Protein AF-0000000080047166 (afdb_homodimer)

Sequence (576 aa):
MLVLNCSTKLLILEKMLKSCFPESLKVYGAVMNINCGNPFQKEVVLDSWPDFKAVITRRQREAEVDNLDHYTNAYAVFYKDVRAYQQLLEECDVFNWEQVFQIQGMQSELYDVSKAVANSKQLNVKLTSFKAVCFSPVSTLPDASFLKGPSPRLTYLSVADADLLNRTWSRGGNEQCLRYIANLIACFPSVCVRDEKGNPVSWSITDQFATMCHGYTLPEHRRKGYSRLVALTLARKLQSRGFPSQGNVLDDNIASISLLKSLHAEFLPCRFHRLILTPATLSGQPHLMLVLNCSTKLLILEKMLKSCFPESLKVYGAVMNINCGNPFQKEVVLDSWPDFKAVITRRQREAEVDNLDHYTNAYAVFYKDVRAYQQLLEECDVFNWEQVFQIQGMQSELYDVSKAVANSKQLNVKLTSFKAVCFSPVSTLPDASFLKGPSPRLTYLSVADADLLNRTWSRGGNEQCLRYIANLIACFPSVCVRDEKGNPVSWSITDQFATMCHGYTLPEHRRKGYSRLVALTLARKLQSRGFPSQGNVLDDNIASISLLKSLHAEFLPCRFHRLILTPATLSGQPHL

Solvent-accessible surface area (backbone atoms only — not comparable to full-atom values): 30470 Å² total; per-residue (Å²): 114,40,74,58,56,36,48,69,58,50,55,51,47,49,55,56,33,61,74,44,60,74,43,19,46,49,36,38,26,31,50,52,41,44,62,54,18,20,74,76,44,57,43,38,37,25,62,45,80,87,78,48,34,20,42,37,37,33,65,40,84,85,49,86,81,58,56,77,26,36,81,75,39,45,30,25,35,37,63,82,32,69,66,50,40,50,52,48,67,69,37,78,85,68,57,72,76,86,29,29,25,24,42,35,34,28,54,87,62,51,58,63,55,50,47,56,55,33,49,78,68,46,31,49,75,45,79,48,70,25,47,23,36,36,54,62,90,64,84,63,81,71,85,55,64,83,37,70,48,92,47,40,36,51,22,55,62,52,57,87,49,22,62,62,51,21,66,70,38,94,86,37,69,33,69,59,43,32,55,45,46,27,50,30,37,34,57,25,43,45,20,22,34,20,43,82,89,64,46,79,43,25,33,29,36,28,46,85,34,46,30,47,41,78,72,47,56,43,78,96,60,56,94,70,56,52,66,60,52,28,52,54,52,41,36,36,52,34,42,69,43,68,41,65,36,32,35,69,42,54,83,82,41,55,70,60,53,53,51,39,54,75,68,59,39,43,71,48,93,50,45,34,38,40,34,42,36,35,26,58,89,57,64,78,54,77,82,101,114,41,74,60,57,35,49,68,57,50,54,52,46,47,56,56,33,60,74,44,61,73,42,21,47,50,35,38,26,33,50,51,42,46,61,54,18,22,74,75,45,57,42,38,38,25,65,46,81,87,78,49,33,19,42,37,37,33,64,40,85,86,49,88,83,57,55,78,26,36,79,74,39,44,30,27,34,34,62,82,33,70,67,50,40,50,51,47,68,69,37,77,88,68,58,70,75,85,29,28,26,26,44,35,35,29,55,87,62,53,57,64,56,50,46,56,56,32,48,76,69,47,30,47,73,46,79,48,69,24,47,21,34,37,52,62,89,64,85,62,82,70,84,54,65,84,37,69,49,91,47,41,36,51,24,56,62,52,56,86,49,23,62,61,51,21,68,69,36,94,85,35,68,33,69,58,43,32,55,44,47,26,50,29,35,32,57,26,42,44,20,21,34,20,43,82,88,65,46,78,44,25,32,30,37,28,47,83,33,45,29,46,39,79,70,48,57,42,78,94,59,56,95,70,57,52,66,60,52,30,51,53,50,42,34,35,51,34,42,69,44,68,40,65,37,31,36,69,42,53,86,81,39,55,70,60,51,52,51,38,52,75,67,59,39,42,73,48,93,50,43,34,39,39,34,43,35,36,26,58,89,57,64,79,52,78,81,102

Organism: Aotus nancymaae (NCBI:txid37293)

Structure (mmCIF, N/CA/C/O backbone):
data_AF-0000000080047166-model_v1
#
loop_
_entity.id
_entity.type
_entity.pdbx_description
1 polymer 'Glycine N-acyltransferase-like protein'
#
loop_
_atom_site.group_PDB
_atom_site.id
_atom_site.type_symbol
_atom_site.label_atom_id
_atom_site.label_alt_id
_atom_site.label_comp_id
_atom_site.label_asym_id
_atom_site.label_entity_id
_atom_site.label_seq_id
_atom_site.pdbx_PDB_ins_code
_atom_site.Cartn_x
_atom_site.Cartn_y
_atom_site.Cartn_z
_atom_site.occupancy
_atom_site.B_iso_or_equiv
_atom_site.auth_seq_id
_atom_site.auth_comp_id
_atom_site.auth_asym_id
_atom_site.auth_atom_id
_atom_site.pdbx_PDB_model_num
ATOM 1 N N . MET A 1 1 ? -21.234 16.469 11.594 1 84.12 1 MET A N 1
ATOM 2 C CA . MET A 1 1 ? -20.016 15.688 11.328 1 84.12 1 MET A CA 1
ATOM 3 C C . MET A 1 1 ? -20.375 14.336 10.727 1 84.12 1 MET A C 1
ATOM 5 O O . MET A 1 1 ? -21.344 13.695 11.141 1 84.12 1 MET A O 1
ATOM 9 N N . LEU A 1 2 ? -19.75 14.008 9.68 1 91 2 LEU A N 1
ATOM 10 C CA . LEU A 1 2 ? -19.953 12.742 8.984 1 91 2 LEU A CA 1
ATOM 11 C C . LEU A 1 2 ? -18.641 12.008 8.797 1 91 2 LEU A C 1
ATOM 13 O O . LEU A 1 2 ? -17.609 12.633 8.547 1 91 2 LEU A O 1
ATOM 17 N N . VAL A 1 3 ? -18.719 10.75 9.07 1 90.75 3 VAL A N 1
ATOM 18 C CA . VAL A 1 3 ? -17.578 9.891 8.742 1 90.75 3 VAL A CA 1
ATOM 19 C C . VAL A 1 3 ? -17.797 9.25 7.371 1 90.75 3 VAL A C 1
ATOM 21 O O . VAL A 1 3 ? -18.812 8.609 7.133 1 90.75 3 VAL A O 1
ATOM 24 N N . LEU A 1 4 ? -16.891 9.547 6.504 1 88.25 4 LEU A N 1
ATOM 25 C CA . LEU A 1 4 ? -17 9.023 5.145 1 88.25 4 LEU A CA 1
ATOM 26 C C . LEU A 1 4 ? -16.297 7.68 5.023 1 88.25 4 LEU A C 1
ATOM 28 O O . LEU A 1 4 ? -15.07 7.613 5.066 1 88.25 4 LEU A O 1
ATOM 32 N N . ASN A 1 5 ? -17 6.676 4.895 1 83.88 5 ASN A N 1
ATOM 33 C CA . ASN A 1 5 ? -16.406 5.344 4.824 1 83.88 5 ASN A CA 1
ATOM 34 C C . ASN A 1 5 ? -16.844 4.605 3.562 1 83.88 5 ASN A C 1
ATOM 36 O O . ASN A 1 5 ? -16.438 3.461 3.338 1 83.88 5 ASN A O 1
ATOM 40 N N . CYS A 1 6 ? -17.656 5.285 2.762 1 84 6 CYS A N 1
ATOM 41 C CA . CYS A 1 6 ? -18.094 4.688 1.509 1 84 6 CYS A CA 1
ATOM 42 C C . CYS A 1 6 ? -17 4.727 0.458 1 84 6 CYS A C 1
ATOM 44 O O . CYS A 1 6 ? -16.438 5.789 0.177 1 84 6 CYS A O 1
ATOM 46 N N . SER A 1 7 ? -16.797 3.609 -0.143 1 84.81 7 SER A N 1
ATOM 47 C CA . SER A 1 7 ? -15.695 3.479 -1.086 1 84.81 7 SER A CA 1
ATOM 48 C C . SER A 1 7 ? -15.883 4.395 -2.291 1 84.81 7 SER A C 1
ATOM 50 O O . SER A 1 7 ? -14.945 5.062 -2.725 1 84.81 7 SER A O 1
ATOM 52 N N . THR A 1 8 ? -17.031 4.441 -2.811 1 82.81 8 THR A N 1
ATOM 53 C CA . THR A 1 8 ? -17.297 5.273 -3.977 1 82.81 8 THR A CA 1
ATOM 54 C C . THR A 1 8 ? -17.172 6.754 -3.625 1 82.81 8 THR A C 1
ATOM 56 O O . THR A 1 8 ? -16.609 7.531 -4.395 1 82.81 8 THR A O 1
ATOM 59 N N . LYS A 1 9 ? -17.656 7.094 -2.469 1 87.94 9 LYS A N 1
ATOM 60 C CA . LYS A 1 9 ? -17.562 8.484 -2.031 1 87.94 9 LYS A CA 1
ATOM 61 C C . LYS A 1 9 ? -16.109 8.891 -1.797 1 87.94 9 LYS A C 1
ATOM 63 O O . LYS A 1 9 ? -15.719 10.031 -2.068 1 87.94 9 LYS A O 1
ATOM 68 N N . LEU A 1 10 ? -15.367 7.973 -1.306 1 92 10 LEU A N 1
ATOM 69 C CA . LEU A 1 10 ? -13.953 8.25 -1.079 1 92 10 LEU A CA 1
ATOM 70 C C . LEU A 1 10 ? -13.234 8.492 -2.398 1 92 10 LEU A C 1
ATOM 72 O O . LEU A 1 10 ? -12.359 9.367 -2.484 1 92 10 LEU A O 1
ATOM 76 N N . LEU A 1 11 ? -13.586 7.793 -3.396 1 88.31 11 LEU A N 1
ATOM 77 C CA . LEU A 1 11 ? -13 8 -4.719 1 88.31 11 LEU A CA 1
ATOM 78 C C . LEU A 1 11 ? -13.414 9.359 -5.285 1 88.31 11 LEU A C 1
ATOM 80 O O . LEU A 1 11 ? -12.594 10.055 -5.891 1 88.31 11 LEU A O 1
ATOM 84 N N . ILE A 1 12 ? -14.617 9.695 -5.105 1 90.31 12 ILE A N 1
ATOM 85 C CA . ILE A 1 12 ? -15.109 11 -5.543 1 90.31 12 ILE A CA 1
ATOM 86 C C . ILE A 1 12 ? -14.391 12.102 -4.781 1 90.31 12 ILE A C 1
ATOM 88 O O . ILE A 1 12 ? -13.977 13.102 -5.371 1 90.31 12 ILE A O 1
ATOM 92 N N . LEU A 1 13 ? -14.227 11.906 -3.477 1 95.06 13 LEU A N 1
ATOM 93 C CA . LEU A 1 13 ? -13.539 12.883 -2.646 1 95.06 13 LEU A CA 1
ATOM 94 C C . LEU A 1 13 ? -12.117 13.109 -3.145 1 95.06 13 LEU A C 1
ATOM 96 O O . LEU A 1 13 ? -11.641 14.25 -3.178 1 95.06 13 LEU A O 1
ATOM 100 N N . GLU A 1 14 ? -11.438 12.055 -3.461 1 93.81 14 GLU A N 1
ATOM 101 C CA . GLU A 1 14 ? -10.094 12.156 -4.02 1 93.81 14 GLU A CA 1
ATOM 102 C C . GLU A 1 14 ? -10.055 13.141 -5.188 1 93.81 14 GLU A C 1
ATOM 104 O O . GLU A 1 14 ? -9.188 14.016 -5.242 1 93.81 14 GLU A O 1
ATOM 109 N N . LYS A 1 15 ? -10.984 13.031 -6.051 1 91.94 15 LYS A N 1
ATOM 110 C CA . LYS A 1 15 ? -11.055 13.914 -7.219 1 91.94 15 LYS A CA 1
ATOM 111 C C . LYS A 1 15 ? -11.336 15.352 -6.805 1 91.94 15 LYS A C 1
ATOM 113 O O . LYS A 1 15 ? -10.734 16.281 -7.344 1 91.94 15 LYS A O 1
ATOM 118 N N . MET A 1 16 ? -12.227 15.539 -5.926 1 96.19 16 MET A N 1
ATOM 119 C CA . MET A 1 16 ? -12.562 16.875 -5.438 1 96.19 16 MET A CA 1
ATOM 120 C C . MET A 1 16 ? -11.352 17.547 -4.805 1 96.19 16 MET A C 1
ATOM 122 O O . MET A 1 16 ? -11.094 18.719 -5.039 1 96.19 16 MET A O 1
ATOM 126 N N . LEU A 1 17 ? -10.656 16.766 -4.031 1 97.94 17 LEU A N 1
ATOM 127 C CA . LEU A 1 17 ? -9.492 17.328 -3.348 1 97.94 17 LEU A CA 1
ATOM 128 C C . LEU A 1 17 ? -8.398 17.688 -4.344 1 97.94 17 LEU A C 1
ATOM 130 O O . LEU A 1 17 ? -7.668 18.672 -4.137 1 97.94 17 LEU A O 1
ATOM 134 N N . LYS A 1 18 ? -8.281 16.938 -5.371 1 95.88 18 LYS A N 1
ATOM 135 C CA . LYS A 1 18 ? -7.301 17.234 -6.406 1 95.88 18 LYS A CA 1
ATOM 136 C C . LYS A 1 18 ? -7.559 18.594 -7.031 1 95.88 18 LYS A C 1
ATOM 138 O O . LYS A 1 18 ? -6.617 19.328 -7.375 1 95.88 18 LYS A O 1
ATOM 143 N N . SER A 1 19 ? -8.766 18.969 -7.102 1 96.44 19 SER A N 1
ATOM 144 C CA . SER A 1 19 ? -9.148 20.25 -7.691 1 96.44 19 SER A CA 1
ATOM 145 C C . SER A 1 19 ? -8.867 21.406 -6.738 1 96.44 19 SER A C 1
ATOM 147 O O . SER A 1 19 ? -8.984 22.578 -7.117 1 96.44 19 SER A O 1
ATOM 149 N N . CYS A 1 20 ? -8.453 21.172 -5.562 1 97.62 20 CYS A N 1
ATOM 150 C CA . CYS A 1 20 ? -8.211 22.203 -4.559 1 97.62 20 CYS A CA 1
ATOM 151 C C . CYS A 1 20 ? -6.723 22.328 -4.262 1 97.62 20 CYS A C 1
ATOM 153 O O . CYS A 1 20 ? -6.336 22.922 -3.25 1 97.62 20 CYS A O 1
ATOM 155 N N . PHE A 1 21 ? -5.914 21.719 -5.125 1 96.38 21 PHE A N 1
ATOM 156 C CA . PHE A 1 21 ? -4.473 21.875 -4.973 1 96.38 21 PHE A CA 1
ATOM 157 C C . PHE A 1 21 ? -4.074 23.344 -5.043 1 96.38 21 PHE A C 1
ATOM 159 O O . PHE A 1 21 ? -4.684 24.125 -5.781 1 96.38 21 PHE A O 1
ATOM 166 N N . PRO A 1 22 ? -3.107 23.75 -4.238 1 97.31 22 PRO A N 1
ATOM 167 C CA . PRO A 1 22 ? -2.195 22.906 -3.461 1 97.31 22 PRO A CA 1
ATOM 168 C C . PRO A 1 22 ? -2.621 22.781 -2.002 1 97.31 22 PRO A C 1
ATOM 170 O O . PRO A 1 22 ? -2.074 21.938 -1.272 1 97.31 22 PRO A O 1
ATOM 173 N N . GLU A 1 23 ? -3.648 23.438 -1.604 1 98.19 23 GLU A N 1
ATOM 174 C CA . GLU A 1 23 ? -3.959 23.531 -0.181 1 98.19 23 GLU A CA 1
ATOM 175 C C . GLU A 1 23 ? -4.488 22.203 0.361 1 98.19 23 GLU A C 1
ATOM 177 O O . GLU A 1 23 ? -4.457 21.969 1.569 1 98.19 23 GLU A O 1
ATOM 182 N N . SER A 1 24 ? -4.941 21.344 -0.523 1 98.44 24 SER A N 1
ATOM 183 C CA . SER A 1 24 ? -5.543 20.078 -0.085 1 98.44 24 SER A CA 1
ATOM 184 C C . SER A 1 24 ? -4.543 18.938 -0.167 1 98.44 24 SER A C 1
ATOM 186 O O . SER A 1 24 ? -4.895 17.781 0.082 1 98.44 24 SER A O 1
ATOM 188 N N . LEU A 1 25 ? -3.32 19.125 -0.411 1 98 25 LEU A N 1
ATOM 189 C CA . LEU A 1 25 ? -2.324 18.109 -0.736 1 98 25 LEU A CA 1
ATOM 190 C C . LEU A 1 25 ? -2.217 17.078 0.383 1 98 25 LEU A C 1
ATOM 192 O O . LEU A 1 25 ? -2.184 15.875 0.122 1 98 25 LEU A O 1
ATOM 196 N N . LYS A 1 26 ? -2.189 17.547 1.606 1 98.25 26 LYS A N 1
ATOM 197 C CA . LYS A 1 26 ? -1.972 16.641 2.721 1 98.25 26 LYS A CA 1
ATOM 198 C C . LYS A 1 26 ? -3.172 15.711 2.912 1 98.25 26 LYS A C 1
ATOM 200 O O . LYS A 1 26 ? -3.008 14.5 3.08 1 98.25 26 LYS A O 1
ATOM 205 N N . VAL A 1 27 ? -4.348 16.266 2.834 1 98.38 27 VAL A N 1
ATOM 206 C CA . VAL A 1 27 ? -5.555 15.445 2.967 1 98.38 27 VAL A CA 1
ATOM 207 C C . VAL A 1 27 ? -5.68 14.508 1.769 1 98.38 27 VAL A C 1
ATOM 209 O O . VAL A 1 27 ? -6.07 13.352 1.919 1 98.38 27 VAL A O 1
ATOM 212 N N . TYR A 1 28 ? -5.352 15.078 0.639 1 97.94 28 TYR A N 1
ATOM 213 C CA . TYR A 1 28 ? -5.402 14.273 -0.576 1 97.94 28 TYR A CA 1
ATOM 214 C C . TYR A 1 28 ? -4.52 13.031 -0.446 1 97.94 28 TYR A C 1
ATOM 216 O O . TYR A 1 28 ? -4.961 11.914 -0.725 1 97.94 28 TYR A O 1
ATOM 224 N N . GLY A 1 29 ? -3.309 13.227 -0.03 1 97 29 GLY A N 1
ATOM 225 C CA . GLY A 1 29 ? -2.4 12.102 0.149 1 97 29 GLY A CA 1
ATOM 226 C C . GLY A 1 29 ? -2.916 11.07 1.129 1 97 29 GLY A C 1
ATOM 227 O O . GLY A 1 29 ? -2.793 9.867 0.891 1 97 29 GLY A O 1
ATOM 228 N N . ALA A 1 30 ? -3.469 11.477 2.197 1 97.12 30 ALA A N 1
ATOM 229 C CA . ALA A 1 30 ? -4.031 10.57 3.193 1 97.12 30 ALA A CA 1
ATOM 230 C C . ALA A 1 30 ? -5.195 9.766 2.613 1 97.12 30 ALA A C 1
ATOM 232 O O . ALA A 1 30 ? -5.301 8.562 2.838 1 97.12 30 ALA A O 1
ATOM 233 N N . VAL A 1 31 ? -6.047 10.438 1.896 1 96.25 31 VAL A N 1
ATOM 234 C CA . VAL A 1 31 ? -7.211 9.789 1.31 1 96.25 31 VAL A CA 1
ATOM 235 C C . VAL A 1 31 ? -6.762 8.758 0.278 1 96.25 31 VAL A C 1
ATOM 237 O O . VAL A 1 31 ? -7.324 7.66 0.199 1 96.25 31 VAL A O 1
ATOM 240 N N . MET A 1 32 ? -5.789 9.078 -0.467 1 94.31 32 MET A N 1
ATOM 241 C CA . MET A 1 32 ? -5.254 8.117 -1.432 1 94.31 32 MET A CA 1
ATOM 242 C C . MET A 1 32 ? -4.746 6.863 -0.729 1 94.31 32 MET A C 1
ATOM 244 O O . MET A 1 32 ? -4.996 5.746 -1.187 1 94.31 32 MET A O 1
ATOM 248 N N . ASN A 1 33 ? -4.051 7.062 0.348 1 93.19 33 ASN A N 1
ATOM 249 C CA . ASN A 1 33 ? -3.562 5.922 1.113 1 93.19 33 ASN A CA 1
ATOM 250 C C . ASN A 1 33 ? -4.711 5.074 1.649 1 93.19 33 ASN A C 1
ATOM 252 O O . ASN A 1 33 ? -4.617 3.846 1.688 1 93.19 33 ASN A O 1
ATOM 256 N N . ILE A 1 34 ? -5.766 5.723 2.072 1 92 34 ILE A N 1
ATOM 257 C CA . ILE A 1 34 ? -6.945 5 2.535 1 92 34 ILE A CA 1
ATOM 258 C C . ILE A 1 34 ? -7.488 4.121 1.411 1 92 34 ILE A C 1
ATOM 260 O O . ILE A 1 34 ? -7.824 2.955 1.633 1 92 34 ILE A O 1
ATOM 264 N N . ASN A 1 35 ? -7.523 4.637 0.238 1 87.38 35 ASN A N 1
ATOM 265 C CA . ASN A 1 35 ? -8.078 3.939 -0.916 1 87.38 35 ASN A CA 1
ATOM 266 C C . ASN A 1 35 ? -7.168 2.807 -1.381 1 87.38 35 ASN A C 1
ATOM 268 O O . ASN A 1 35 ? -7.605 1.905 -2.096 1 87.38 35 ASN A O 1
ATOM 272 N N . CYS A 1 36 ? -5.898 2.869 -1.015 1 84.38 36 CYS A N 1
ATOM 273 C CA . CYS A 1 36 ? -4.906 1.904 -1.484 1 84.38 36 CYS A CA 1
ATOM 274 C C . CYS A 1 36 ? -4.539 0.918 -0.383 1 84.38 36 CYS A C 1
ATOM 276 O O . CYS A 1 36 ? -3.4 0.457 -0.311 1 84.38 36 CYS A O 1
ATOM 278 N N . GLY A 1 37 ? -5.492 0.359 0.513 1 78.38 37 GLY A N 1
ATOM 279 C CA . GLY A 1 37 ? -5.242 -0.575 1.599 1 78.38 37 GLY A CA 1
ATOM 280 C C . GLY A 1 37 ? -5.387 0.054 2.973 1 78.38 37 GLY A C 1
ATOM 281 O O . GLY A 1 37 ? -6.062 -0.496 3.844 1 78.38 37 GLY A O 1
ATOM 282 N N . ASN A 1 38 ? -5.02 1.111 3.42 1 87.69 38 ASN A N 1
ATOM 283 C CA . ASN A 1 38 ? -5.156 1.906 4.637 1 87.69 38 ASN A CA 1
ATOM 284 C C . ASN A 1 38 ? -4.305 1.348 5.77 1 87.69 38 ASN A C 1
ATOM 286 O O . ASN A 1 38 ? -4.816 1.073 6.859 1 87.69 38 ASN A O 1
ATOM 290 N N . PRO A 1 39 ? -3.025 1.247 5.566 1 86.56 39 PRO A N 1
ATOM 291 C CA . PRO A 1 39 ? -2.162 0.616 6.566 1 86.56 39 PRO A CA 1
ATOM 292 C C . PRO A 1 39 ? -2.18 1.348 7.906 1 86.56 39 PRO A C 1
ATOM 294 O O . PRO A 1 39 ? -1.902 0.746 8.945 1 86.56 39 PRO A O 1
ATOM 297 N N . PHE A 1 40 ? -2.492 2.547 7.926 1 90.31 40 PHE A N 1
ATOM 298 C CA . PHE A 1 40 ? -2.51 3.316 9.164 1 90.31 40 PHE A CA 1
ATOM 299 C C . PHE A 1 40 ? -3.924 3.395 9.734 1 90.31 40 PHE A C 1
ATOM 301 O O . PHE A 1 40 ? -4.176 4.141 10.68 1 90.31 40 PHE A O 1
ATOM 308 N N . GLN A 1 41 ? -4.863 2.713 9.133 1 89.44 41 GLN A N 1
ATOM 309 C CA . GLN A 1 41 ? -6.234 2.613 9.617 1 89.44 41 GLN A CA 1
ATOM 310 C C . GLN A 1 41 ? -6.836 3.994 9.867 1 89.44 41 GLN A C 1
ATOM 312 O O . GLN A 1 41 ? -7.293 4.289 10.969 1 89.44 41 GLN A O 1
ATOM 317 N N . LYS A 1 42 ? -6.863 4.742 8.852 1 93.38 42 LYS A N 1
ATOM 318 C CA . LYS A 1 42 ? -7.406 6.094 8.938 1 93.38 42 LYS A CA 1
ATOM 319 C C . LYS A 1 42 ? -8.828 6.152 8.383 1 93.38 42 LYS A C 1
ATOM 321 O O . LYS A 1 42 ? -9.281 5.215 7.727 1 93.38 42 LYS A O 1
ATOM 326 N N . GLU A 1 43 ? -9.508 7.223 8.797 1 94.31 43 GLU A N 1
ATOM 327 C CA . GLU A 1 43 ? -10.828 7.527 8.242 1 94.31 43 GLU A CA 1
ATOM 328 C C . GLU A 1 43 ? -10.977 9.023 7.98 1 94.31 43 GLU A C 1
ATOM 330 O O . GLU A 1 43 ? -10.125 9.82 8.375 1 94.31 43 GLU A O 1
ATOM 335 N N . VAL A 1 44 ? -12.07 9.383 7.258 1 96.5 44 VAL A N 1
ATOM 336 C CA . VAL A 1 44 ? -12.305 10.766 6.848 1 96.5 44 VAL A CA 1
ATOM 337 C C . VAL A 1 44 ? -13.531 11.32 7.57 1 96.5 44 VAL A C 1
ATOM 339 O O . VAL A 1 44 ? -14.578 10.672 7.625 1 96.5 44 VAL A O 1
ATOM 342 N N . VAL A 1 45 ? -13.375 12.5 8.094 1 97.25 45 VAL A N 1
ATOM 343 C CA . VAL A 1 45 ? -14.461 13.219 8.742 1 97.25 45 VAL A CA 1
ATOM 344 C C . VAL A 1 45 ? -14.742 14.516 7.992 1 97.25 45 VAL A C 1
ATOM 346 O O . VAL A 1 45 ? -13.812 15.25 7.637 1 97.25 45 VAL A O 1
ATOM 349 N N . LEU A 1 46 ? -16.031 14.773 7.742 1 96.81 46 LEU A N 1
ATOM 350 C CA . LEU A 1 46 ? -16.438 15.992 7.055 1 96.81 46 LEU A CA 1
ATOM 351 C C . LEU A 1 46 ? -17.594 16.672 7.789 1 96.81 46 LEU A C 1
ATOM 353 O O . LEU A 1 46 ? -18.297 16.016 8.57 1 96.81 46 LEU A O 1
ATOM 357 N N . ASP A 1 47 ? -17.766 17.922 7.523 1 96.69 47 ASP A N 1
ATOM 358 C CA . ASP A 1 47 ? -18.906 18.625 8.094 1 96.69 47 ASP A CA 1
ATOM 359 C C . ASP A 1 47 ? -20.188 18.297 7.324 1 96.69 47 ASP A C 1
ATOM 361 O O . ASP A 1 47 ? -21.266 18.25 7.91 1 96.69 47 ASP A O 1
ATOM 365 N N . SER A 1 48 ? -19.969 18.125 5.934 1 95.25 48 SER A N 1
ATOM 366 C CA . SER A 1 48 ? -21.125 17.797 5.094 1 95.25 48 SER A CA 1
ATOM 367 C C . SER A 1 48 ? -20.688 17.062 3.828 1 95.25 48 SER A C 1
ATOM 369 O O . SER A 1 48 ? -19.5 17.047 3.496 1 95.25 48 SER A O 1
ATOM 371 N N . TRP A 1 49 ? -21.656 16.438 3.105 1 93.25 49 TRP A N 1
ATOM 372 C CA . TRP A 1 49 ? -21.422 15.758 1.84 1 93.25 49 TRP A CA 1
ATOM 373 C C . TRP A 1 49 ? -22.594 15.961 0.879 1 93.25 49 TRP A C 1
ATOM 375 O O . TRP A 1 49 ? -23.75 15.914 1.286 1 93.25 49 TRP A O 1
ATOM 385 N N . PRO A 1 50 ? -22.312 16.234 -0.304 1 92.38 50 PRO A N 1
ATOM 386 C CA . PRO A 1 50 ? -21.047 16.266 -1.021 1 92.38 50 PRO A CA 1
ATOM 387 C C . PRO A 1 50 ? -20.391 17.656 -0.994 1 92.38 50 PRO A C 1
ATOM 389 O O . PRO A 1 50 ? -19.219 17.797 -1.344 1 92.38 50 PRO A O 1
ATOM 392 N N . ASP A 1 51 ? -21.141 18.641 -0.577 1 95.38 51 ASP A N 1
ATOM 393 C CA . ASP A 1 51 ? -20.609 20 -0.566 1 95.38 51 ASP A CA 1
ATOM 394 C C . ASP A 1 51 ? -19.906 20.312 0.751 1 95.38 51 ASP A C 1
ATOM 396 O O . ASP A 1 51 ? -20.312 21.203 1.493 1 95.38 51 ASP A O 1
ATOM 400 N N . PHE A 1 52 ? -18.828 19.734 0.92 1 97.25 52 PHE A N 1
ATOM 401 C CA . PHE A 1 52 ? -18.125 19.891 2.188 1 97.25 52 PHE A CA 1
ATOM 402 C C . PHE A 1 52 ? -17.453 21.266 2.258 1 97.25 52 PHE A C 1
ATOM 404 O O . PHE A 1 52 ? -17.031 21.812 1.235 1 97.25 52 PHE A O 1
ATOM 411 N N . LYS A 1 53 ? -17.297 21.734 3.482 1 98.25 53 LYS A N 1
ATOM 412 C CA . LYS A 1 53 ? -16.578 22.969 3.766 1 98.25 53 LYS A CA 1
ATOM 413 C C . LYS A 1 53 ? -15.289 22.688 4.535 1 98.25 53 LYS A C 1
ATOM 415 O O . LYS A 1 53 ? -14.391 23.547 4.59 1 98.25 53 LYS A O 1
ATOM 420 N N . ALA A 1 54 ? -15.227 21.562 5.215 1 98.38 54 ALA A N 1
ATOM 421 C CA . ALA A 1 54 ? -14.016 21.125 5.91 1 98.38 54 ALA A CA 1
ATOM 422 C C . ALA A 1 54 ? -13.883 19.594 5.875 1 98.38 54 ALA A C 1
ATOM 424 O O . ALA A 1 54 ? -14.883 18.875 5.988 1 98.38 54 ALA A O 1
ATOM 425 N N . VAL A 1 55 ? -12.664 19.141 5.699 1 98.38 55 VAL A N 1
ATOM 426 C CA . VAL A 1 55 ? -12.336 17.719 5.676 1 98.38 55 VAL A CA 1
ATOM 427 C C . VAL A 1 55 ? -11.156 17.438 6.598 1 98.38 55 VAL A C 1
ATOM 429 O O . VAL A 1 55 ? -10.156 18.172 6.574 1 98.38 55 VAL A O 1
ATOM 432 N N . ILE A 1 56 ? -11.266 16.359 7.438 1 98.31 56 ILE A N 1
ATOM 433 C CA . ILE A 1 56 ? -10.219 15.945 8.367 1 98.31 56 ILE A CA 1
ATOM 434 C C . ILE A 1 56 ? -9.984 14.445 8.234 1 98.31 56 ILE A C 1
ATOM 436 O O . ILE A 1 56 ? -10.938 13.664 8.141 1 98.31 56 ILE A O 1
ATOM 440 N N . THR A 1 57 ? -8.711 14.039 8.117 1 98.06 57 THR A N 1
ATOM 441 C CA . THR A 1 57 ? -8.391 12.625 8.25 1 98.06 57 THR A CA 1
ATOM 442 C C . THR A 1 57 ? -7.863 12.312 9.648 1 98.06 57 THR A C 1
ATOM 444 O O . THR A 1 57 ? -7.129 13.117 10.234 1 98.06 57 THR A O 1
ATOM 447 N N . ARG A 1 58 ? -8.242 11.125 10.117 1 95.94 58 ARG A N 1
ATOM 448 C CA . ARG A 1 58 ? -7.848 10.719 11.461 1 95.94 58 ARG A CA 1
ATOM 449 C C . ARG A 1 58 ? -7.723 9.203 11.555 1 95.94 58 ARG A C 1
ATOM 451 O O . ARG A 1 58 ? -8.172 8.477 10.664 1 95.94 58 ARG A O 1
ATOM 458 N N . ARG A 1 59 ? -7.086 8.805 12.648 1 92.69 59 ARG A N 1
ATOM 459 C CA . ARG A 1 59 ? -7.039 7.379 12.93 1 92.69 59 ARG A CA 1
ATOM 460 C C . ARG A 1 59 ? -8.398 6.871 13.406 1 92.69 59 ARG A C 1
ATOM 462 O O . ARG A 1 59 ? -9.094 7.551 14.164 1 92.69 59 ARG A O 1
ATOM 469 N N . GLN A 1 60 ? -8.688 5.648 12.961 1 89 60 GLN A N 1
ATOM 470 C CA . GLN A 1 60 ? -9.914 5.012 13.43 1 89 60 GLN A CA 1
ATOM 471 C C . GLN A 1 60 ? -9.844 4.734 14.93 1 89 60 GLN A C 1
ATOM 473 O O . GLN A 1 60 ? -8.758 4.504 15.477 1 89 60 GLN A O 1
ATOM 478 N N . ARG A 1 61 ? -10.945 4.703 15.562 1 77.88 61 ARG A N 1
ATOM 479 C CA . ARG A 1 61 ? -11.023 4.566 17.016 1 77.88 61 ARG A CA 1
ATOM 480 C C . ARG A 1 61 ? -10.562 3.184 17.453 1 77.88 61 ARG A C 1
ATOM 482 O O . ARG A 1 61 ? -10.016 3.027 18.547 1 77.88 61 ARG A O 1
ATOM 489 N N . GLU A 1 62 ? -10.758 2.242 16.625 1 71.81 62 GLU A N 1
ATOM 490 C CA . GLU A 1 62 ? -10.438 0.862 16.984 1 71.81 62 GLU A CA 1
ATOM 491 C C . GLU A 1 62 ? -8.945 0.585 16.844 1 71.81 62 GLU A C 1
ATOM 493 O O . GLU A 1 62 ? -8.445 -0.44 17.312 1 71.81 62 GLU A O 1
ATOM 498 N N . ALA A 1 63 ? -8.273 1.485 16.344 1 75.81 63 ALA A N 1
ATOM 499 C CA . ALA A 1 63 ? -6.844 1.266 16.125 1 75.81 63 ALA A CA 1
ATOM 500 C C . ALA A 1 63 ? -6.078 1.302 17.453 1 75.81 63 ALA A C 1
ATOM 502 O O . ALA A 1 63 ? -6.516 1.943 18.406 1 75.81 63 ALA A O 1
ATOM 503 N N . GLU A 1 64 ? -5.023 0.566 17.5 1 71.69 64 GLU A N 1
ATOM 504 C CA . GLU A 1 64 ? -4.148 0.594 18.672 1 71.69 64 GLU A CA 1
ATOM 505 C C . GLU A 1 64 ? -3.613 1.999 18.922 1 71.69 64 GLU A C 1
ATOM 507 O O . GLU A 1 64 ? -3.207 2.693 18 1 71.69 64 GLU A O 1
ATOM 512 N N . VAL A 1 65 ? -3.639 2.176 20.297 1 77 65 VAL A N 1
ATOM 513 C CA . VAL A 1 65 ? -3.338 3.574 20.578 1 77 65 VAL A CA 1
ATOM 514 C C . VAL A 1 65 ? -2.139 3.662 21.531 1 77 65 VAL A C 1
ATOM 516 O O . VAL A 1 65 ? -1.943 2.789 22.375 1 77 65 VAL A O 1
ATOM 519 N N . ASP A 1 66 ? -1.214 4.52 21.281 1 91.56 66 ASP A N 1
ATOM 520 C CA . ASP A 1 66 ? -0.183 5.094 22.141 1 91.56 66 ASP A CA 1
ATOM 521 C C . ASP A 1 66 ? -0.378 6.598 22.297 1 91.56 66 ASP A C 1
ATOM 523 O O . ASP A 1 66 ? -0.099 7.367 21.375 1 91.56 66 ASP A O 1
ATOM 527 N N . ASN A 1 67 ? -0.742 6.949 23.484 1 93.12 67 ASN A N 1
ATOM 528 C CA . ASN A 1 67 ? -1.152 8.328 23.734 1 93.12 67 ASN A CA 1
ATOM 529 C C . ASN A 1 67 ? 0.027 9.289 23.625 1 93.12 67 ASN A C 1
ATOM 531 O O . ASN A 1 67 ? -0.164 10.5 23.562 1 93.12 67 ASN A O 1
ATOM 535 N N . LEU A 1 68 ? 1.176 8.758 23.562 1 94.31 68 LEU A N 1
ATOM 536 C CA . LEU A 1 68 ? 2.354 9.617 23.547 1 94.31 68 LEU A CA 1
ATOM 537 C C . LEU A 1 68 ? 2.955 9.672 22.141 1 94.31 68 LEU A C 1
ATOM 539 O O . LEU A 1 68 ? 3.941 10.383 21.906 1 94.31 68 LEU A O 1
ATOM 543 N N . ASP A 1 69 ? 2.408 8.992 21.188 1 96.19 69 ASP A N 1
ATOM 544 C CA . ASP A 1 69 ? 2.965 8.844 19.844 1 96.19 69 ASP A CA 1
ATOM 545 C C . ASP A 1 69 ? 2.371 9.875 18.891 1 96.19 69 ASP A C 1
ATOM 547 O O . ASP A 1 69 ? 1.531 9.539 18.047 1 96.19 69 ASP A O 1
ATOM 551 N N . HIS A 1 70 ? 2.92 11.086 18.906 1 96 70 HIS A N 1
ATOM 552 C CA . HIS A 1 70 ? 2.371 12.133 18.062 1 96 70 HIS A CA 1
ATOM 553 C C . HIS A 1 70 ? 2.742 11.914 16.594 1 96 70 HIS A C 1
ATOM 555 O O . HIS A 1 70 ? 2.199 12.578 15.703 1 96 70 HIS A O 1
ATOM 561 N N . TYR A 1 71 ? 3.699 10.977 16.312 1 96.88 71 TYR A N 1
ATOM 562 C CA . TYR A 1 71 ? 4.039 10.68 14.93 1 96.88 71 TYR A CA 1
ATOM 563 C C . TYR A 1 71 ? 2.883 9.977 14.227 1 96.88 71 TYR A C 1
ATOM 565 O O . TYR A 1 71 ? 2.49 10.367 13.125 1 96.88 71 TYR A O 1
ATOM 573 N N . THR A 1 72 ? 2.391 8.961 14.883 1 96.19 72 THR A N 1
ATOM 574 C CA . THR A 1 72 ? 1.33 8.117 14.344 1 96.19 72 THR A CA 1
ATOM 575 C C . THR A 1 72 ? -0.035 8.773 14.539 1 96.19 72 THR A C 1
ATOM 577 O O . THR A 1 72 ? -0.91 8.664 13.68 1 96.19 72 THR A O 1
ATOM 580 N N . ASN A 1 73 ? -0.21 9.438 15.75 1 96.88 73 ASN A N 1
ATOM 581 C CA . ASN A 1 73 ? -1.438 10.188 16 1 96.88 73 ASN A CA 1
ATOM 582 C C . ASN A 1 73 ? -1.482 11.484 15.203 1 96.88 73 ASN A C 1
ATOM 584 O O . ASN A 1 73 ? -1.253 12.562 15.75 1 96.88 73 ASN A O 1
ATOM 588 N N . ALA A 1 74 ? -1.877 11.414 13.961 1 97.56 74 ALA A N 1
ATOM 589 C CA . ALA A 1 74 ? -1.729 12.578 13.102 1 97.56 74 ALA A CA 1
ATOM 590 C C . ALA A 1 74 ? -3.002 12.836 12.297 1 97.56 74 ALA A C 1
ATOM 592 O O . ALA A 1 74 ? -3.613 11.898 11.781 1 97.56 74 ALA A O 1
ATOM 593 N N . TYR A 1 75 ? -3.379 14.078 12.234 1 98.31 75 TYR A N 1
ATOM 594 C CA . TYR A 1 75 ? -4.535 14.555 11.484 1 98.31 75 TYR A CA 1
ATOM 595 C C . TYR A 1 75 ? -4.102 15.422 10.312 1 98.31 75 TYR A C 1
ATOM 597 O O . TYR A 1 75 ? -3.201 16.25 10.445 1 98.31 75 TYR A O 1
ATOM 605 N N . ALA A 1 76 ? -4.672 15.25 9.164 1 98.69 76 ALA A N 1
ATOM 606 C CA . ALA A 1 76 ? -4.562 16.188 8.055 1 98.69 76 ALA A CA 1
ATOM 607 C C . ALA A 1 76 ? -5.863 16.969 7.863 1 98.69 76 ALA A C 1
ATOM 609 O O . ALA A 1 76 ? -6.953 16.406 7.984 1 98.69 76 ALA A O 1
ATOM 610 N N . VAL A 1 77 ? -5.668 18.266 7.5 1 98.56 77 VAL A N 1
ATOM 611 C CA . VAL A 1 77 ? -6.855 19.109 7.457 1 98.56 77 VAL A CA 1
ATOM 612 C C . VAL A 1 77 ? -6.863 19.922 6.168 1 98.56 77 VAL A C 1
ATOM 614 O O . VAL A 1 77 ? -5.816 20.391 5.707 1 98.56 77 VAL A O 1
ATOM 617 N N . PHE A 1 78 ? -8.031 20.125 5.617 1 98.81 78 PHE A N 1
ATOM 618 C CA . PHE A 1 78 ? -8.344 21.047 4.539 1 98.81 78 PHE A CA 1
ATOM 619 C C . PHE A 1 78 ? -9.727 21.656 4.719 1 98.81 78 PHE A C 1
ATOM 621 O O . PHE A 1 78 ? -10.664 20.953 5.125 1 98.81 78 PHE A O 1
ATOM 628 N N . TYR A 1 79 ? -9.859 22.984 4.418 1 98.69 79 TYR A N 1
ATOM 629 C CA . TYR A 1 79 ? -11.18 23.594 4.559 1 98.69 79 TYR A CA 1
ATOM 630 C C . TYR A 1 79 ? -11.406 24.672 3.498 1 98.69 79 TYR A C 1
ATOM 632 O O . TYR A 1 79 ? -10.469 25.359 3.111 1 98.69 79 TYR A O 1
ATOM 640 N N . LYS A 1 80 ? -12.594 24.75 3.07 1 98.12 80 LYS A N 1
ATOM 641 C CA . LYS A 1 80 ? -13.062 25.828 2.207 1 98.12 80 LYS A CA 1
ATOM 642 C C . LYS A 1 80 ? -13.57 27.016 3.031 1 98.12 80 LYS A C 1
ATOM 644 O O . LYS A 1 80 ? -13.586 28.141 2.557 1 98.12 80 LYS A O 1
ATOM 649 N N . ASP A 1 81 ? -14.016 26.703 4.25 1 97.88 81 ASP A N 1
ATOM 650 C CA . ASP A 1 81 ? -14.5 27.672 5.234 1 97.88 81 ASP A CA 1
ATOM 651 C C . ASP A 1 81 ? -13.883 27.406 6.605 1 97.88 81 ASP A C 1
ATOM 653 O O . ASP A 1 81 ? -14.148 26.391 7.234 1 97.88 81 ASP A O 1
ATOM 657 N N . VAL A 1 82 ? -13.203 28.359 7.102 1 97.69 82 VAL A N 1
ATOM 658 C CA . VAL A 1 82 ? -12.445 28.188 8.344 1 97.69 82 VAL A CA 1
ATOM 659 C C . VAL A 1 82 ? -13.406 27.984 9.508 1 97.69 82 VAL A C 1
ATOM 661 O O . VAL A 1 82 ? -13.078 27.297 10.477 1 97.69 82 VAL A O 1
ATOM 664 N N . ARG A 1 83 ? -14.586 28.516 9.469 1 97.56 83 ARG A N 1
ATOM 665 C CA . ARG A 1 83 ? -15.562 28.344 10.531 1 97.56 83 ARG A CA 1
ATOM 666 C C . ARG A 1 83 ? -16.016 26.891 10.633 1 97.56 83 ARG A C 1
ATOM 668 O O . ARG A 1 83 ? -16.266 26.391 11.734 1 97.56 83 ARG A O 1
ATOM 675 N N . ALA A 1 84 ? -16.125 26.297 9.477 1 97.88 84 ALA A N 1
ATOM 676 C CA . ALA A 1 84 ? -16.484 24.875 9.477 1 97.88 84 ALA A CA 1
ATOM 677 C C . ALA A 1 84 ? -15.391 24.031 10.125 1 97.88 84 ALA A C 1
ATOM 679 O O . ALA A 1 84 ? -15.68 23.078 10.852 1 97.88 84 ALA A O 1
ATOM 680 N N . TYR A 1 85 ? -14.195 24.391 9.859 1 98.06 85 TYR A N 1
ATOM 681 C CA . TYR A 1 85 ? -13.07 23.703 10.492 1 98.06 85 TYR A CA 1
ATOM 682 C C . TYR A 1 85 ? -13.094 23.906 12.008 1 98.06 85 TYR A C 1
ATOM 684 O O . TYR A 1 85 ? -12.938 22.953 12.773 1 98.06 85 TYR A O 1
ATOM 692 N N . GLN A 1 86 ? -13.32 25.094 12.43 1 97.88 86 GLN A N 1
ATOM 693 C CA . GLN A 1 86 ? -13.406 25.391 13.852 1 97.88 86 GLN A CA 1
ATOM 694 C C . GLN A 1 86 ? -14.5 24.578 14.531 1 97.88 86 GLN A C 1
ATOM 696 O O . GLN A 1 86 ? -14.305 24.078 15.641 1 97.88 86 GLN A O 1
ATOM 701 N N . GLN A 1 87 ? -15.586 24.5 13.875 1 97.31 87 GLN A N 1
ATOM 702 C CA . GLN A 1 87 ? -16.688 23.719 14.422 1 97.31 87 GLN A CA 1
ATOM 703 C C . GLN A 1 87 ? -16.297 22.25 14.609 1 97.31 87 GLN A C 1
ATOM 705 O O . GLN A 1 87 ? -16.641 21.641 15.617 1 97.31 87 GLN A O 1
ATOM 710 N N . LEU A 1 88 ? -15.586 21.734 13.641 1 97.44 88 LEU A N 1
ATOM 711 C CA . LEU A 1 88 ? -15.148 20.359 13.758 1 97.44 88 LEU A CA 1
ATOM 712 C C . LEU A 1 88 ? -14.133 20.203 14.891 1 97.44 88 LEU A C 1
ATOM 714 O O . LEU A 1 88 ? -14.117 19.172 15.578 1 97.44 88 LEU A O 1
ATOM 718 N N . LEU A 1 89 ? -13.344 21.125 15.109 1 97.19 89 LEU A N 1
ATOM 719 C CA . LEU A 1 89 ? -12.383 21.125 16.203 1 97.19 89 LEU A CA 1
ATOM 720 C C . LEU A 1 89 ? -13.086 21.047 17.547 1 97.19 89 LEU A C 1
ATOM 722 O O . LEU A 1 89 ? -12.602 20.391 18.484 1 97.19 89 LEU A O 1
ATOM 726 N N . GLU A 1 90 ? -14.18 21.672 17.641 1 96.25 90 GLU A N 1
ATOM 727 C CA . GLU A 1 90 ? -14.898 21.797 18.906 1 96.25 90 GLU A CA 1
ATOM 728 C C . GLU A 1 90 ? -15.805 20.594 19.141 1 96.25 90 GLU A C 1
ATOM 730 O O . GLU A 1 90 ? -16.234 20.344 20.266 1 96.25 90 GLU A O 1
ATOM 735 N N . GLU A 1 91 ? -16.031 19.891 18.109 1 93.62 91 GLU A N 1
ATOM 736 C CA . GLU A 1 91 ? -16.875 18.703 18.234 1 93.62 91 GLU A CA 1
ATOM 737 C C . GLU A 1 91 ? -16.172 17.609 19.031 1 93.62 91 GLU A C 1
ATOM 739 O O . GLU A 1 91 ? -15 17.328 18.797 1 93.62 91 GLU A O 1
ATOM 744 N N . CYS A 1 92 ? -16.75 16.938 19.938 1 84.25 92 CYS A N 1
ATOM 745 C CA . CYS A 1 92 ? -16.156 16.031 20.906 1 84.25 92 CYS A CA 1
ATOM 746 C C . CYS A 1 92 ? -15.664 14.75 20.234 1 84.25 92 CYS A C 1
ATOM 748 O O . CYS A 1 92 ? -14.703 14.133 20.703 1 84.25 92 CYS A O 1
ATOM 750 N N . ASP A 1 93 ? -16.125 14.367 19.156 1 90.38 93 ASP A N 1
ATOM 751 C CA . ASP A 1 93 ? -15.789 13.047 18.641 1 90.38 93 ASP A CA 1
ATOM 752 C C . ASP A 1 93 ? -14.922 13.141 17.391 1 90.38 93 ASP A C 1
ATOM 754 O O . ASP A 1 93 ? -14.758 12.156 16.672 1 90.38 93 ASP A O 1
ATOM 758 N N . VAL A 1 94 ? -14.266 14.25 17.297 1 94.69 94 VAL A N 1
ATOM 759 C CA . VAL A 1 94 ? -13.477 14.383 16.078 1 94.69 94 VAL A CA 1
ATOM 760 C C . VAL A 1 94 ? -11.992 14.234 16.406 1 94.69 94 VAL A C 1
ATOM 762 O O . VAL A 1 94 ? -11.289 13.453 15.758 1 94.69 94 VAL A O 1
ATOM 765 N N . PHE A 1 95 ? -11.562 14.906 17.422 1 95.62 95 PHE A N 1
ATOM 766 C CA . PHE A 1 95 ? -10.172 14.82 17.875 1 95.62 95 PHE A CA 1
ATOM 767 C C . PHE A 1 95 ? -10.094 14.156 19.25 1 95.62 95 PHE A C 1
ATOM 769 O O . PHE A 1 95 ? -11 14.305 20.062 1 95.62 95 PHE A O 1
ATOM 776 N N . ASN A 1 96 ? -9.094 13.367 19.484 1 94.81 96 ASN A N 1
ATOM 777 C CA . ASN A 1 96 ? -8.789 12.883 20.828 1 94.81 96 ASN A CA 1
ATOM 778 C C . ASN A 1 96 ? -7.875 13.844 21.578 1 94.81 96 ASN A C 1
ATOM 780 O O . ASN A 1 96 ? -6.652 13.773 21.438 1 94.81 96 ASN A O 1
ATOM 784 N N . TRP A 1 97 ? -8.484 14.617 22.406 1 95.12 97 TRP A N 1
ATOM 785 C CA . TRP A 1 97 ? -7.758 15.688 23.078 1 95.12 97 TRP A CA 1
ATOM 786 C C . TRP A 1 97 ? -7 15.164 24.297 1 95.12 97 TRP A C 1
ATOM 788 O O . TRP A 1 97 ? -6.336 15.922 25 1 95.12 97 TRP A O 1
ATOM 798 N N . GLU A 1 98 ? -7.039 13.852 24.484 1 92.94 98 GLU A N 1
ATOM 799 C CA . GLU A 1 98 ? -6.418 13.25 25.672 1 92.94 98 GLU A CA 1
ATOM 800 C C . GLU A 1 98 ? -5.062 12.641 25.328 1 92.94 98 GLU A C 1
ATOM 802 O O . GLU A 1 98 ? -4.367 12.133 26.203 1 92.94 98 GLU A O 1
ATOM 807 N N . GLN A 1 99 ? -4.648 12.664 24.125 1 95.38 99 GLN A N 1
ATOM 808 C CA . GLN A 1 99 ? -3.357 12.133 23.688 1 95.38 99 GLN A CA 1
ATOM 809 C C . GLN A 1 99 ? -2.521 13.219 23.016 1 95.38 99 GLN A C 1
ATOM 811 O O . GLN A 1 99 ? -3.039 14.281 22.656 1 95.38 99 GLN A O 1
ATOM 816 N N . VAL A 1 100 ? -1.238 13.039 22.953 1 96.81 100 VAL A N 1
ATOM 817 C CA . VAL A 1 100 ? -0.413 13.906 22.109 1 96.81 100 VAL A CA 1
ATOM 818 C C . VAL A 1 100 ? -0.656 13.586 20.641 1 96.81 100 VAL A C 1
ATOM 820 O O . VAL A 1 100 ? -0.753 12.422 20.25 1 96.81 100 VAL A O 1
ATOM 823 N N . PHE A 1 101 ? -0.808 14.617 19.828 1 97.44 101 PHE A N 1
ATOM 824 C CA . PHE A 1 101 ? -1.084 14.383 18.406 1 97.44 101 PHE A CA 1
ATOM 825 C C . PHE A 1 101 ? -0.593 15.547 17.562 1 97.44 101 PHE A C 1
ATOM 827 O O . PHE A 1 101 ? -0.134 16.562 18.094 1 97.44 101 PHE A O 1
ATOM 834 N N . GLN A 1 102 ? -0.632 15.344 16.266 1 98.31 102 GLN A N 1
ATOM 835 C CA . GLN A 1 102 ? -0.244 16.438 15.375 1 98.31 102 GLN A CA 1
ATOM 836 C C . GLN A 1 102 ? -1.341 16.734 14.359 1 98.31 102 GLN A C 1
ATOM 838 O O . GLN A 1 102 ? -2.111 15.844 13.984 1 98.31 102 GLN A O 1
ATOM 843 N N . ILE A 1 103 ? -1.438 17.953 13.977 1 98.69 103 ILE A N 1
ATOM 844 C CA . ILE A 1 103 ? -2.295 18.422 12.898 1 98.69 103 ILE A CA 1
ATOM 845 C C . ILE A 1 103 ? -1.438 18.984 11.766 1 98.69 103 ILE A C 1
ATOM 847 O O . ILE A 1 103 ? -0.522 19.781 12 1 98.69 103 ILE A O 1
ATOM 851 N N . GLN A 1 104 ? -1.771 18.516 10.578 1 98.62 104 GLN A N 1
ATOM 852 C CA . GLN A 1 104 ? -1.064 19.016 9.406 1 98.62 104 GLN A CA 1
ATOM 853 C C . GLN A 1 104 ? -2.023 19.719 8.438 1 98.62 104 GLN A C 1
ATOM 855 O O . GLN A 1 104 ? -3.154 19.266 8.25 1 98.62 104 GLN A O 1
ATOM 860 N N . GLY A 1 105 ? -1.561 20.828 7.871 1 98.5 105 GLY A N 1
ATOM 861 C CA . GLY A 1 105 ? -2.32 21.531 6.855 1 98.5 105 GLY A CA 1
ATOM 862 C C . GLY A 1 105 ? -1.504 22.578 6.129 1 98.5 105 GLY A C 1
ATOM 863 O O . GLY A 1 105 ? -0.365 22.875 6.508 1 98.5 105 GLY A O 1
ATOM 864 N N . MET A 1 106 ? -2.148 23.188 5.086 1 98.38 106 MET A N 1
ATOM 865 C CA . MET A 1 106 ? -1.408 24.094 4.219 1 98.38 106 MET A CA 1
ATOM 866 C C . MET A 1 106 ? -2.104 25.453 4.137 1 98.38 106 MET A C 1
ATOM 868 O O . MET A 1 106 ? -1.857 26.219 3.209 1 98.38 106 MET A O 1
ATOM 872 N N . GLN A 1 107 ? -2.977 25.688 5.07 1 98.12 107 GLN A N 1
ATOM 873 C CA . GLN A 1 107 ? -3.719 26.938 5.039 1 98.12 107 GLN A CA 1
ATOM 874 C C . GLN A 1 107 ? -3.322 27.844 6.203 1 98.12 107 GLN A C 1
ATOM 876 O O . GLN A 1 107 ? -3.082 27.359 7.312 1 98.12 107 GLN A O 1
ATOM 881 N N . SER A 1 108 ? -3.324 29.094 6.008 1 93.25 108 SER A N 1
ATOM 882 C CA . SER A 1 108 ? -2.686 30.078 6.875 1 93.25 108 SER A CA 1
ATOM 883 C C . SER A 1 108 ? -3.426 30.219 8.203 1 93.25 108 SER A C 1
ATOM 885 O O . SER A 1 108 ? -2.812 30.5 9.234 1 93.25 108 SER A O 1
ATOM 887 N N . GLU A 1 109 ? -4.719 30.047 8.266 1 96.5 109 GLU A N 1
ATOM 888 C CA . GLU A 1 109 ? -5.496 30.266 9.484 1 96.5 109 GLU A CA 1
ATOM 889 C C . GLU A 1 109 ? -5.434 29.047 10.398 1 96.5 109 GLU A C 1
ATOM 891 O O . GLU A 1 109 ? -5.918 29.078 11.531 1 96.5 109 GLU A O 1
ATOM 896 N N . LEU A 1 110 ? -4.809 28.031 9.938 1 97.31 110 LEU A N 1
ATOM 897 C CA . LEU A 1 110 ? -4.789 26.75 10.633 1 97.31 110 LEU A CA 1
ATOM 898 C C . LEU A 1 110 ? -4.312 26.922 12.07 1 97.31 110 LEU A C 1
ATOM 900 O O . LEU A 1 110 ? -4.949 26.422 13.008 1 97.31 110 LEU A O 1
ATOM 904 N N . TYR A 1 111 ? -3.232 27.609 12.227 1 97.75 111 TYR A N 1
ATOM 905 C CA . TYR A 1 111 ? -2.598 27.734 13.539 1 97.75 111 TYR A CA 1
ATOM 906 C C . TYR A 1 111 ? -3.5 28.469 14.516 1 97.75 111 TYR A C 1
ATOM 908 O O . TYR A 1 111 ? -3.805 27.969 15.594 1 97.75 111 TYR A O 1
ATOM 916 N N . ASP A 1 112 ? -3.967 29.625 14.141 1 97.94 112 ASP A N 1
ATOM 917 C CA . ASP A 1 112 ? -4.715 30.484 15.047 1 97.94 112 ASP A CA 1
ATOM 918 C C . ASP A 1 112 ? -5.992 29.797 15.531 1 97.94 112 ASP A C 1
ATOM 920 O O . ASP A 1 112 ? -6.293 29.812 16.734 1 97.94 112 ASP A O 1
ATOM 924 N N . VAL A 1 113 ? -6.656 29.188 14.633 1 98.19 113 VAL A N 1
ATOM 925 C CA . VAL A 1 113 ? -7.926 28.562 14.969 1 98.19 113 VAL A CA 1
ATOM 926 C C . VAL A 1 113 ? -7.676 27.344 15.852 1 98.19 113 VAL A C 1
ATOM 928 O O . VAL A 1 113 ? -8.367 27.141 16.844 1 98.19 113 VAL A O 1
ATOM 931 N N . SER A 1 114 ? -6.719 26.547 15.523 1 98.56 114 SER A N 1
ATOM 932 C CA . SER A 1 114 ? -6.398 25.344 16.297 1 98.56 114 SER A CA 1
ATOM 933 C C . SER A 1 114 ? -5.918 25.719 17.703 1 98.56 114 SER A C 1
ATOM 935 O O . SER A 1 114 ? -6.305 25.078 18.688 1 98.56 114 SER A O 1
ATOM 937 N N . LYS A 1 115 ? -5.082 26.703 17.766 1 98.19 115 LYS A N 1
ATOM 938 C CA . LYS A 1 115 ? -4.535 27.141 19.047 1 98.19 115 LYS A CA 1
ATOM 939 C C . LYS A 1 115 ? -5.637 27.641 19.969 1 98.19 115 LYS A C 1
ATOM 941 O O . LYS A 1 115 ? -5.629 27.344 21.172 1 98.19 115 LYS A O 1
ATOM 946 N N . ALA A 1 116 ? -6.508 28.406 19.469 1 98 116 ALA A N 1
ATOM 947 C CA . ALA A 1 116 ? -7.605 28.938 20.281 1 98 116 ALA A CA 1
ATOM 948 C C . ALA A 1 116 ? -8.398 27.797 20.922 1 98 116 ALA A C 1
ATOM 950 O O . ALA A 1 116 ? -8.656 27.828 22.141 1 98 116 ALA A O 1
ATOM 951 N N . VAL A 1 117 ? -8.742 26.812 20.125 1 97.94 117 VAL A N 1
ATOM 952 C CA . VAL A 1 117 ? -9.516 25.703 20.641 1 97.94 117 VAL A CA 1
ATOM 953 C C . VAL A 1 117 ? -8.656 24.875 21.594 1 97.94 117 VAL A C 1
ATOM 955 O O . VAL A 1 117 ? -9.125 24.438 22.656 1 97.94 117 VAL A O 1
ATOM 958 N N . ALA A 1 118 ? -7.434 24.625 21.25 1 97.81 118 ALA A N 1
ATOM 959 C CA . ALA A 1 118 ? -6.516 23.844 22.078 1 97.81 118 ALA A CA 1
ATOM 960 C C . ALA A 1 118 ? -6.336 24.5 23.438 1 97.81 118 ALA A C 1
ATOM 962 O O . ALA A 1 118 ? -6.305 23.797 24.469 1 97.81 118 ALA A O 1
ATOM 963 N N . ASN A 1 119 ? -6.23 25.781 23.453 1 96.81 119 ASN A N 1
ATOM 964 C CA . ASN A 1 119 ? -6.102 26.516 24.719 1 96.81 119 ASN A CA 1
ATOM 965 C C . ASN A 1 119 ? -7.301 26.281 25.625 1 96.81 119 ASN A C 1
ATOM 967 O O . ASN A 1 119 ? -7.141 26.062 26.828 1 96.81 119 ASN A O 1
ATOM 971 N N . SER A 1 120 ? -8.383 26.328 25.047 1 96.44 120 SER A N 1
ATOM 972 C CA . SER A 1 120 ? -9.602 26.109 25.828 1 96.44 120 SER A CA 1
ATOM 973 C C . SER A 1 120 ? -9.656 24.703 26.391 1 96.44 120 SER A C 1
ATOM 975 O O . SER A 1 120 ? -10.375 24.438 27.359 1 96.44 120 SER A O 1
ATOM 977 N N . LYS A 1 121 ? -8.914 23.828 25.844 1 95.44 121 LYS A N 1
ATOM 978 C CA . LYS A 1 121 ? -8.891 22.438 26.281 1 95.44 121 LYS A CA 1
ATOM 979 C C . LYS A 1 121 ? -7.617 22.125 27.047 1 95.44 121 LYS A C 1
ATOM 981 O O . LYS A 1 121 ? -7.348 20.953 27.359 1 95.44 121 LYS A O 1
ATOM 986 N N . GLN A 1 122 ? -6.789 23.094 27.219 1 95.56 122 GLN A N 1
ATOM 987 C CA . GLN A 1 122 ? -5.586 23.016 28.047 1 95.56 122 GLN A CA 1
ATOM 988 C C . GLN A 1 122 ? -4.512 22.172 27.375 1 95.56 122 GLN A C 1
ATOM 990 O O . GLN A 1 122 ? -3.936 21.281 27.984 1 95.56 122 GLN A O 1
ATOM 995 N N . LEU A 1 123 ? -4.301 22.453 26.094 1 97.19 123 LEU A N 1
ATOM 996 C CA . LEU A 1 123 ? -3.188 21.828 25.375 1 97.19 123 LEU A CA 1
ATOM 997 C C . LEU A 1 123 ? -2.156 22.875 24.969 1 97.19 123 LEU A C 1
ATOM 999 O O . LEU A 1 123 ? -2.518 24 24.594 1 97.19 123 LEU A O 1
ATOM 1003 N N . ASN A 1 124 ? -0.927 22.484 25.031 1 97 124 ASN A N 1
ATOM 1004 C CA . ASN A 1 124 ? 0.147 23.281 24.438 1 97 124 ASN A CA 1
ATOM 1005 C C . ASN A 1 124 ? 0.288 23 22.938 1 97 124 ASN A C 1
ATOM 1007 O O . ASN A 1 124 ? 0.178 21.844 22.5 1 97 124 ASN A O 1
ATOM 1011 N N . VAL A 1 125 ? 0.567 24.062 22.172 1 97.88 125 VAL A N 1
ATOM 1012 C CA . VAL A 1 125 ? 0.676 23.906 20.719 1 97.88 125 VAL A CA 1
ATOM 1013 C C . VAL A 1 125 ? 2.059 24.359 20.266 1 97.88 125 VAL A C 1
ATOM 1015 O O . VAL A 1 125 ? 2.477 25.484 20.547 1 97.88 125 VAL A O 1
ATOM 1018 N N . LYS A 1 126 ? 2.742 23.5 19.625 1 97.56 126 LYS A N 1
ATOM 1019 C CA . LYS A 1 126 ? 4.008 23.844 18.984 1 97.56 126 LYS A CA 1
ATOM 1020 C C . LYS A 1 126 ? 3.855 23.891 17.469 1 97.56 126 LYS A C 1
ATOM 1022 O O . LYS A 1 126 ? 3.518 22.891 16.844 1 97.56 126 LYS A O 1
ATOM 1027 N N . LEU A 1 127 ? 4.152 25.031 16.891 1 98 127 LEU A N 1
ATOM 1028 C CA . LEU A 1 127 ? 4.027 25.25 15.445 1 98 127 LEU A CA 1
ATOM 1029 C C . LEU A 1 127 ? 5.387 25.141 14.766 1 98 127 LEU A C 1
ATOM 1031 O O . LEU A 1 127 ? 6.375 25.703 15.25 1 98 127 LEU A O 1
ATOM 1035 N N . THR A 1 128 ? 5.469 24.422 13.727 1 97.62 128 THR A N 1
ATOM 1036 C CA . THR A 1 128 ? 6.57 24.469 12.781 1 97.62 128 THR A CA 1
ATOM 1037 C C . THR A 1 128 ? 6.055 24.672 11.359 1 97.62 128 THR A C 1
ATOM 1039 O O . THR A 1 128 ? 5.141 23.984 10.914 1 97.62 128 THR A O 1
ATOM 1042 N N . SER A 1 129 ? 6.621 25.625 10.664 1 97.88 129 SER A N 1
ATOM 1043 C CA . SER A 1 129 ? 6.207 25.953 9.297 1 97.88 129 SER A CA 1
ATOM 1044 C C . SER A 1 129 ? 7.34 25.703 8.305 1 97.88 129 SER A C 1
ATOM 1046 O O . SER A 1 129 ? 8.508 25.969 8.617 1 97.88 129 SER A O 1
ATOM 1048 N N . PHE A 1 130 ? 6.98 25.281 7.105 1 98.19 130 PHE A N 1
ATOM 1049 C CA . PHE A 1 130 ? 7.941 24.906 6.078 1 98.19 130 PHE A CA 1
ATOM 1050 C C . PHE A 1 130 ? 7.551 25.484 4.727 1 98.19 130 PHE A C 1
ATOM 1052 O O . PHE A 1 130 ? 6.375 25.766 4.48 1 98.19 130 PHE A O 1
ATOM 1059 N N . LYS A 1 131 ? 8.547 25.688 3.902 1 98.31 131 LYS A N 1
ATOM 1060 C CA . LYS A 1 131 ? 8.219 25.812 2.484 1 98.31 131 LYS A CA 1
ATOM 1061 C C . LYS A 1 131 ? 7.68 24.5 1.921 1 98.31 131 LYS A C 1
ATOM 1063 O O . LYS A 1 131 ? 8.195 23.422 2.23 1 98.31 131 LYS A O 1
ATOM 1068 N N . ALA A 1 132 ? 6.629 24.594 1.16 1 98.38 132 ALA A N 1
ATOM 1069 C CA . ALA A 1 132 ? 6.062 23.422 0.501 1 98.38 132 ALA A CA 1
ATOM 1070 C C . ALA A 1 132 ? 6.555 23.297 -0.938 1 98.38 132 ALA A C 1
ATOM 1072 O O . ALA A 1 132 ? 6.688 24.312 -1.637 1 98.38 132 ALA A O 1
ATOM 1073 N N . VAL A 1 133 ? 6.816 22.094 -1.395 1 98.12 133 VAL A N 1
ATOM 1074 C CA . VAL A 1 133 ? 7.348 21.891 -2.74 1 98.12 133 VAL A CA 1
ATOM 1075 C C . VAL A 1 133 ? 6.621 20.734 -3.412 1 98.12 133 VAL A C 1
ATOM 1077 O O . VAL A 1 133 ? 6.082 19.844 -2.736 1 98.12 133 VAL A O 1
ATOM 1080 N N . CYS A 1 134 ? 6.566 20.703 -4.684 1 97.06 134 CYS A N 1
ATOM 1081 C CA . CYS A 1 134 ? 6.098 19.609 -5.512 1 97.06 134 CYS A CA 1
ATOM 1082 C C . CYS A 1 134 ? 7.043 19.359 -6.68 1 97.06 134 CYS A C 1
ATOM 1084 O O . CYS A 1 134 ? 7.543 20.312 -7.289 1 97.06 134 CYS A O 1
ATOM 1086 N N . PHE A 1 135 ? 7.254 18.125 -6.996 1 95 135 PHE A N 1
ATOM 1087 C CA . PHE A 1 135 ? 8.078 17.781 -8.148 1 95 135 PHE A CA 1
ATOM 1088 C C . PHE A 1 135 ? 7.238 17.75 -9.422 1 95 135 PHE A C 1
ATOM 1090 O O . PHE A 1 135 ? 6.098 17.281 -9.406 1 95 135 PHE A O 1
ATOM 1097 N N . SER A 1 136 ? 7.793 18.219 -10.484 1 89.56 136 SER A N 1
ATOM 1098 C CA . SER A 1 136 ? 7.184 18.031 -11.797 1 89.56 136 SER A CA 1
ATOM 1099 C C . SER A 1 136 ? 7.258 16.578 -12.25 1 89.56 136 SER A C 1
ATOM 1101 O O . SER A 1 136 ? 8.039 15.797 -11.711 1 89.56 136 SER A O 1
ATOM 1103 N N . PRO A 1 137 ? 6.34 16.281 -13.164 1 86.81 137 PRO A N 1
ATOM 1104 C CA . PRO A 1 137 ? 6.426 14.906 -13.672 1 86.81 137 PRO A CA 1
ATOM 1105 C C . PRO A 1 137 ? 7.84 14.516 -14.094 1 86.81 137 PRO A C 1
ATOM 1107 O O . PRO A 1 137 ? 8.5 15.266 -14.82 1 86.81 137 PRO A O 1
ATOM 1110 N N . VAL A 1 138 ? 8.266 13.43 -13.539 1 81.94 138 VAL A N 1
ATOM 1111 C CA . VAL A 1 138 ? 9.602 12.93 -13.836 1 81.94 138 VAL A CA 1
ATOM 1112 C C . VAL A 1 138 ? 9.539 11.969 -15.023 1 81.94 138 VAL A C 1
ATOM 1114 O O . VAL A 1 138 ? 8.969 10.883 -14.93 1 81.94 138 VAL A O 1
ATOM 1117 N N . SER A 1 139 ? 9.836 12.359 -16.141 1 70.88 139 SER A N 1
ATOM 1118 C CA . SER A 1 139 ? 9.664 11.617 -17.391 1 70.88 139 SER A CA 1
ATOM 1119 C C . SER A 1 139 ? 10.734 10.547 -17.547 1 70.88 139 SER A C 1
ATOM 1121 O O . SER A 1 139 ? 10.492 9.5 -18.156 1 70.88 139 SER A O 1
ATOM 1123 N N . THR A 1 140 ? 11.961 10.898 -17.125 1 68 140 THR A N 1
ATOM 1124 C CA . THR A 1 140 ? 13.055 9.977 -17.406 1 68 140 THR A CA 1
ATOM 1125 C C . THR A 1 140 ? 13.664 9.453 -16.109 1 68 140 THR A C 1
ATOM 1127 O O . THR A 1 140 ? 13.625 10.125 -15.07 1 68 140 THR A O 1
ATOM 1130 N N . LEU A 1 141 ? 13.977 8.109 -16.203 1 66.31 141 LEU A N 1
ATOM 1131 C CA . LEU A 1 141 ? 14.742 7.562 -15.094 1 66.31 141 LEU A CA 1
ATOM 1132 C C . LEU A 1 141 ? 16.031 8.352 -14.875 1 66.31 141 LEU A C 1
ATOM 1134 O O . LEU A 1 141 ? 16.703 8.719 -15.836 1 66.31 141 LEU A O 1
ATOM 1138 N N . PRO A 1 142 ? 16.141 8.75 -13.625 1 61.09 142 PRO A N 1
ATOM 1139 C CA . PRO A 1 142 ? 17.375 9.492 -13.367 1 61.09 142 PRO A CA 1
ATOM 1140 C C . PRO A 1 142 ? 18.625 8.727 -13.805 1 61.09 142 PRO A C 1
ATOM 1142 O O . PRO A 1 142 ? 18.609 7.488 -13.828 1 61.09 142 PRO A O 1
ATOM 1145 N N . ASP A 1 143 ? 19.531 9.398 -14.289 1 57.75 143 ASP A N 1
ATOM 1146 C CA . ASP A 1 143 ? 20.812 8.852 -14.695 1 57.75 143 ASP A CA 1
ATOM 1147 C C . ASP A 1 143 ? 21.5 8.148 -13.523 1 57.75 143 ASP A C 1
ATOM 1149 O O . ASP A 1 143 ? 21.875 8.797 -12.539 1 57.75 143 ASP A O 1
ATOM 1153 N N . ALA A 1 144 ? 21.422 6.922 -13.578 1 57.31 144 ALA A N 1
ATOM 1154 C CA . ALA A 1 144 ? 22.094 6.152 -12.531 1 57.31 144 ALA A CA 1
ATOM 1155 C C . ALA A 1 144 ? 23.438 5.621 -13.008 1 57.31 144 ALA A C 1
ATOM 1157 O O . ALA A 1 144 ? 23.953 4.633 -12.477 1 57.31 144 ALA A O 1
ATOM 1158 N N . SER A 1 145 ? 23.828 6.234 -14.07 1 58.16 145 SER A N 1
ATOM 1159 C CA . SER A 1 145 ? 25.047 5.734 -14.68 1 58.16 145 SER A CA 1
ATOM 1160 C C . SER A 1 145 ? 26.219 5.762 -13.688 1 58.16 145 SER A C 1
ATOM 1162 O O . SER A 1 145 ? 27.156 4.977 -13.805 1 58.16 145 SER A O 1
ATOM 1164 N N . PHE A 1 146 ? 26.094 6.66 -12.875 1 50.97 146 PHE A N 1
ATOM 1165 C CA . PHE A 1 146 ? 27.188 6.75 -11.914 1 50.97 146 PHE A CA 1
ATOM 1166 C C . PHE A 1 146 ? 27.156 5.559 -10.953 1 50.97 146 PHE A C 1
ATOM 1168 O O . PHE A 1 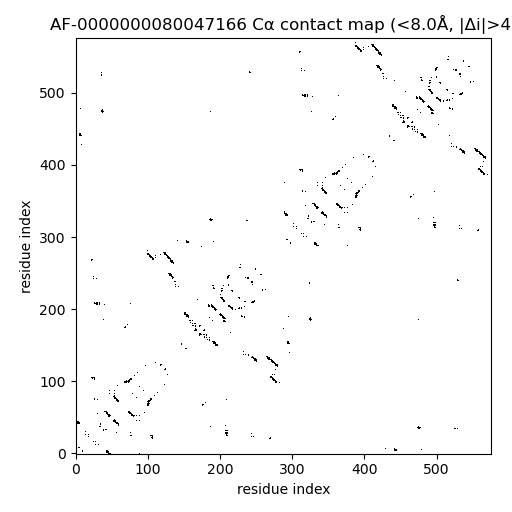146 ? 28.109 5.34 -10.211 1 50.97 146 PHE A O 1
ATOM 1175 N N . LEU A 1 147 ? 26.094 4.887 -10.992 1 56.12 147 LEU A N 1
ATOM 1176 C CA . LEU A 1 147 ? 25.984 3.689 -10.172 1 56.12 147 LEU A CA 1
ATOM 1177 C C . LEU A 1 147 ? 26.453 2.459 -10.938 1 56.12 147 LEU A C 1
ATOM 1179 O O . LEU A 1 147 ? 26.125 1.329 -10.578 1 56.12 147 LEU A O 1
ATOM 1183 N N . LYS A 1 148 ? 27 2.576 -12.18 1 54.38 148 LYS A N 1
ATOM 1184 C CA . LYS A 1 148 ? 27.375 1.481 -13.078 1 54.38 148 LYS A CA 1
ATOM 1185 C C . LYS A 1 148 ? 28.234 0.446 -12.367 1 54.38 148 LYS A C 1
ATOM 1187 O O . LYS A 1 148 ? 28.219 -0.734 -12.719 1 54.38 148 LYS A O 1
ATOM 1192 N N . GLY A 1 149 ? 28.984 0.945 -11.406 1 56.94 149 GLY A N 1
ATOM 1193 C CA . GLY A 1 149 ? 29.75 -0.07 -10.703 1 56.94 149 GLY A CA 1
ATOM 1194 C C . GLY A 1 149 ? 28.922 -0.888 -9.734 1 56.94 149 GLY A C 1
ATOM 1195 O O . GLY A 1 149 ? 27.703 -0.709 -9.641 1 56.94 149 GLY A O 1
ATOM 1196 N N . PRO A 1 150 ? 29.531 -1.942 -9.281 1 58.34 150 PRO A N 1
ATOM 1197 C CA . PRO A 1 150 ? 28.828 -2.799 -8.32 1 58.34 150 PRO A CA 1
ATOM 1198 C C . PRO A 1 150 ? 28.328 -2.029 -7.102 1 58.34 150 PRO A C 1
ATOM 1200 O O . PRO A 1 150 ? 27.391 -2.469 -6.438 1 58.34 150 PRO A O 1
ATOM 1203 N N . SER A 1 151 ? 28.938 -0.963 -6.703 1 67.94 151 SER A N 1
ATOM 1204 C CA . SER A 1 151 ? 28.562 -0.1 -5.582 1 67.94 151 SER A CA 1
ATOM 1205 C C . SER A 1 151 ? 28.797 1.369 -5.922 1 67.94 151 SER A C 1
ATOM 1207 O O . SER A 1 151 ? 29.703 1.702 -6.684 1 67.94 151 SER A O 1
ATOM 1209 N N . PRO A 1 152 ? 27.938 2.221 -5.598 1 76.56 152 PRO A N 1
ATOM 1210 C CA . PRO A 1 152 ? 26.766 2.029 -4.738 1 76.56 152 PRO A CA 1
ATOM 1211 C C . PRO A 1 152 ? 25.547 1.532 -5.508 1 76.56 152 PRO A C 1
ATOM 1213 O O . PRO A 1 152 ? 25.531 1.579 -6.742 1 76.56 152 PRO A O 1
ATOM 1216 N N . ARG A 1 153 ? 24.75 0.979 -4.719 1 86.25 153 ARG A N 1
ATOM 1217 C CA . ARG A 1 153 ? 23.547 0.416 -5.312 1 86.25 153 ARG A CA 1
ATOM 1218 C C . ARG A 1 153 ? 22.312 1.229 -4.93 1 86.25 153 ARG A C 1
ATOM 1220 O O . ARG A 1 153 ? 22.203 1.683 -3.789 1 86.25 153 ARG A O 1
ATOM 1227 N N . LEU A 1 154 ? 21.484 1.49 -5.895 1 88.31 154 LEU A N 1
ATOM 1228 C CA . LEU A 1 154 ? 20.203 2.133 -5.664 1 88.31 154 LEU A CA 1
ATOM 1229 C C . LEU A 1 154 ? 19.125 1.1 -5.344 1 88.31 154 LEU A C 1
ATOM 1231 O O . LEU A 1 154 ? 18.766 0.287 -6.199 1 88.31 154 LEU A O 1
ATOM 1235 N N . THR A 1 155 ? 18.672 1.141 -4.086 1 89.94 155 THR A N 1
ATOM 1236 C CA . THR A 1 155 ? 17.719 0.15 -3.598 1 89.94 155 THR A CA 1
ATOM 1237 C C . THR A 1 155 ? 16.594 0.821 -2.812 1 89.94 155 THR A C 1
ATOM 1239 O O . THR A 1 155 ? 16.266 1.99 -3.043 1 89.94 155 THR A O 1
ATOM 1242 N N . TYR A 1 156 ? 15.922 0.049 -2.018 1 89.19 156 TYR A N 1
ATOM 1243 C CA . TYR A 1 156 ? 14.906 0.531 -1.086 1 89.19 156 TYR A CA 1
ATOM 1244 C C . TYR A 1 156 ? 15.266 0.165 0.349 1 89.19 156 TYR A C 1
ATOM 1246 O O . TYR A 1 156 ? 16.203 -0.607 0.584 1 89.19 156 TYR A O 1
ATOM 1254 N N . LEU A 1 157 ? 14.555 0.759 1.237 1 92.75 157 LEU A N 1
ATOM 1255 C CA . LEU A 1 157 ? 14.844 0.521 2.646 1 92.75 157 LEU A CA 1
ATOM 1256 C C . LEU A 1 157 ? 14.109 -0.714 3.152 1 92.75 157 LEU A C 1
ATOM 1258 O O . LEU A 1 157 ? 13.078 -1.104 2.59 1 92.75 157 LEU A O 1
ATOM 1262 N N . SER A 1 158 ? 14.703 -1.334 4.172 1 86.62 158 SER A N 1
ATOM 1263 C CA . SER A 1 158 ? 14.031 -2.365 4.953 1 86.62 158 SER A CA 1
ATOM 1264 C C . SER A 1 158 ? 13.797 -1.905 6.387 1 86.62 158 SER A C 1
ATOM 1266 O O . SER A 1 158 ? 14.375 -0.912 6.832 1 86.62 158 SER A O 1
ATOM 1268 N N . VAL A 1 159 ? 12.922 -2.67 7.078 1 89.56 159 VAL A N 1
ATOM 1269 C CA . VAL A 1 159 ? 12.594 -2.305 8.453 1 89.56 159 VAL A CA 1
ATOM 1270 C C . VAL A 1 159 ? 13.852 -2.379 9.32 1 89.56 159 VAL A C 1
ATOM 1272 O O . VAL A 1 159 ? 13.984 -1.635 10.297 1 89.56 159 VAL A O 1
ATOM 1275 N N . ALA A 1 160 ? 14.789 -3.172 8.922 1 89.75 160 ALA A N 1
ATOM 1276 C CA . ALA A 1 160 ? 16.047 -3.305 9.656 1 89.75 160 ALA A CA 1
ATOM 1277 C C . ALA A 1 160 ? 16.828 -2 9.625 1 89.75 160 ALA A C 1
ATOM 1279 O O . ALA A 1 160 ? 17.719 -1.789 10.461 1 89.75 160 ALA A O 1
ATOM 1280 N N . ASP A 1 161 ? 16.578 -1.093 8.719 1 95.25 161 ASP A N 1
ATOM 1281 C CA . ASP A 1 161 ? 17.297 0.175 8.578 1 95.25 161 ASP A CA 1
ATOM 1282 C C . ASP A 1 161 ? 16.688 1.248 9.477 1 95.25 161 ASP A C 1
ATOM 1284 O O . ASP A 1 161 ? 17.234 2.336 9.625 1 95.25 161 ASP A O 1
ATOM 1288 N N . ALA A 1 162 ? 15.555 0.977 10.148 1 96.81 162 ALA A N 1
ATOM 1289 C CA . ALA A 1 162 ? 14.75 1.987 10.836 1 96.81 162 ALA A CA 1
ATOM 1290 C C . ALA A 1 162 ? 15.539 2.65 11.953 1 96.81 162 ALA A C 1
ATOM 1292 O O . ALA A 1 162 ? 15.398 3.852 12.195 1 96.81 162 ALA A O 1
ATOM 1293 N N . ASP A 1 163 ? 16.312 1.912 12.562 1 97.62 163 ASP A N 1
ATOM 1294 C CA . ASP A 1 163 ? 17.078 2.457 13.688 1 97.62 163 ASP A CA 1
ATOM 1295 C C . ASP A 1 163 ? 18.016 3.566 13.219 1 97.62 163 ASP A C 1
ATOM 1297 O O . ASP A 1 163 ? 18.156 4.594 13.883 1 97.62 163 ASP A O 1
ATOM 1301 N N . LEU A 1 164 ? 18.719 3.33 12.156 1 97.88 164 LEU A N 1
ATOM 1302 C CA . LEU A 1 164 ? 19.609 4.344 11.602 1 97.88 164 LEU A CA 1
ATOM 1303 C C . LEU A 1 164 ? 18.828 5.613 11.258 1 97.88 164 LEU A C 1
ATOM 1305 O O . LEU A 1 164 ? 19.281 6.723 11.562 1 97.88 164 LEU A O 1
ATOM 1309 N N . LEU A 1 165 ? 17.688 5.449 10.625 1 98.31 165 LEU A N 1
ATOM 1310 C CA . LEU A 1 165 ? 16.875 6.605 10.289 1 98.31 165 LEU A CA 1
ATOM 1311 C C . LEU A 1 165 ? 16.406 7.336 11.547 1 98.31 165 LEU A C 1
ATOM 1313 O O . LEU A 1 165 ? 16.406 8.57 11.586 1 98.31 165 LEU A O 1
ATOM 1317 N N . ASN A 1 166 ? 16.016 6.598 12.516 1 98.31 166 ASN A N 1
ATOM 1318 C CA . ASN A 1 166 ? 15.555 7.176 13.781 1 98.31 166 ASN A CA 1
ATOM 1319 C C . ASN A 1 166 ? 16.641 8.023 14.43 1 98.31 166 ASN A C 1
ATOM 1321 O O . ASN A 1 166 ? 16.359 9.094 14.969 1 98.31 166 ASN A O 1
ATOM 1325 N N . ARG A 1 167 ? 17.844 7.641 14.32 1 97.5 167 ARG A N 1
ATOM 1326 C CA . ARG A 1 167 ? 18.953 8.32 14.961 1 97.5 167 ARG A CA 1
ATOM 1327 C C . ARG A 1 167 ? 19.375 9.562 14.18 1 97.5 167 ARG A C 1
ATOM 1329 O O . ARG A 1 167 ? 19.969 10.484 14.734 1 97.5 167 ARG A O 1
ATOM 1336 N N . THR A 1 168 ? 19.062 9.57 12.93 1 96.62 168 THR A N 1
ATOM 1337 C CA . THR A 1 168 ? 19.578 10.641 12.086 1 96.62 168 THR A CA 1
ATOM 1338 C C . THR A 1 168 ? 18.5 11.68 11.812 1 96.62 168 THR A C 1
ATOM 1340 O O . THR A 1 168 ? 18.781 12.75 11.273 1 96.62 168 THR A O 1
ATOM 1343 N N . TRP A 1 169 ? 17.297 11.383 12.164 1 95.06 169 TRP A N 1
ATOM 1344 C CA . TRP A 1 169 ? 16.203 12.32 11.922 1 95.06 169 TRP A CA 1
ATOM 1345 C C . TRP A 1 169 ? 16.141 13.375 13.023 1 95.06 169 TRP A C 1
ATOM 1347 O O . TRP A 1 169 ? 16.188 13.047 14.211 1 95.06 169 TRP A O 1
ATOM 1357 N N . SER A 1 170 ? 15.945 14.578 12.602 1 91.94 170 SER A N 1
ATOM 1358 C CA . SER A 1 170 ? 15.883 15.68 13.562 1 91.94 170 SER A CA 1
ATOM 1359 C C . SER A 1 170 ? 14.75 15.477 14.562 1 91.94 170 SER A C 1
ATOM 1361 O O . SER A 1 170 ? 14.828 15.945 15.695 1 91.94 170 SER A O 1
ATOM 1363 N N . ARG A 1 171 ? 13.711 14.75 14.18 1 93 171 ARG A N 1
ATOM 1364 C CA . ARG A 1 171 ? 12.562 14.516 15.047 1 93 171 ARG A CA 1
ATOM 1365 C C . ARG A 1 171 ? 12.672 13.172 15.75 1 93 171 ARG A C 1
ATOM 1367 O O . ARG A 1 171 ? 11.797 12.797 16.531 1 93 171 ARG A O 1
ATOM 1374 N N . GLY A 1 172 ? 13.727 12.469 15.445 1 95.81 172 GLY A N 1
ATOM 1375 C CA . GLY A 1 172 ? 13.805 11.094 15.906 1 95.81 172 GLY A CA 1
ATOM 1376 C C . GLY A 1 172 ? 14.477 10.961 17.266 1 95.81 172 GLY A C 1
ATOM 1377 O O . GLY A 1 172 ? 14.469 11.898 18.062 1 95.81 172 GLY A O 1
ATOM 1378 N N . GLY A 1 173 ? 14.828 9.727 17.578 1 94.94 173 GLY A N 1
ATOM 1379 C CA . GLY A 1 173 ? 15.609 9.492 18.797 1 94.94 173 GLY A CA 1
ATOM 1380 C C . GLY A 1 173 ? 14.797 8.891 19.922 1 94.94 173 GLY A C 1
ATOM 1381 O O . GLY A 1 173 ? 15.242 8.867 21.062 1 94.94 173 GLY A O 1
ATOM 1382 N N . ASN A 1 174 ? 13.57 8.453 19.641 1 95.88 174 ASN A N 1
ATOM 1383 C CA . ASN A 1 174 ? 12.758 7.816 20.672 1 95.88 174 ASN A CA 1
ATOM 1384 C C . ASN A 1 174 ? 12.008 6.605 20.125 1 95.88 174 ASN A C 1
ATOM 1386 O O . ASN A 1 174 ? 12.047 6.34 18.922 1 95.88 174 ASN A O 1
ATOM 1390 N N . GLU A 1 175 ? 11.414 5.875 21 1 96.12 175 GLU A N 1
ATOM 1391 C CA . GLU A 1 175 ? 10.812 4.594 20.641 1 96.12 175 GLU A CA 1
ATOM 1392 C C . GLU A 1 175 ? 9.594 4.789 19.75 1 96.12 175 GLU A C 1
ATOM 1394 O O . GLU A 1 175 ? 9.336 3.98 18.844 1 96.12 175 GLU A O 1
ATOM 1399 N N . GLN A 1 176 ? 8.812 5.793 19.984 1 96.31 176 GLN A N 1
ATOM 1400 C CA . GLN A 1 176 ? 7.629 6.07 19.172 1 96.31 176 GLN A CA 1
ATOM 1401 C C . GLN A 1 176 ? 8.008 6.355 17.719 1 96.31 176 GLN A C 1
ATOM 1403 O O . GLN A 1 176 ? 7.379 5.84 16.797 1 96.31 176 GLN A O 1
ATOM 1408 N N . CYS A 1 177 ? 9.062 7.105 17.594 1 97.44 177 CYS A N 1
ATOM 1409 C CA . CYS A 1 177 ? 9.523 7.422 16.25 1 97.44 177 CYS A CA 1
ATOM 1410 C C . CYS A 1 177 ? 10.07 6.184 15.555 1 97.44 177 CYS A C 1
ATOM 1412 O O . CYS A 1 177 ? 9.852 5.992 14.359 1 97.44 177 CYS A O 1
ATOM 1414 N N . LEU A 1 178 ? 10.805 5.402 16.266 1 97.62 178 LEU A N 1
ATOM 1415 C CA . LEU A 1 178 ? 11.328 4.168 15.688 1 97.62 178 LEU A CA 1
ATOM 1416 C C . LEU A 1 178 ? 10.203 3.305 15.133 1 97.62 178 LEU A C 1
ATOM 1418 O O . LEU A 1 178 ? 10.273 2.842 13.992 1 97.62 178 LEU A O 1
ATOM 1422 N N . ARG A 1 179 ? 9.156 3.09 15.883 1 95.94 179 ARG A N 1
ATOM 1423 C CA . ARG A 1 179 ? 8.016 2.295 15.445 1 95.94 179 ARG A CA 1
ATOM 1424 C C . ARG A 1 179 ? 7.332 2.934 14.242 1 95.94 179 ARG A C 1
ATOM 1426 O O . ARG A 1 179 ? 6.938 2.238 13.305 1 95.94 179 ARG A O 1
ATOM 1433 N N . TYR A 1 180 ? 7.223 4.23 14.289 1 96.88 180 TYR A N 1
ATOM 1434 C CA . TYR A 1 180 ? 6.598 4.977 13.203 1 96.88 180 TYR A CA 1
ATOM 1435 C C . TYR A 1 180 ? 7.379 4.805 11.906 1 96.88 180 TYR A C 1
ATOM 1437 O O . TYR A 1 180 ? 6.805 4.469 10.867 1 96.88 180 TYR A O 1
ATOM 1445 N N . ILE A 1 181 ? 8.688 4.977 11.977 1 97.62 181 ILE A N 1
ATOM 1446 C CA . ILE A 1 181 ? 9.547 4.863 10.805 1 97.62 181 ILE A CA 1
ATOM 1447 C C . ILE A 1 181 ? 9.492 3.443 10.25 1 97.62 181 ILE A C 1
ATOM 1449 O O . ILE A 1 181 ? 9.406 3.244 9.039 1 97.62 181 ILE A O 1
ATOM 1453 N N . ALA A 1 182 ? 9.562 2.518 11.102 1 95.12 182 ALA A N 1
ATOM 1454 C CA . ALA A 1 182 ? 9.469 1.125 10.664 1 95.12 182 ALA A CA 1
ATOM 1455 C C . ALA A 1 182 ? 8.18 0.875 9.891 1 95.12 182 ALA A C 1
ATOM 1457 O O . ALA A 1 182 ? 8.188 0.203 8.859 1 95.12 182 ALA A O 1
ATOM 1458 N N . ASN A 1 183 ? 7.098 1.423 10.391 1 93.12 183 ASN A N 1
ATOM 1459 C CA . ASN A 1 183 ? 5.809 1.267 9.727 1 93.12 183 ASN A CA 1
ATOM 1460 C C . ASN A 1 183 ? 5.793 1.954 8.367 1 93.12 183 ASN A C 1
ATOM 1462 O O . ASN A 1 183 ? 5.25 1.415 7.398 1 93.12 183 ASN A O 1
ATOM 1466 N N . LEU A 1 184 ? 6.383 3.141 8.312 1 96.5 184 LEU A N 1
ATOM 1467 C CA . LEU A 1 184 ? 6.453 3.848 7.039 1 96.5 184 LEU A CA 1
ATOM 1468 C C . LEU A 1 184 ? 7.215 3.029 6.004 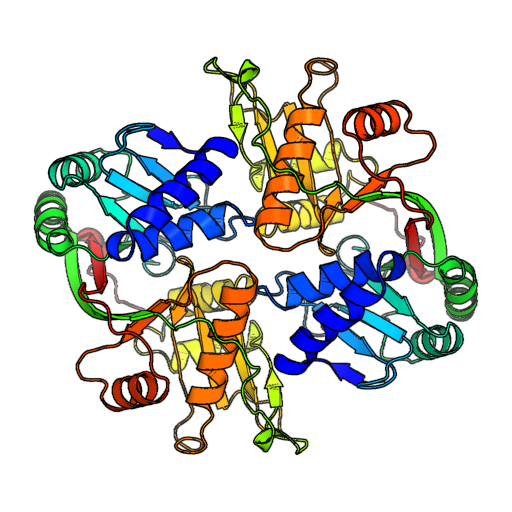1 96.5 184 LEU A C 1
ATOM 1470 O O . LEU A 1 184 ? 6.762 2.875 4.867 1 96.5 184 LEU A O 1
ATOM 1474 N N . ILE A 1 185 ? 8.344 2.506 6.398 1 93.94 185 ILE A N 1
ATOM 1475 C CA . ILE A 1 185 ? 9.203 1.746 5.496 1 93.94 185 ILE A CA 1
ATOM 1476 C C . ILE A 1 185 ? 8.469 0.493 5.02 1 93.94 185 ILE A C 1
ATOM 1478 O O . ILE A 1 185 ? 8.555 0.131 3.842 1 93.94 185 ILE A O 1
ATOM 1482 N N . ALA A 1 186 ? 7.742 -0.071 5.875 1 88.25 186 ALA A N 1
ATOM 1483 C CA . ALA A 1 186 ? 7.039 -1.312 5.555 1 88.25 186 ALA A CA 1
ATOM 1484 C C . ALA A 1 186 ? 5.887 -1.057 4.59 1 88.25 186 ALA A C 1
ATOM 1486 O O . ALA A 1 186 ? 5.566 -1.906 3.754 1 88.25 186 ALA A O 1
ATOM 1487 N N . CYS A 1 187 ? 5.332 0.111 4.613 1 89.75 187 CYS A N 1
ATOM 1488 C CA . CYS A 1 187 ? 4.02 0.269 3.994 1 89.75 187 CYS A CA 1
ATOM 1489 C C . CYS A 1 187 ? 4.098 1.193 2.785 1 89.75 187 CYS A C 1
ATOM 1491 O O . CYS A 1 187 ? 3.219 1.163 1.919 1 89.75 187 CYS A O 1
ATOM 1493 N N . PHE A 1 188 ? 5.113 2.033 2.74 1 94.06 188 PHE A N 1
ATOM 1494 C CA . PHE A 1 188 ? 5.121 3.053 1.698 1 94.06 188 PHE A CA 1
ATOM 1495 C C . PHE A 1 188 ? 6.441 3.037 0.937 1 94.06 188 PHE A C 1
ATOM 1497 O O . PHE A 1 188 ? 7.445 2.514 1.432 1 94.06 188 PHE A O 1
ATOM 1504 N N . PRO A 1 189 ? 6.5 3.654 -0.229 1 93.19 189 PRO A N 1
ATOM 1505 C CA . PRO A 1 189 ? 7.715 3.664 -1.045 1 93.19 189 PRO A CA 1
ATOM 1506 C C . PRO A 1 189 ? 8.883 4.375 -0.359 1 93.19 189 PRO A C 1
ATOM 1508 O O . PRO A 1 189 ? 8.68 5.391 0.312 1 93.19 189 PRO A O 1
ATOM 1511 N N . SER A 1 190 ? 10.016 3.773 -0.527 1 95.88 190 SER A N 1
ATOM 1512 C CA . SER A 1 190 ? 11.281 4.359 -0.104 1 95.88 190 SER A CA 1
ATOM 1513 C C . SER A 1 190 ? 12.375 4.133 -1.146 1 95.88 190 SER A C 1
ATOM 1515 O O . SER A 1 190 ? 12.211 3.311 -2.051 1 95.88 190 SER A O 1
ATOM 1517 N N . VAL A 1 191 ? 13.422 4.953 -1.075 1 94.25 191 VAL A N 1
ATOM 1518 C CA . VAL A 1 191 ? 14.609 4.77 -1.905 1 94.25 191 VAL A CA 1
ATOM 1519 C C . VAL A 1 191 ? 15.867 4.918 -1.05 1 94.25 191 VAL A C 1
ATOM 1521 O O . VAL A 1 191 ? 15.898 5.734 -0.124 1 94.25 191 VAL A O 1
ATOM 1524 N N . CYS A 1 192 ? 16.891 4.113 -1.442 1 95.56 192 CYS A N 1
ATOM 1525 C CA . CYS A 1 192 ? 18.109 4.105 -0.65 1 95.56 192 CYS A CA 1
ATOM 1526 C C . CYS A 1 192 ? 19.328 3.801 -1.522 1 95.56 192 CYS A C 1
ATOM 1528 O O . CYS A 1 192 ? 19.266 2.936 -2.398 1 95.56 192 CYS A O 1
ATOM 1530 N N . VAL A 1 193 ? 20.328 4.574 -1.353 1 94.38 193 VAL A N 1
ATOM 1531 C CA . VAL A 1 193 ? 21.641 4.234 -1.886 1 94.38 193 VAL A CA 1
ATOM 1532 C C . VAL A 1 193 ? 22.453 3.48 -0.83 1 94.38 193 VAL A C 1
ATOM 1534 O O . VAL A 1 193 ? 22.531 3.916 0.321 1 94.38 193 VAL A O 1
ATOM 1537 N N . ARG A 1 194 ? 22.984 2.352 -1.218 1 93.25 194 ARG A N 1
ATOM 1538 C CA . ARG A 1 194 ? 23.781 1.542 -0.302 1 93.25 194 ARG A CA 1
ATOM 1539 C C . ARG A 1 194 ? 25.234 1.454 -0.769 1 93.25 194 ARG A C 1
ATOM 1541 O O . ARG A 1 194 ? 25.5 1.417 -1.972 1 93.25 194 ARG A O 1
ATOM 1548 N N . ASP A 1 195 ? 26.094 1.346 0.233 1 92.19 195 ASP A N 1
ATOM 1549 C CA . ASP A 1 195 ? 27.516 1.211 -0.105 1 92.19 195 ASP A CA 1
ATOM 1550 C C . ASP A 1 195 ? 27.875 -0.243 -0.407 1 92.19 195 ASP A C 1
ATOM 1552 O O . ASP A 1 195 ? 26.984 -1.092 -0.532 1 92.19 195 ASP A O 1
ATOM 1556 N N . GLU A 1 196 ? 29.172 -0.552 -0.53 1 86.75 196 GLU A N 1
ATOM 1557 C CA . GLU A 1 196 ? 29.656 -1.863 -0.95 1 86.75 196 GLU A CA 1
ATOM 1558 C C . GLU A 1 196 ? 29.328 -2.934 0.084 1 86.75 196 GLU A C 1
ATOM 1560 O O . GLU A 1 196 ? 29.141 -4.102 -0.262 1 86.75 196 GLU A O 1
ATOM 1565 N N . LYS A 1 197 ? 29.266 -2.529 1.295 1 89.56 197 LYS A N 1
ATOM 1566 C CA . LYS A 1 197 ? 28.984 -3.479 2.369 1 89.56 197 LYS A CA 1
ATOM 1567 C C . LYS A 1 197 ? 27.484 -3.652 2.57 1 89.56 197 LYS A C 1
ATOM 1569 O O . LYS A 1 197 ? 27.047 -4.398 3.453 1 89.56 197 LYS A O 1
ATOM 1574 N N . GLY A 1 198 ? 26.641 -2.85 1.829 1 89.5 198 GLY A N 1
ATOM 1575 C CA . GLY A 1 198 ? 25.203 -2.977 1.914 1 89.5 198 GLY A CA 1
ATOM 1576 C C . GLY A 1 198 ? 24.562 -2.016 2.906 1 89.5 198 GLY A C 1
ATOM 1577 O O . GLY A 1 198 ? 23.359 -2.062 3.145 1 89.5 198 GLY A O 1
ATOM 1578 N N . ASN A 1 199 ? 25.391 -1.132 3.404 1 93.81 199 ASN A N 1
ATOM 1579 C CA . ASN A 1 199 ? 24.875 -0.168 4.371 1 93.81 199 ASN A CA 1
ATOM 1580 C C . ASN A 1 199 ? 24.234 1.033 3.682 1 93.81 199 ASN A C 1
ATOM 1582 O O . ASN A 1 199 ? 24.75 1.521 2.674 1 93.81 199 ASN A O 1
ATOM 1586 N N . PRO A 1 200 ? 23.125 1.477 4.258 1 96.56 200 PRO A N 1
ATOM 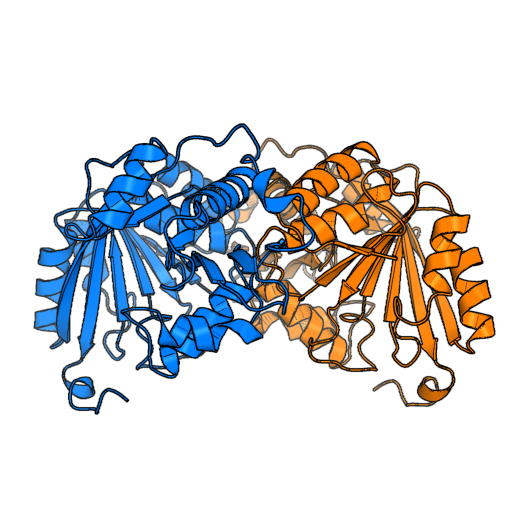1587 C CA . PRO A 1 200 ? 22.531 2.697 3.695 1 96.56 200 PRO A CA 1
ATOM 1588 C C . PRO A 1 200 ? 23.438 3.914 3.861 1 96.56 200 PRO A C 1
ATOM 1590 O O . PRO A 1 200 ? 24.016 4.125 4.938 1 96.56 200 PRO A O 1
ATOM 1593 N N . VAL A 1 201 ? 23.5 4.762 2.803 1 96.94 201 VAL A N 1
ATOM 1594 C CA . VAL A 1 201 ? 24.312 5.965 2.916 1 96.94 201 VAL A CA 1
ATOM 1595 C C . VAL A 1 201 ? 23.484 7.195 2.588 1 96.94 201 VAL A C 1
ATOM 1597 O O . VAL A 1 201 ? 23.828 8.312 2.986 1 96.94 201 VAL A O 1
ATOM 1600 N N . SER A 1 202 ? 22.406 7.016 1.808 1 97.38 202 SER A N 1
ATOM 1601 C CA . SER A 1 202 ? 21.453 8.062 1.48 1 97.38 202 SER A CA 1
ATOM 1602 C C . SER A 1 202 ? 20.047 7.492 1.273 1 97.38 202 SER A C 1
ATOM 1604 O O . SER A 1 202 ? 19.891 6.414 0.697 1 97.38 202 SER A O 1
ATOM 1606 N N . TRP A 1 203 ? 19.078 8.258 1.701 1 98 203 TRP A N 1
ATOM 1607 C CA . TRP A 1 203 ? 17.734 7.691 1.579 1 98 203 TRP A CA 1
ATOM 1608 C C . TRP A 1 203 ? 16.672 8.789 1.603 1 98 203 TRP A C 1
ATOM 1610 O O . TRP A 1 203 ? 16.969 9.945 1.913 1 98 203 TRP A O 1
ATOM 1620 N N . SER A 1 204 ? 15.492 8.445 1.212 1 97.69 204 SER A N 1
ATOM 1621 C CA . SER A 1 204 ? 14.25 9.195 1.373 1 97.69 204 SER A CA 1
ATOM 1622 C C . SER A 1 204 ? 13.055 8.258 1.546 1 97.69 204 SER A C 1
ATOM 1624 O O . SER A 1 204 ? 13.023 7.176 0.957 1 97.69 204 SER A O 1
ATOM 1626 N N . ILE A 1 205 ? 12.102 8.695 2.363 1 97.88 205 ILE A N 1
ATOM 1627 C CA . ILE A 1 205 ? 10.93 7.867 2.615 1 97.88 205 ILE A CA 1
ATOM 1628 C C . ILE A 1 205 ? 9.664 8.688 2.373 1 97.88 205 ILE A C 1
ATOM 1630 O O . ILE A 1 205 ? 9.734 9.875 2.043 1 97.88 205 ILE A O 1
ATOM 1634 N N . THR A 1 206 ? 8.492 8.008 2.445 1 97.81 206 THR A N 1
ATOM 1635 C CA . THR A 1 206 ? 7.172 8.617 2.299 1 97.81 206 THR A CA 1
ATOM 1636 C C . THR A 1 206 ? 6.355 8.445 3.576 1 97.81 206 THR A C 1
ATOM 1638 O O . THR A 1 206 ? 6.352 7.371 4.18 1 97.81 206 THR A O 1
ATOM 1641 N N . ASP A 1 207 ? 5.676 9.484 3.967 1 97.5 207 ASP A N 1
ATOM 1642 C CA . ASP A 1 207 ? 4.957 9.375 5.234 1 97.5 207 ASP A CA 1
ATOM 1643 C C . ASP A 1 207 ? 3.49 9.016 5.004 1 97.5 207 ASP A C 1
ATOM 1645 O O . ASP A 1 207 ? 3.1 8.664 3.891 1 97.5 207 ASP A O 1
ATOM 1649 N N . GLN A 1 208 ? 2.666 9.023 6.07 1 96.44 208 GLN A N 1
ATOM 1650 C CA . GLN A 1 208 ? 1.291 8.531 6.066 1 96.44 208 GLN A CA 1
ATOM 1651 C C . GLN A 1 208 ? 0.375 9.477 5.293 1 96.44 208 GLN A C 1
ATOM 1653 O O . GLN A 1 208 ? -0.795 9.164 5.062 1 96.44 208 GLN A O 1
ATOM 1658 N N . PHE A 1 209 ? 0.86 10.633 4.793 1 98 209 PHE A N 1
ATOM 1659 C CA . PHE A 1 209 ? 0.114 11.586 3.982 1 98 209 PHE A CA 1
ATOM 1660 C C . PHE A 1 209 ? 0.649 11.617 2.555 1 98 209 PHE A C 1
ATOM 1662 O O . PHE A 1 209 ? 0.408 12.578 1.817 1 98 209 PHE A O 1
ATOM 1669 N N . ALA A 1 210 ? 1.461 10.641 2.238 1 96.5 210 ALA A N 1
ATOM 1670 C CA . ALA A 1 210 ? 2.094 10.508 0.929 1 96.5 210 ALA A CA 1
ATOM 1671 C C . ALA A 1 210 ? 3.055 11.664 0.661 1 96.5 210 ALA A C 1
ATOM 1673 O O . ALA A 1 210 ? 3.15 12.148 -0.468 1 96.5 210 ALA A O 1
ATOM 1674 N N . THR A 1 211 ? 3.701 12.125 1.638 1 98.19 211 THR A N 1
ATOM 1675 C CA . THR A 1 211 ? 4.688 13.195 1.544 1 98.19 211 THR A CA 1
ATOM 1676 C C . THR A 1 211 ? 6.105 12.633 1.59 1 98.19 211 THR A C 1
ATOM 1678 O O . THR A 1 211 ? 6.438 11.852 2.48 1 98.19 211 THR A O 1
ATOM 1681 N N . MET A 1 212 ? 6.883 13.047 0.582 1 97.88 212 MET A N 1
ATOM 1682 C CA . MET A 1 212 ? 8.305 12.703 0.656 1 97.88 212 MET A CA 1
ATOM 1683 C C . MET A 1 212 ? 8.969 13.391 1.845 1 97.88 212 MET A C 1
ATOM 1685 O O . MET A 1 212 ? 8.805 14.602 2.041 1 97.88 212 MET A O 1
ATOM 1689 N N . CYS A 1 213 ? 9.703 12.609 2.648 1 97 213 CYS A N 1
ATOM 1690 C CA . CYS A 1 213 ? 10.32 13.195 3.834 1 97 213 CYS A CA 1
ATOM 1691 C C . CYS A 1 213 ? 11.578 12.438 4.227 1 97 213 CYS A C 1
ATOM 1693 O O . CYS A 1 213 ? 11.953 11.461 3.57 1 97 213 CYS A O 1
ATOM 1695 N N . HIS A 1 214 ? 12.273 12.992 5.227 1 96.19 214 HIS A N 1
ATOM 1696 C CA . HIS A 1 214 ? 13.484 12.406 5.789 1 96.19 214 HIS A CA 1
ATOM 1697 C C . HIS A 1 214 ? 14.5 12.102 4.699 1 96.19 214 HIS A C 1
ATOM 1699 O O . HIS A 1 214 ? 15.008 10.977 4.613 1 96.19 214 HIS A O 1
ATOM 1705 N N . GLY A 1 215 ? 14.742 13.047 3.799 1 96.31 215 GLY A N 1
ATOM 1706 C CA . GLY A 1 215 ? 15.898 12.977 2.912 1 96.31 215 GLY A CA 1
ATOM 1707 C C . GLY A 1 215 ? 17.219 13.203 3.623 1 96.31 215 GLY A C 1
ATOM 1708 O O . GLY A 1 215 ? 17.406 14.234 4.277 1 96.31 215 GLY A O 1
ATOM 1709 N N . TYR A 1 216 ? 18.062 12.211 3.502 1 97.31 216 TYR A N 1
ATOM 1710 C CA . TYR A 1 216 ? 19.312 12.32 4.262 1 97.31 216 TYR A CA 1
ATOM 1711 C C . TYR A 1 216 ? 20.453 11.594 3.561 1 97.31 216 TYR A C 1
ATOM 1713 O O . TYR A 1 216 ? 20.234 10.539 2.961 1 97.31 216 TYR A O 1
ATOM 1721 N N . THR A 1 217 ? 21.547 12.164 3.582 1 97.06 217 THR A N 1
ATOM 1722 C CA . THR A 1 217 ? 22.812 11.547 3.164 1 97.06 217 THR A CA 1
ATOM 1723 C C . THR A 1 217 ? 23.844 11.617 4.285 1 97.06 217 THR A C 1
ATOM 1725 O O . THR A 1 217 ? 24.062 12.688 4.867 1 97.06 217 THR A O 1
ATOM 1728 N N . LEU A 1 218 ? 24.453 10.484 4.594 1 97.31 218 LEU A N 1
ATOM 1729 C CA . LEU A 1 218 ? 25.5 10.484 5.602 1 97.31 218 LEU A CA 1
ATOM 1730 C C . LEU A 1 218 ? 26.594 11.5 5.25 1 97.31 218 LEU A C 1
ATOM 1732 O O . LEU A 1 218 ? 26.969 11.633 4.086 1 97.31 218 LEU A O 1
ATOM 1736 N N . PRO A 1 219 ? 27.109 12.133 6.258 1 96.25 219 PRO A N 1
ATOM 1737 C CA . PRO A 1 219 ? 28.047 13.234 6.02 1 96.25 219 PRO A CA 1
ATOM 1738 C C . PRO A 1 219 ? 29.234 12.836 5.145 1 96.25 219 PRO A C 1
ATOM 1740 O O . PRO A 1 219 ? 29.609 13.57 4.227 1 96.25 219 PRO A O 1
ATOM 1743 N N . GLU A 1 220 ? 29.812 11.711 5.34 1 95.62 220 GLU A N 1
ATOM 1744 C CA . GLU A 1 220 ? 31.016 11.273 4.625 1 95.62 220 GLU A CA 1
ATOM 1745 C C . GLU A 1 220 ? 30.703 10.945 3.17 1 95.62 220 GLU A C 1
ATOM 1747 O O . GLU A 1 220 ? 31.609 10.742 2.363 1 95.62 220 GLU A O 1
ATOM 1752 N N . HIS A 1 221 ? 29.453 10.984 2.82 1 94.62 221 HIS A N 1
ATOM 1753 C CA . HIS A 1 221 ? 29.047 10.586 1.473 1 94.62 221 HIS A CA 1
ATOM 1754 C C . HIS A 1 221 ? 28.375 11.742 0.738 1 94.62 221 HIS A C 1
ATOM 1756 O O . HIS A 1 221 ? 27.766 11.547 -0.314 1 94.62 221 HIS A O 1
ATOM 1762 N N . ARG A 1 222 ? 28.453 12.922 1.298 1 94.19 222 ARG A N 1
ATOM 1763 C CA . ARG A 1 222 ? 27.781 14.078 0.726 1 94.19 222 ARG A CA 1
ATOM 1764 C C . ARG A 1 222 ? 28.547 14.625 -0.472 1 94.19 222 ARG A C 1
ATOM 1766 O O . ARG A 1 222 ? 29.703 14.281 -0.682 1 94.19 222 ARG A O 1
ATOM 1773 N N . ARG A 1 223 ? 27.844 15.336 -1.322 1 91.88 223 ARG A N 1
ATOM 1774 C CA . ARG A 1 223 ? 28.344 16.016 -2.51 1 91.88 223 ARG A CA 1
ATOM 1775 C C . ARG A 1 223 ? 28.75 15.008 -3.584 1 91.88 223 ARG A C 1
ATOM 1777 O O . ARG A 1 223 ? 29.719 15.211 -4.305 1 91.88 223 ARG A O 1
ATOM 1784 N N . LYS A 1 224 ? 28.078 13.883 -3.631 1 90.19 224 LYS A N 1
ATOM 1785 C CA . LYS A 1 224 ? 28.281 12.852 -4.648 1 90.19 224 LYS A CA 1
ATOM 1786 C C . LYS A 1 224 ? 27.047 12.688 -5.527 1 90.19 224 LYS A C 1
ATOM 1788 O O . LYS A 1 224 ? 27 11.789 -6.363 1 90.19 224 LYS A O 1
ATOM 1793 N N . GLY A 1 225 ? 26 13.469 -5.238 1 90.88 225 GLY A N 1
ATOM 1794 C CA . GLY A 1 225 ? 24.812 13.445 -6.07 1 90.88 225 GLY A CA 1
ATOM 1795 C C . GLY A 1 225 ? 23.766 12.453 -5.578 1 90.88 225 GLY A C 1
ATOM 1796 O O . GLY A 1 225 ? 22.734 12.266 -6.227 1 90.88 225 GLY A O 1
ATOM 1797 N N . TYR A 1 226 ? 23.938 11.859 -4.41 1 92.75 226 TYR A N 1
ATOM 1798 C CA . TYR A 1 226 ? 23.062 10.805 -3.924 1 92.75 226 TYR A CA 1
ATOM 1799 C C . TYR A 1 226 ? 21.688 11.359 -3.576 1 92.75 226 TYR A C 1
ATOM 1801 O O . TYR A 1 226 ? 20.656 10.727 -3.863 1 92.75 226 TYR A O 1
ATOM 1809 N N . SER A 1 227 ? 21.641 12.516 -3 1 94.5 227 SER A N 1
ATOM 1810 C CA . SER A 1 227 ? 20.359 13.094 -2.604 1 94.5 227 SER A CA 1
ATOM 1811 C C . SER A 1 227 ? 19.484 13.359 -3.814 1 94.5 227 SER A C 1
ATOM 1813 O O . SER A 1 227 ? 18.266 13.125 -3.77 1 94.5 227 SER A O 1
ATOM 1815 N N . ARG A 1 228 ? 20.078 13.828 -4.84 1 92.44 228 ARG A N 1
ATOM 1816 C CA . ARG A 1 228 ? 19.359 14.055 -6.09 1 92.44 228 ARG A CA 1
ATOM 1817 C C . ARG A 1 228 ? 18.781 12.758 -6.625 1 92.44 228 ARG A C 1
ATOM 1819 O O . ARG A 1 228 ? 17.594 12.703 -6.984 1 92.44 228 ARG A O 1
ATOM 1826 N N . LEU A 1 229 ? 19.578 11.773 -6.688 1 91 229 LEU A N 1
ATOM 1827 C CA . LEU A 1 229 ? 19.172 10.477 -7.211 1 91 229 LEU A CA 1
ATOM 1828 C C . LEU A 1 229 ? 18.016 9.891 -6.402 1 91 229 LEU A C 1
ATOM 1830 O O . LEU A 1 229 ? 17.016 9.445 -6.969 1 91 229 LEU A O 1
ATOM 1834 N N . VAL A 1 230 ? 18.172 9.953 -5.105 1 93.94 230 VAL A N 1
ATOM 1835 C CA . VAL A 1 230 ? 17.172 9.391 -4.203 1 93.94 230 VAL A CA 1
ATOM 1836 C C . VAL A 1 230 ? 15.867 10.164 -4.332 1 93.94 230 VAL A C 1
ATOM 1838 O O . VAL A 1 230 ? 14.797 9.57 -4.441 1 93.94 230 VAL A O 1
ATOM 1841 N N . ALA A 1 231 ? 15.898 11.43 -4.363 1 94.62 231 ALA A N 1
ATOM 1842 C CA . ALA A 1 231 ? 14.711 12.273 -4.441 1 94.62 231 ALA A CA 1
ATOM 1843 C C . ALA A 1 231 ? 13.969 12.055 -5.754 1 94.62 231 ALA A C 1
ATOM 1845 O O . ALA A 1 231 ? 12.75 11.852 -5.762 1 94.62 231 ALA A O 1
ATOM 1846 N N . LEU A 1 232 ? 14.633 12.031 -6.848 1 92.81 232 LEU A N 1
ATOM 1847 C CA . LEU A 1 232 ? 14.008 11.891 -8.156 1 92.81 232 LEU A CA 1
ATOM 1848 C C . LEU A 1 232 ? 13.43 10.492 -8.336 1 92.81 232 LEU A C 1
ATOM 1850 O O . LEU A 1 232 ? 12.344 10.328 -8.906 1 92.81 232 LEU A O 1
ATOM 1854 N N . THR A 1 233 ? 14.164 9.516 -7.855 1 91.19 233 THR A N 1
ATOM 1855 C CA . THR A 1 233 ? 13.664 8.148 -7.973 1 91.19 233 THR A CA 1
ATOM 1856 C C . THR A 1 233 ? 12.391 7.965 -7.156 1 91.19 233 THR A C 1
ATOM 1858 O O . THR A 1 233 ? 11.43 7.352 -7.625 1 91.19 233 THR A O 1
ATOM 1861 N N . LEU A 1 234 ? 12.375 8.484 -5.934 1 94.81 234 LEU A N 1
ATOM 1862 C CA . LEU A 1 234 ? 11.188 8.383 -5.098 1 94.81 234 LEU A CA 1
ATOM 1863 C C . LEU A 1 234 ? 10.016 9.133 -5.723 1 94.81 234 LEU A C 1
ATOM 1865 O O . LEU A 1 234 ? 8.891 8.633 -5.742 1 94.81 234 LEU A O 1
ATOM 1869 N N . ALA A 1 235 ? 10.258 10.281 -6.23 1 94.25 235 ALA A N 1
ATOM 1870 C CA . ALA A 1 235 ? 9.219 11.047 -6.91 1 94.25 235 ALA A CA 1
ATOM 1871 C C . ALA A 1 235 ? 8.617 10.25 -8.07 1 94.25 235 ALA A C 1
ATOM 1873 O O . ALA A 1 235 ? 7.398 10.195 -8.227 1 94.25 235 ALA A O 1
ATOM 1874 N N . ARG A 1 236 ? 9.438 9.656 -8.805 1 89.81 236 ARG A N 1
ATOM 1875 C CA . ARG A 1 236 ? 8.977 8.859 -9.938 1 89.81 236 ARG A CA 1
ATOM 1876 C C . ARG A 1 236 ? 8.109 7.695 -9.461 1 89.81 236 ARG A C 1
ATOM 1878 O O . ARG A 1 236 ? 7.078 7.395 -10.07 1 89.81 236 ARG A O 1
ATOM 1885 N N . LYS A 1 237 ? 8.586 7.039 -8.438 1 89.88 237 LYS A N 1
ATOM 1886 C CA . LYS A 1 237 ? 7.809 5.934 -7.887 1 89.88 237 LYS A CA 1
ATOM 1887 C C . LYS A 1 237 ? 6.406 6.391 -7.496 1 89.88 237 LYS A C 1
ATOM 1889 O O . LYS A 1 237 ? 5.418 5.738 -7.836 1 89.88 237 LYS A O 1
ATOM 1894 N N . LEU A 1 238 ? 6.316 7.449 -6.816 1 93.56 238 LEU A N 1
ATOM 1895 C CA . LEU A 1 238 ? 5.031 7.973 -6.367 1 93.56 238 LEU A CA 1
ATOM 1896 C C . LEU A 1 238 ? 4.16 8.375 -7.551 1 93.56 238 LEU A C 1
ATOM 1898 O O . LEU A 1 238 ? 2.992 7.992 -7.629 1 93.56 238 LEU A O 1
ATOM 1902 N N . GLN A 1 239 ? 4.715 9.023 -8.461 1 90.31 239 GLN A N 1
ATOM 1903 C CA . GLN A 1 239 ? 3.98 9.516 -9.617 1 90.31 239 GLN A CA 1
ATOM 1904 C C . GLN A 1 239 ? 3.475 8.359 -10.477 1 90.31 239 GLN A C 1
ATOM 1906 O O . GLN A 1 239 ? 2.383 8.43 -11.047 1 90.31 239 GLN A O 1
ATOM 1911 N N . SER A 1 240 ? 4.242 7.363 -10.562 1 84 240 SER A N 1
ATOM 1912 C CA . SER A 1 240 ? 3.854 6.215 -11.375 1 84 240 SER A CA 1
ATOM 1913 C C . SER A 1 240 ? 2.594 5.551 -10.828 1 84 240 SER A C 1
ATOM 1915 O O . SER A 1 240 ? 1.918 4.805 -11.539 1 84 240 SER A O 1
ATOM 1917 N N . ARG A 1 241 ? 2.234 5.906 -9.57 1 87.19 241 ARG A N 1
ATOM 1918 C CA . ARG A 1 241 ? 1.049 5.328 -8.945 1 87.19 241 ARG A CA 1
ATOM 1919 C C . ARG A 1 241 ? -0.039 6.383 -8.758 1 87.19 241 ARG A C 1
ATOM 1921 O O . ARG A 1 241 ? -1.015 6.156 -8.039 1 87.19 241 ARG A O 1
ATOM 1928 N N . GLY A 1 242 ? 0.219 7.516 -9.258 1 87.19 242 GLY A N 1
ATOM 1929 C CA . GLY A 1 242 ? -0.795 8.562 -9.258 1 87.19 242 GLY A CA 1
ATOM 1930 C C . GLY A 1 242 ? -0.712 9.469 -8.055 1 87.19 242 GLY A C 1
ATOM 1931 O O . GLY A 1 242 ? -1.543 10.367 -7.883 1 87.19 242 GLY A O 1
ATOM 1932 N N . PHE A 1 243 ? 0.229 9.227 -7.223 1 93.25 243 PHE A N 1
ATOM 1933 C CA . PHE A 1 243 ? 0.405 10.078 -6.055 1 93.25 243 PHE A CA 1
ATOM 1934 C C . PHE A 1 243 ? 1.107 11.375 -6.434 1 93.25 243 PHE A C 1
ATOM 1936 O O . PHE A 1 243 ? 1.907 11.406 -7.371 1 93.25 243 PHE A O 1
ATOM 1943 N N . PRO A 1 244 ? 0.816 12.375 -5.652 1 91.75 244 PRO A N 1
ATOM 1944 C CA . PRO A 1 244 ? 1.649 13.57 -5.812 1 91.75 244 PRO A CA 1
ATOM 1945 C C . PRO A 1 244 ? 3.049 13.398 -5.227 1 91.75 244 PRO A C 1
ATOM 1947 O O . PRO A 1 244 ? 3.232 12.648 -4.266 1 91.75 244 PRO A O 1
ATOM 1950 N N . SER A 1 245 ? 4.004 14.008 -5.891 1 95.12 245 SER A N 1
ATOM 1951 C CA . SER A 1 245 ? 5.348 14.055 -5.328 1 95.12 245 SER A CA 1
ATOM 1952 C C . SER A 1 245 ? 5.586 15.352 -4.566 1 95.12 245 SER A C 1
ATOM 1954 O O . SER A 1 245 ? 6.227 16.266 -5.086 1 95.12 245 SER A O 1
ATOM 1956 N N . GLN A 1 246 ? 5.102 15.367 -3.355 1 97.19 246 GLN A N 1
ATOM 1957 C CA . GLN A 1 246 ? 5.141 16.562 -2.508 1 97.19 246 GLN A CA 1
ATOM 1958 C C . GLN A 1 246 ? 6.191 16.406 -1.41 1 97.19 246 GLN A C 1
ATOM 1960 O O . GLN A 1 246 ? 6.578 15.297 -1.056 1 97.19 246 GLN A O 1
ATOM 1965 N N . GLY A 1 247 ? 6.637 17.578 -0.931 1 97.81 247 GLY A N 1
ATOM 1966 C CA . GLY A 1 247 ? 7.562 17.641 0.19 1 97.81 247 GLY A CA 1
ATOM 1967 C C . GLY A 1 247 ? 7.566 19 0.884 1 97.81 247 GLY A C 1
ATOM 1968 O O . GLY A 1 247 ? 6.844 19.906 0.484 1 97.81 247 GLY A O 1
ATOM 1969 N N . ASN A 1 248 ? 8.328 19.016 1.963 1 97.94 248 ASN A N 1
ATOM 1970 C CA . ASN A 1 248 ? 8.492 20.219 2.76 1 97.94 248 ASN A CA 1
ATOM 1971 C C . ASN A 1 248 ? 9.953 20.438 3.143 1 97.94 248 ASN A C 1
ATOM 1973 O O . ASN A 1 248 ? 10.695 19.484 3.355 1 97.94 248 ASN A O 1
ATOM 1977 N N . VAL A 1 249 ? 10.297 21.75 3.248 1 97.88 249 VAL A N 1
ATOM 1978 C CA . VAL A 1 249 ? 11.672 22.062 3.605 1 97.88 249 VAL A CA 1
ATOM 1979 C C . VAL A 1 249 ? 11.711 23.297 4.504 1 97.88 249 VAL A C 1
ATOM 1981 O O . VAL A 1 249 ? 10.969 24.25 4.281 1 97.88 249 VAL A O 1
ATOM 1984 N N . LEU A 1 250 ? 12.57 23.219 5.48 1 97.38 250 LEU A N 1
ATOM 1985 C CA . LEU A 1 250 ? 12.734 24.359 6.379 1 97.38 250 LEU A CA 1
ATOM 1986 C C . LEU A 1 250 ? 13.383 25.531 5.652 1 97.38 250 LEU A C 1
ATOM 1988 O O . LEU A 1 250 ? 14.266 25.344 4.816 1 97.38 250 LEU A O 1
ATOM 1992 N N . ASP A 1 251 ? 13.102 26.672 6.133 1 97 251 ASP A N 1
ATOM 1993 C CA . ASP A 1 251 ? 13.57 27.891 5.488 1 97 251 ASP A CA 1
ATOM 1994 C C . ASP A 1 251 ? 15.086 28.016 5.574 1 97 251 ASP A C 1
ATOM 1996 O O . ASP A 1 251 ? 15.719 28.578 4.676 1 97 251 ASP A O 1
ATOM 2000 N N . ASP A 1 252 ? 15.633 27.516 6.594 1 96.62 252 ASP A N 1
ATOM 2001 C CA . ASP A 1 252 ? 17.062 27.719 6.82 1 96.62 252 ASP A CA 1
ATOM 2002 C C . ASP A 1 252 ? 17.875 26.547 6.309 1 96.62 252 ASP A C 1
ATOM 2004 O O . ASP A 1 252 ? 19.094 26.516 6.457 1 96.62 252 ASP A O 1
ATOM 2008 N N . ASN A 1 253 ? 17.203 25.609 5.785 1 95.75 253 ASN A N 1
ATOM 2009 C CA . ASN A 1 253 ? 17.906 24.469 5.207 1 95.75 253 ASN A CA 1
ATOM 2010 C C . ASN A 1 253 ? 18.406 24.781 3.795 1 95.75 253 ASN A C 1
ATOM 2012 O O . ASN A 1 253 ? 17.875 24.25 2.818 1 95.75 253 ASN A O 1
ATOM 2016 N N . ILE A 1 254 ? 19.406 25.469 3.734 1 96.19 254 ILE A N 1
ATOM 2017 C CA . ILE A 1 254 ? 19.906 26.016 2.484 1 96.19 254 ILE A CA 1
ATOM 2018 C C . ILE A 1 254 ? 20.344 24.891 1.553 1 96.19 254 ILE A C 1
ATOM 2020 O O . ILE A 1 254 ? 20.109 24.953 0.342 1 96.19 254 ILE A O 1
ATOM 2024 N N . ALA A 1 255 ? 20.953 23.891 2.109 1 93.81 255 ALA A N 1
ATOM 2025 C CA . ALA A 1 255 ? 21.422 22.766 1.304 1 93.81 255 ALA A CA 1
ATOM 2026 C C . ALA A 1 255 ? 20.25 22.094 0.588 1 93.81 255 ALA A C 1
ATOM 2028 O O . ALA A 1 255 ? 20.328 21.828 -0.615 1 93.81 255 ALA A O 1
ATOM 2029 N N . SER A 1 256 ? 19.203 21.844 1.286 1 95.06 256 SER A N 1
ATOM 2030 C CA . SER A 1 256 ? 18.047 21.203 0.705 1 95.06 256 SER A CA 1
ATOM 2031 C C . SER A 1 256 ? 17.344 22.109 -0.297 1 95.06 256 SER A C 1
ATOM 2033 O O . SER A 1 256 ? 16.906 21.656 -1.354 1 95.06 256 SER A O 1
ATOM 2035 N N . ILE A 1 257 ? 17.266 23.359 0.012 1 97.38 257 ILE A N 1
ATOM 2036 C CA . ILE A 1 257 ? 16.641 24.328 -0.885 1 97.38 257 ILE A CA 1
ATOM 2037 C C . ILE A 1 257 ? 17.406 24.375 -2.205 1 97.38 257 ILE A C 1
ATOM 2039 O O . ILE A 1 257 ? 16.812 24.375 -3.281 1 97.38 257 ILE A O 1
ATOM 2043 N N . SER A 1 258 ? 18.703 24.422 -2.111 1 96.38 258 SER A N 1
ATOM 2044 C CA . SER A 1 258 ? 19.531 24.438 -3.305 1 96.38 258 SER A CA 1
ATOM 2045 C C . SER A 1 258 ? 19.328 23.188 -4.148 1 96.38 258 SER A C 1
ATOM 2047 O O . SER A 1 258 ? 19.234 23.266 -5.375 1 96.38 258 SER A O 1
ATOM 2049 N N . LEU A 1 259 ? 19.266 22.062 -3.51 1 94.81 259 LEU A N 1
ATOM 2050 C CA . LEU A 1 259 ? 19 20.812 -4.207 1 94.81 259 LEU A CA 1
ATOM 2051 C C . LEU A 1 259 ? 17.656 20.875 -4.938 1 94.81 259 LEU A C 1
ATOM 2053 O O . LEU A 1 259 ? 17.578 20.531 -6.121 1 94.81 259 LEU A O 1
ATOM 2057 N N . LEU A 1 260 ? 16.641 21.312 -4.266 1 96.75 260 LEU A N 1
ATOM 2058 C CA . LEU A 1 260 ? 15.297 21.344 -4.828 1 96.75 260 LEU A CA 1
ATOM 2059 C C . LEU A 1 260 ? 15.234 22.297 -6.016 1 96.75 260 LEU A C 1
ATOM 2061 O O . LEU A 1 260 ? 14.57 22.016 -7.012 1 96.75 260 LEU A O 1
ATOM 2065 N N . LYS A 1 261 ? 15.922 23.359 -5.887 1 96.12 261 LYS A N 1
ATOM 2066 C CA . LYS A 1 261 ? 16 24.297 -7.008 1 96.12 261 LYS A CA 1
ATOM 2067 C C . LYS A 1 261 ? 16.703 23.656 -8.203 1 96.12 261 LYS A C 1
ATOM 2069 O O . LYS A 1 261 ? 16.25 23.797 -9.344 1 96.12 261 LYS A O 1
ATOM 2074 N N . SER A 1 262 ? 17.734 22.984 -7.941 1 93.44 262 SER A N 1
ATOM 2075 C CA . SER A 1 262 ? 18.484 22.328 -9.016 1 93.44 262 SER A CA 1
ATOM 2076 C C . SER A 1 262 ? 17.656 21.266 -9.703 1 93.44 262 SER A C 1
ATOM 2078 O O . SER A 1 262 ? 17.875 20.953 -10.875 1 93.44 262 SER A O 1
ATOM 2080 N N . LEU A 1 263 ? 16.719 20.75 -8.992 1 91.62 263 LEU A N 1
ATOM 2081 C CA . LEU A 1 263 ? 15.828 19.719 -9.531 1 91.62 263 LEU A CA 1
ATOM 2082 C C . LEU A 1 263 ? 14.625 20.359 -10.219 1 91.62 263 LEU A C 1
ATOM 2084 O O . LEU A 1 263 ? 13.734 19.656 -10.711 1 91.62 263 LEU A O 1
ATOM 2088 N N . HIS A 1 264 ? 14.539 21.625 -10.125 1 92.44 264 HIS A N 1
ATOM 2089 C CA . HIS A 1 264 ? 13.43 22.391 -10.688 1 92.44 264 HIS A CA 1
ATOM 2090 C C . HIS A 1 264 ? 12.109 22.016 -10.023 1 92.44 264 HIS A C 1
ATOM 2092 O O . HIS A 1 264 ? 11.086 21.891 -10.695 1 92.44 264 HIS A O 1
ATOM 2098 N N . ALA A 1 265 ? 12.219 21.719 -8.773 1 95.38 265 ALA A N 1
ATOM 2099 C CA . ALA A 1 265 ? 10.992 21.547 -7.996 1 95.38 265 ALA A CA 1
ATOM 2100 C C . ALA A 1 265 ? 10.219 22.859 -7.902 1 95.38 265 ALA A C 1
ATOM 2102 O O . ALA A 1 265 ? 10.812 23.938 -7.895 1 95.38 265 ALA A O 1
ATOM 2103 N N . GLU A 1 266 ? 8.969 22.75 -7.852 1 96.81 266 GLU A N 1
ATOM 2104 C CA . GLU A 1 266 ? 8.117 23.938 -7.703 1 96.81 266 GLU A CA 1
ATOM 2105 C C . GLU A 1 266 ? 7.91 24.281 -6.23 1 96.81 266 GLU A C 1
ATOM 2107 O O . GLU A 1 266 ? 7.406 23.4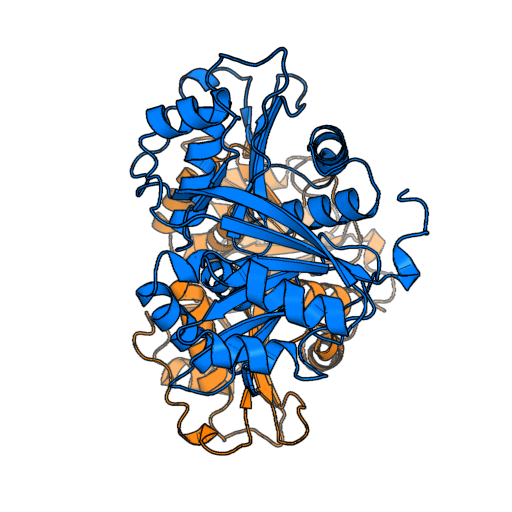53 -5.461 1 96.81 266 GLU A O 1
ATOM 2112 N N . PHE A 1 267 ? 8.297 25.438 -5.891 1 97.75 267 PHE A N 1
ATOM 2113 C CA . PHE A 1 267 ? 7.949 25.953 -4.574 1 97.75 267 PHE A CA 1
ATOM 2114 C C . PHE A 1 267 ? 6.539 26.531 -4.57 1 97.75 267 PHE A C 1
ATOM 2116 O O . PHE A 1 267 ? 6.242 27.453 -5.32 1 97.75 267 PHE A O 1
ATOM 2123 N N . LEU A 1 268 ? 5.73 26 -3.742 1 97.94 268 LEU A N 1
ATOM 2124 C CA . LEU A 1 268 ? 4.316 26.359 -3.738 1 97.94 268 LEU A CA 1
ATOM 2125 C C . LEU A 1 268 ? 4.086 27.672 -2.99 1 97.94 268 LEU A C 1
ATOM 2127 O O . LEU A 1 268 ? 4.887 28.047 -2.135 1 97.94 268 LEU A O 1
ATOM 2131 N N . PRO A 1 269 ? 3.016 28.312 -3.363 1 96.56 269 PRO A N 1
ATOM 2132 C CA . PRO A 1 269 ? 2.744 29.609 -2.717 1 96.56 269 PRO A CA 1
ATOM 2133 C C . PRO A 1 269 ? 2.307 29.453 -1.262 1 96.56 269 PRO A C 1
ATOM 2135 O O . PRO A 1 269 ? 2.533 30.344 -0.448 1 96.56 269 PRO A O 1
ATOM 2138 N N . CYS A 1 270 ? 1.677 28.406 -0.949 1 96.75 270 CYS A N 1
ATOM 2139 C CA . CYS A 1 270 ? 1.275 28.172 0.434 1 96.75 270 CYS A CA 1
ATOM 2140 C C . CYS A 1 270 ? 2.373 27.453 1.209 1 96.75 270 CYS A C 1
ATOM 2142 O O . CYS A 1 270 ? 3.266 26.859 0.612 1 96.75 270 CYS A O 1
ATOM 2144 N N . ARG A 1 271 ? 2.281 27.594 2.508 1 97.69 271 ARG A N 1
ATOM 2145 C CA . ARG A 1 271 ? 3.229 26.922 3.393 1 97.69 271 ARG A CA 1
ATOM 2146 C C . ARG A 1 271 ? 2.604 25.688 4.023 1 97.69 271 ARG A C 1
ATOM 2148 O O . ARG A 1 271 ? 1.378 25.578 4.105 1 97.69 271 ARG A O 1
ATOM 2155 N N . PHE A 1 272 ? 3.496 24.859 4.395 1 98.38 272 PHE A N 1
ATOM 2156 C CA . PHE A 1 272 ? 3.084 23.703 5.191 1 98.38 272 PHE A CA 1
ATOM 2157 C C . PHE A 1 272 ? 3.24 23.984 6.68 1 98.38 272 PHE A C 1
ATOM 2159 O O . PHE A 1 272 ? 4.297 24.438 7.121 1 98.38 272 PHE A O 1
ATOM 2166 N N . HIS A 1 273 ? 2.148 23.672 7.438 1 98.62 273 HIS A N 1
ATOM 2167 C CA . HIS A 1 273 ? 2.166 23.875 8.883 1 98.62 273 HIS A CA 1
ATOM 2168 C C . HIS A 1 273 ? 1.964 22.547 9.617 1 98.62 273 HIS A C 1
ATOM 2170 O O . HIS A 1 273 ? 1.062 21.781 9.281 1 98.62 273 HIS A O 1
ATOM 2176 N N . ARG A 1 274 ? 2.801 22.281 10.531 1 98.44 274 ARG A N 1
ATOM 2177 C CA . ARG A 1 274 ? 2.654 21.172 11.453 1 98.44 274 ARG A CA 1
ATOM 2178 C C . ARG A 1 274 ? 2.473 21.656 12.891 1 98.44 274 ARG A C 1
ATOM 2180 O O . ARG A 1 274 ? 3.311 22.391 13.406 1 98.44 274 ARG A O 1
ATOM 2187 N N . LEU A 1 275 ? 1.374 21.266 13.523 1 98.69 275 LEU A N 1
ATOM 2188 C CA . LEU A 1 275 ? 1.106 21.578 14.922 1 98.69 275 LEU A CA 1
ATOM 2189 C C . LEU A 1 275 ? 1.249 20.328 15.781 1 98.69 275 LEU A C 1
ATOM 2191 O O . LEU A 1 275 ? 0.617 19.297 15.508 1 98.69 275 LEU A O 1
ATOM 2195 N N . ILE A 1 276 ? 2.074 20.344 16.719 1 98.31 276 ILE A N 1
ATOM 2196 C CA . ILE A 1 276 ? 2.115 19.297 17.734 1 98.31 276 ILE A CA 1
ATOM 2197 C C . ILE A 1 276 ? 1.357 19.75 18.984 1 98.31 276 ILE A C 1
ATOM 2199 O O . ILE A 1 276 ? 1.701 20.766 19.578 1 98.31 276 ILE A O 1
ATOM 2203 N N . LEU A 1 277 ? 0.366 19.047 19.391 1 98.25 277 LEU A N 1
ATOM 2204 C CA . LEU A 1 277 ? -0.483 19.391 20.516 1 98.25 277 LEU A CA 1
ATOM 2205 C C . LEU A 1 277 ? -0.289 18.422 21.672 1 98.25 277 LEU A C 1
ATOM 2207 O O . LEU A 1 277 ? -0.4 17.203 21.484 1 98.25 277 LEU A O 1
ATOM 2211 N N . THR A 1 278 ? -0.039 18.922 22.797 1 97.62 278 THR A N 1
ATOM 2212 C CA . THR A 1 278 ? 0.258 18.125 23.984 1 97.62 278 THR A CA 1
ATOM 2213 C C . THR A 1 278 ? -0.657 18.5 25.141 1 97.62 278 THR A C 1
ATOM 2215 O O . THR A 1 278 ? -0.603 19.641 25.625 1 97.62 278 THR A O 1
ATOM 2218 N N . PRO A 1 279 ? -1.432 17.594 25.594 1 96.44 279 PRO A N 1
ATOM 2219 C CA . PRO A 1 279 ? -2.227 17.891 26.781 1 96.44 279 PRO A CA 1
ATOM 2220 C C . PRO A 1 279 ? -1.368 18.297 27.984 1 96.44 279 PRO A C 1
ATOM 2222 O O . PRO A 1 279 ? -0.296 17.719 28.203 1 96.44 279 PRO A O 1
ATOM 2225 N N . ALA A 1 280 ? -1.874 19.203 28.734 1 93 280 ALA A N 1
ATOM 2226 C CA . ALA A 1 280 ? -1.146 19.672 29.906 1 93 280 ALA A CA 1
ATOM 2227 C C . ALA A 1 280 ? -0.843 18.516 30.875 1 93 280 ALA A C 1
ATOM 2229 O O . ALA A 1 280 ? 0.195 18.516 31.531 1 93 280 ALA A O 1
ATOM 2230 N N . THR A 1 281 ? -1.675 17.562 30.906 1 90 281 THR A N 1
ATOM 2231 C CA . THR A 1 281 ? -1.532 16.438 31.812 1 90 281 THR A CA 1
ATOM 2232 C C . THR A 1 281 ? -0.368 15.547 31.391 1 90 281 THR A C 1
ATOM 2234 O O . THR A 1 281 ? 0.138 14.75 32.188 1 90 281 THR A O 1
ATOM 2237 N N . LEU A 1 282 ? 0.025 15.602 30.172 1 87.44 282 LEU A N 1
ATOM 2238 C CA . LEU A 1 282 ? 1.085 14.75 29.641 1 87.44 282 LEU A CA 1
ATOM 2239 C C . LEU A 1 282 ? 2.379 15.539 29.469 1 87.44 282 LEU A C 1
ATOM 2241 O O . LEU A 1 282 ? 3.406 14.977 29.078 1 87.44 282 LEU A O 1
ATOM 2245 N N . SER A 1 283 ? 2.404 16.844 29.547 1 74.38 283 SER A N 1
ATOM 2246 C CA . SER A 1 283 ? 3.576 17.688 29.328 1 74.38 283 SER A CA 1
ATOM 2247 C C . SER A 1 283 ? 4.672 17.375 30.344 1 74.38 283 SER A C 1
ATOM 2249 O O . SER A 1 283 ? 5.859 17.531 30.062 1 74.38 283 SER A O 1
ATOM 2251 N N . GLY A 1 284 ? 4.402 16.969 31.531 1 64.12 284 GLY A N 1
ATOM 2252 C CA . GLY A 1 284 ? 5.395 16.703 32.562 1 64.12 284 GLY A CA 1
ATOM 2253 C C . GLY A 1 284 ? 6.035 15.336 32.438 1 64.12 284 GLY A C 1
ATOM 2254 O O . GLY A 1 284 ? 6.914 14.984 33.219 1 64.12 284 GLY A O 1
ATOM 2255 N N . GLN A 1 285 ? 5.535 14.539 31.562 1 55.81 285 GLN A N 1
ATOM 2256 C CA . GLN A 1 285 ? 6.137 13.219 31.484 1 55.81 285 GLN A CA 1
ATOM 2257 C C . GLN A 1 285 ? 7.422 13.25 30.656 1 55.81 285 GLN A C 1
ATOM 2259 O O . GLN A 1 285 ? 7.492 13.93 29.625 1 55.81 285 GLN A O 1
ATOM 2264 N N . PRO A 1 286 ? 8.609 12.938 31.25 1 44.38 286 PRO A N 1
ATOM 2265 C CA . PRO A 1 286 ? 9.922 13.008 30.594 1 44.38 286 PRO A CA 1
ATOM 2266 C C . PRO A 1 286 ? 9.906 12.461 29.172 1 44.38 286 PRO A C 1
ATOM 2268 O O . PRO A 1 286 ? 9.227 11.469 28.891 1 44.38 286 PRO A O 1
ATOM 2271 N N . HIS A 1 287 ? 9.867 13.234 28.203 1 45.12 287 HIS A N 1
ATOM 2272 C CA . HIS A 1 287 ? 10.125 12.797 26.844 1 45.12 287 HIS A CA 1
ATOM 2273 C C . HIS A 1 287 ? 11.211 11.727 26.812 1 45.12 287 HIS A C 1
ATOM 2275 O O . HIS A 1 287 ? 12.352 11.977 27.219 1 45.12 287 HIS A O 1
ATOM 2281 N N . LEU A 1 288 ? 10.844 10.508 27 1 32.06 288 LEU A N 1
ATOM 2282 C CA . LEU A 1 288 ? 11.945 9.578 26.812 1 32.06 288 LEU A CA 1
ATOM 2283 C C . LEU A 1 288 ? 12.43 9.609 25.375 1 32.06 288 LEU A C 1
ATOM 2285 O O . LEU A 1 288 ? 11.625 9.734 24.438 1 32.06 288 LEU A O 1
ATOM 2289 N N . MET B 1 1 ? 22.078 -16.797 -10.93 1 84.31 1 MET B N 1
ATOM 2290 C CA . MET B 1 1 ? 20.969 -16.234 -10.18 1 84.31 1 MET B CA 1
ATOM 2291 C C . MET B 1 1 ? 21.312 -14.844 -9.664 1 84.31 1 MET B C 1
ATOM 2293 O O . MET B 1 1 ? 22.422 -14.602 -9.211 1 84.31 1 MET B O 1
ATOM 2297 N N . LEU B 1 2 ? 20.469 -13.93 -9.891 1 91.19 2 LEU B N 1
ATOM 2298 C CA . LEU B 1 2 ? 20.625 -12.555 -9.445 1 91.19 2 LEU B CA 1
ATOM 2299 C C . LEU B 1 2 ? 19.406 -12.086 -8.656 1 91.19 2 LEU B C 1
ATOM 2301 O O . LEU B 1 2 ? 18.281 -12.453 -8.984 1 91.19 2 LEU B O 1
ATOM 2305 N N . VAL B 1 3 ? 19.719 -11.445 -7.586 1 90.81 3 VAL B N 1
ATOM 2306 C CA . VAL B 1 3 ? 18.656 -10.781 -6.844 1 90.81 3 VAL B CA 1
ATOM 2307 C C . VAL B 1 3 ? 18.547 -9.32 -7.277 1 90.81 3 VAL B C 1
ATOM 2309 O O . VAL B 1 3 ? 19.547 -8.586 -7.234 1 90.81 3 VAL B O 1
ATOM 2312 N N . LEU B 1 4 ? 17.422 -8.984 -7.781 1 88.31 4 LEU B N 1
ATOM 2313 C CA . LEU B 1 4 ? 17.219 -7.621 -8.266 1 88.31 4 LEU B CA 1
ATOM 2314 C C . LEU B 1 4 ? 16.672 -6.727 -7.156 1 88.31 4 LEU B C 1
ATOM 2316 O O . LEU B 1 4 ? 15.523 -6.871 -6.746 1 88.31 4 LEU B O 1
ATOM 2320 N N . ASN B 1 5 ? 17.422 -5.883 -6.688 1 84 5 ASN B N 1
ATOM 2321 C CA . ASN B 1 5 ? 17 -5.02 -5.59 1 84 5 ASN B CA 1
ATOM 2322 C C . ASN B 1 5 ? 17.172 -3.543 -5.945 1 84 5 ASN B C 1
ATOM 2324 O O . ASN B 1 5 ? 16.859 -2.668 -5.133 1 84 5 ASN B O 1
ATOM 2328 N N . CYS B 1 6 ? 17.641 -3.301 -7.156 1 84 6 CYS B N 1
ATOM 2329 C CA . CYS B 1 6 ? 17.797 -1.925 -7.613 1 84 6 CYS B CA 1
ATOM 2330 C C . CYS B 1 6 ? 16.453 -1.315 -7.992 1 84 6 CYS B C 1
ATOM 2332 O O . CYS B 1 6 ? 15.719 -1.881 -8.797 1 84 6 CYS B O 1
ATOM 2334 N N . SER B 1 7 ? 16.25 -0.164 -7.484 1 84.81 7 SER B N 1
ATOM 2335 C CA . SER B 1 7 ? 14.953 0.482 -7.672 1 84.81 7 SER B CA 1
ATOM 2336 C C . SER B 1 7 ? 14.688 0.784 -9.148 1 84.81 7 SER B C 1
ATOM 2338 O O . SER B 1 7 ? 13.594 0.546 -9.648 1 84.81 7 SER B O 1
ATOM 2340 N N . THR B 1 8 ? 15.641 1.276 -9.812 1 82.62 8 THR B N 1
ATOM 2341 C CA . THR B 1 8 ? 15.477 1.611 -11.227 1 82.62 8 THR B CA 1
ATOM 2342 C C . THR B 1 8 ? 15.258 0.352 -12.055 1 82.62 8 THR B C 1
ATOM 2344 O O . THR B 1 8 ? 14.406 0.33 -12.945 1 82.62 8 THR B O 1
ATOM 2347 N N . LYS B 1 9 ? 15.984 -0.668 -11.727 1 87.94 9 LYS B N 1
ATOM 2348 C CA . LYS B 1 9 ? 15.836 -1.927 -12.453 1 87.94 9 LYS B CA 1
ATOM 2349 C C . LYS B 1 9 ? 14.461 -2.549 -12.211 1 87.94 9 LYS B C 1
ATOM 2351 O O . LYS B 1 9 ? 13.883 -3.154 -13.109 1 87.94 9 LYS B O 1
ATOM 2356 N N . LEU B 1 10 ? 14.008 -2.385 -11.031 1 92.06 10 LEU B N 1
ATOM 2357 C CA . LEU B 1 10 ? 12.688 -2.912 -10.703 1 92.06 10 LEU B CA 1
ATOM 2358 C C . LEU B 1 10 ? 11.609 -2.191 -11.5 1 92.06 10 LEU B C 1
ATOM 2360 O O . LEU B 1 10 ? 10.648 -2.814 -11.953 1 92.06 10 LEU B O 1
ATOM 2364 N N . LEU B 1 11 ? 11.766 -0.944 -11.703 1 88.19 11 LEU B N 1
ATOM 2365 C CA . LEU B 1 11 ? 10.82 -0.183 -12.508 1 88.19 11 LEU B CA 1
ATOM 2366 C C . LEU B 1 11 ? 10.875 -0.619 -13.969 1 88.19 11 LEU B C 1
ATOM 2368 O O . LEU B 1 11 ? 9.844 -0.737 -14.625 1 88.19 11 LEU B O 1
ATOM 2372 N N . ILE B 1 12 ? 12.039 -0.825 -14.445 1 90.25 12 ILE B N 1
ATOM 2373 C CA . ILE B 1 12 ? 12.219 -1.306 -15.805 1 90.25 12 ILE B CA 1
ATOM 2374 C C . ILE B 1 12 ? 11.602 -2.695 -15.953 1 90.25 12 ILE B C 1
ATOM 2376 O O . ILE B 1 12 ? 10.922 -2.979 -16.938 1 90.25 12 ILE B O 1
ATOM 2380 N N . LEU B 1 13 ? 11.828 -3.545 -14.961 1 95.06 13 LEU B N 1
ATOM 2381 C CA . LEU B 1 13 ? 11.273 -4.895 -14.977 1 95.06 13 LEU B CA 1
ATOM 2382 C C . LEU B 1 13 ? 9.75 -4.855 -15.055 1 95.06 13 LEU B C 1
ATOM 2384 O O . LEU B 1 13 ? 9.148 -5.645 -15.781 1 95.06 13 LEU B O 1
ATOM 2388 N N . GLU B 1 14 ? 9.156 -4.004 -14.281 1 93.81 14 GLU B N 1
ATOM 2389 C CA . GLU B 1 14 ? 7.703 -3.832 -14.328 1 93.81 14 GLU B CA 1
ATOM 2390 C C . GLU B 1 14 ? 7.223 -3.631 -15.766 1 93.81 14 GLU B C 1
ATOM 2392 O O . GLU B 1 14 ? 6.27 -4.277 -16.203 1 93.81 14 GLU B O 1
ATOM 2397 N N . LYS B 1 15 ? 7.883 -2.807 -16.484 1 91.94 15 LYS B N 1
ATOM 2398 C CA . LYS B 1 15 ? 7.52 -2.525 -17.859 1 91.94 15 LYS B CA 1
ATOM 2399 C C . LYS B 1 15 ? 7.719 -3.752 -18.75 1 91.94 15 LYS B C 1
ATOM 2401 O O . LYS B 1 15 ? 6.883 -4.055 -19.594 1 91.94 15 LYS B O 1
ATOM 2406 N N . MET B 1 16 ? 8.789 -4.414 -18.578 1 96.19 16 MET B N 1
ATOM 2407 C CA . MET B 1 16 ? 9.078 -5.621 -19.344 1 96.19 16 MET B CA 1
ATOM 2408 C C . MET B 1 16 ? 8.008 -6.684 -19.125 1 96.19 16 MET B C 1
ATOM 2410 O O . MET B 1 16 ? 7.551 -7.328 -20.062 1 96.19 16 MET B O 1
ATOM 2414 N N . LEU B 1 17 ? 7.656 -6.82 -17.891 1 97.94 17 LEU B N 1
ATOM 2415 C CA . LEU B 1 17 ? 6.664 -7.836 -17.547 1 97.94 17 LEU B CA 1
ATOM 2416 C C . LEU B 1 17 ? 5.301 -7.484 -18.141 1 97.94 17 LEU B C 1
ATOM 2418 O O . LEU B 1 17 ? 4.543 -8.375 -18.531 1 97.94 17 LEU B O 1
ATOM 2422 N N . LYS B 1 18 ? 5.004 -6.238 -18.172 1 95.88 18 LYS B N 1
ATOM 2423 C CA . LYS B 1 18 ? 3.742 -5.797 -18.766 1 95.88 18 LYS B CA 1
ATOM 2424 C C . LYS B 1 18 ? 3.645 -6.211 -20.219 1 95.88 18 LYS B C 1
ATOM 2426 O O . LYS B 1 18 ? 2.564 -6.559 -20.703 1 95.88 18 LYS B O 1
ATOM 2431 N N . SER B 1 19 ? 4.73 -6.258 -20.875 1 96.5 19 SER B N 1
ATOM 2432 C CA . SER B 1 19 ? 4.766 -6.625 -22.297 1 96.5 19 SER B CA 1
ATOM 2433 C C . SER B 1 19 ? 4.621 -8.133 -22.469 1 96.5 19 SER B C 1
ATOM 2435 O O . SER B 1 19 ? 4.473 -8.609 -23.594 1 96.5 19 SER B O 1
ATOM 2437 N N . CYS B 1 20 ? 4.578 -8.898 -21.453 1 97.62 20 CYS B N 1
ATOM 2438 C CA . CYS B 1 20 ? 4.5 -10.352 -21.531 1 97.62 20 CYS B CA 1
ATOM 2439 C C . CYS B 1 20 ? 3.146 -10.852 -21.031 1 97.62 20 CYS B C 1
ATOM 2441 O O . CYS B 1 20 ? 2.984 -12.031 -20.734 1 97.62 20 CYS B O 1
ATOM 2443 N N . PHE B 1 21 ? 2.217 -9.898 -20.891 1 96.31 21 PHE B N 1
ATOM 2444 C CA . PHE B 1 21 ? 0.866 -10.297 -20.516 1 96.31 21 PHE B CA 1
ATOM 2445 C C . PHE B 1 21 ? 0.283 -11.273 -21.531 1 96.31 21 PHE B C 1
ATOM 2447 O O . PHE B 1 21 ? 0.561 -11.172 -22.719 1 96.31 21 PHE B O 1
ATOM 2454 N N . PRO B 1 22 ? -0.47 -12.281 -21.062 1 97.31 22 PRO B N 1
ATOM 2455 C CA . PRO B 1 22 ? -1.019 -12.414 -19.719 1 97.31 22 PRO B CA 1
ATOM 2456 C C . PRO B 1 22 ? -0.189 -13.336 -18.828 1 97.31 22 PRO B C 1
ATOM 2458 O O . PRO B 1 22 ? -0.402 -13.391 -17.609 1 97.31 22 PRO B O 1
ATOM 2461 N N . GLU B 1 23 ? 0.815 -13.922 -19.344 1 98.19 23 GLU B N 1
ATOM 2462 C CA . GLU B 1 23 ? 1.494 -14.992 -18.625 1 98.19 23 GLU B CA 1
ATOM 2463 C C . GLU B 1 23 ? 2.314 -14.445 -17.469 1 98.19 23 GLU B C 1
ATOM 2465 O O . GLU B 1 23 ? 2.643 -15.18 -16.531 1 98.19 23 GLU B O 1
ATOM 2470 N N . SER B 1 24 ? 2.613 -13.156 -17.5 1 98.44 24 SER B N 1
ATOM 2471 C CA . SER B 1 24 ? 3.465 -12.562 -16.469 1 98.44 24 SER B CA 1
ATOM 2472 C C . SER B 1 24 ? 2.633 -11.867 -15.398 1 98.44 24 SER B C 1
ATOM 2474 O O . SER B 1 24 ? 3.182 -11.234 -14.492 1 98.44 24 SER B O 1
ATOM 2476 N N . LEU B 1 25 ? 1.38 -11.984 -15.359 1 98 25 LEU B N 1
ATOM 2477 C CA . LEU B 1 25 ? 0.468 -11.188 -14.539 1 98 25 LEU B CA 1
ATOM 2478 C C . LEU B 1 25 ? 0.802 -11.336 -13.055 1 98 25 LEU B C 1
ATOM 2480 O O . LEU B 1 25 ? 0.848 -10.344 -12.328 1 98 25 LEU B O 1
ATOM 2484 N N . LYS B 1 26 ? 1.06 -12.555 -12.641 1 98.25 26 LYS B N 1
ATOM 2485 C CA . LYS B 1 26 ? 1.275 -12.781 -11.211 1 98.25 26 LYS B CA 1
ATOM 2486 C C . LYS B 1 26 ? 2.586 -12.156 -10.742 1 98.25 26 LYS B C 1
ATOM 2488 O O . LYS B 1 26 ? 2.627 -11.492 -9.703 1 98.25 26 LYS B O 1
ATOM 2493 N N . VAL B 1 27 ? 3.621 -12.32 -11.523 1 98.31 27 VAL B N 1
ATOM 2494 C CA . VAL B 1 27 ? 4.906 -11.719 -11.18 1 98.31 27 VAL B CA 1
ATOM 2495 C C . VAL B 1 27 ? 4.812 -10.203 -11.266 1 98.31 27 VAL B C 1
ATOM 2497 O O . VAL B 1 27 ? 5.371 -9.492 -10.422 1 98.31 27 VAL B O 1
ATOM 2500 N N . TYR B 1 28 ? 4.109 -9.797 -12.289 1 97.94 28 TYR B N 1
ATOM 2501 C CA . TYR B 1 28 ? 3.918 -8.359 -12.461 1 97.94 28 TYR B CA 1
ATOM 2502 C C . TYR B 1 28 ? 3.27 -7.746 -11.227 1 97.94 28 TYR B C 1
ATOM 2504 O O . TYR B 1 28 ? 3.754 -6.742 -10.703 1 97.94 28 TYR B O 1
ATOM 2512 N N . GLY B 1 29 ? 2.209 -8.336 -10.773 1 97 29 GLY B N 1
ATOM 2513 C CA . GLY B 1 29 ? 1.534 -7.836 -9.594 1 97 29 GLY B CA 1
ATOM 2514 C C . GLY B 1 29 ? 2.428 -7.805 -8.367 1 97 29 GLY B C 1
ATOM 2515 O O . GLY B 1 29 ? 2.396 -6.844 -7.594 1 97 29 GLY B O 1
ATOM 2516 N N . ALA B 1 30 ? 3.201 -8.789 -8.156 1 97.12 30 ALA B N 1
ATOM 2517 C CA . ALA B 1 30 ? 4.125 -8.844 -7.031 1 97.12 30 ALA B CA 1
ATOM 2518 C C . ALA B 1 30 ? 5.176 -7.742 -7.125 1 97.12 30 ALA B C 1
ATOM 2520 O O . ALA B 1 30 ? 5.492 -7.09 -6.125 1 97.12 30 ALA B O 1
ATOM 2521 N N . VAL B 1 31 ? 5.707 -7.547 -8.297 1 96.31 31 VAL B N 1
ATOM 2522 C CA . VAL B 1 31 ? 6.738 -6.535 -8.5 1 96.31 31 VAL B CA 1
ATOM 2523 C C . VAL B 1 31 ? 6.156 -5.145 -8.258 1 96.31 31 VAL B C 1
ATOM 2525 O O . VAL B 1 31 ? 6.809 -4.289 -7.656 1 96.31 31 VAL B O 1
ATOM 2528 N N . MET B 1 32 ? 4.98 -4.938 -8.68 1 94.31 32 MET B N 1
ATOM 2529 C CA . MET B 1 32 ? 4.324 -3.658 -8.43 1 94.31 32 MET B CA 1
ATOM 2530 C C . MET B 1 32 ? 4.191 -3.404 -6.93 1 94.31 32 MET B C 1
ATOM 2532 O O . MET B 1 32 ? 4.445 -2.293 -6.457 1 94.31 32 MET B O 1
ATOM 2536 N N . ASN B 1 33 ? 3.803 -4.418 -6.215 1 93.25 33 ASN B N 1
ATOM 2537 C CA . ASN B 1 33 ? 3.695 -4.285 -4.77 1 93.25 33 ASN B CA 1
ATOM 2538 C C . ASN B 1 33 ? 5.047 -3.973 -4.133 1 93.25 33 ASN B C 1
ATOM 2540 O O . ASN B 1 33 ? 5.125 -3.197 -3.176 1 93.25 33 ASN B O 1
ATOM 2544 N N . ILE B 1 34 ? 6.086 -4.578 -4.637 1 92.12 34 ILE B N 1
ATOM 2545 C CA . ILE B 1 34 ? 7.43 -4.293 -4.145 1 92.12 34 ILE B CA 1
ATOM 2546 C C . ILE B 1 34 ? 7.746 -2.811 -4.34 1 92.12 34 ILE B C 1
ATOM 2548 O O . ILE B 1 34 ? 8.281 -2.16 -3.439 1 92.12 34 ILE B O 1
ATOM 2552 N N . ASN B 1 35 ? 7.387 -2.281 -5.457 1 87.44 35 ASN B N 1
ATOM 2553 C CA . ASN B 1 35 ? 7.688 -0.898 -5.809 1 87.44 35 ASN B CA 1
ATOM 2554 C C . ASN B 1 35 ? 6.832 0.081 -5.012 1 87.44 35 ASN B C 1
ATOM 2556 O O . ASN B 1 35 ? 7.156 1.266 -4.918 1 87.44 35 ASN B O 1
ATOM 2560 N N . CYS B 1 36 ? 5.723 -0.408 -4.477 1 84.25 36 CYS B N 1
ATOM 2561 C CA . CYS B 1 36 ? 4.77 0.45 -3.781 1 84.25 36 CYS B CA 1
ATOM 2562 C C . CYS B 1 36 ? 4.836 0.235 -2.275 1 84.25 36 CYS B C 1
ATOM 2564 O O . CYS B 1 36 ? 3.816 0.295 -1.588 1 84.25 36 CYS B O 1
ATOM 2566 N N . GLY B 1 37 ? 6.086 0.097 -1.579 1 78.56 37 GLY B N 1
ATOM 2567 C CA . GLY B 1 37 ? 6.262 -0.104 -0.149 1 78.56 37 GLY B CA 1
ATOM 2568 C C . GLY B 1 37 ? 6.707 -1.51 0.205 1 78.56 37 GLY B C 1
ATOM 2569 O O . GLY B 1 37 ? 7.641 -1.691 0.988 1 78.56 37 GLY B O 1
ATOM 2570 N N . ASN B 1 38 ? 6.277 -2.588 -0.238 1 87.75 38 ASN B N 1
ATOM 2571 C CA . ASN B 1 38 ? 6.652 -3.992 -0.107 1 87.75 38 ASN B CA 1
ATOM 2572 C C . ASN B 1 38 ? 6.23 -4.562 1.244 1 87.75 38 ASN B C 1
ATOM 2574 O O . ASN B 1 38 ? 7.055 -5.109 1.978 1 87.75 38 ASN B O 1
ATOM 2578 N N . PRO B 1 39 ? 4.984 -4.508 1.562 1 86.75 39 PRO B N 1
ATOM 2579 C CA . PRO B 1 39 ? 4.52 -4.934 2.885 1 86.75 39 PRO B CA 1
ATOM 2580 C C . PRO B 1 39 ? 4.82 -6.402 3.17 1 86.75 39 PRO B C 1
ATOM 2582 O O . PRO B 1 39 ? 4.922 -6.801 4.332 1 86.75 39 PRO B O 1
ATOM 2585 N N . PHE B 1 40 ? 4.98 -7.176 2.219 1 90.38 40 PHE B N 1
ATOM 2586 C CA . PHE B 1 40 ? 5.246 -8.594 2.416 1 90.38 40 PHE B CA 1
ATOM 2587 C C . PHE B 1 40 ? 6.738 -8.883 2.316 1 90.38 40 PHE B C 1
ATOM 2589 O O . PHE B 1 40 ? 7.148 -10.047 2.285 1 90.38 40 PHE B O 1
ATOM 2596 N N . GLN B 1 41 ? 7.555 -7.871 2.191 1 89.5 41 GLN B N 1
ATOM 2597 C CA . GLN B 1 41 ? 9.008 -7.988 2.184 1 89.5 41 GLN B CA 1
ATOM 2598 C C . GLN B 1 41 ? 9.477 -9.016 1.155 1 89.5 41 GLN B C 1
ATOM 2600 O O . GLN B 1 41 ? 10.188 -9.961 1.495 1 89.5 41 GLN B O 1
ATOM 2605 N N . LYS B 1 42 ? 9.125 -8.766 -0.026 1 93.38 42 LYS B N 1
ATOM 2606 C CA . LYS B 1 42 ? 9.492 -9.664 -1.116 1 93.38 42 LYS B CA 1
ATOM 2607 C C . LYS B 1 42 ? 10.688 -9.117 -1.895 1 93.38 42 LYS B C 1
ATOM 2609 O O . LYS B 1 42 ? 11.062 -7.953 -1.732 1 93.38 42 LYS B O 1
ATOM 2614 N N . GLU B 1 43 ? 11.312 -10.047 -2.615 1 94.31 43 GLU B N 1
ATOM 2615 C CA . GLU B 1 43 ? 12.375 -9.672 -3.547 1 94.31 43 GLU B CA 1
ATOM 2616 C C . GLU B 1 43 ? 12.258 -10.461 -4.852 1 94.31 43 GLU B C 1
ATOM 2618 O O . GLU B 1 43 ? 11.461 -11.391 -4.957 1 94.31 43 GLU B O 1
ATOM 2623 N N . VAL B 1 44 ? 13.055 -10.031 -5.863 1 96.56 44 VAL B N 1
ATOM 2624 C CA . VAL B 1 44 ? 12.992 -10.617 -7.195 1 96.56 44 VAL B CA 1
ATOM 2625 C C . VAL B 1 44 ? 14.289 -11.367 -7.492 1 96.56 44 VAL B C 1
ATOM 2627 O O . VAL B 1 44 ? 15.383 -10.844 -7.266 1 96.56 44 VAL B O 1
ATOM 2630 N N . VAL B 1 45 ? 14.133 -12.562 -7.996 1 97.25 45 VAL B N 1
ATOM 2631 C CA . VAL B 1 45 ? 15.258 -13.383 -8.422 1 97.25 45 VAL B CA 1
ATOM 2632 C C . VAL B 1 45 ? 15.156 -13.664 -9.922 1 97.25 45 VAL B C 1
ATOM 2634 O O . VAL B 1 45 ? 14.078 -14 -10.422 1 97.25 45 VAL B O 1
ATOM 2637 N N . LEU B 1 46 ? 16.266 -13.492 -10.625 1 96.88 46 LEU B N 1
ATOM 2638 C CA . LEU B 1 46 ? 16.328 -13.742 -12.055 1 96.88 46 LEU B CA 1
ATOM 2639 C C . LEU B 1 46 ? 17.547 -14.586 -12.422 1 96.88 46 LEU B C 1
ATOM 2641 O O . LEU B 1 46 ? 18.516 -14.648 -11.656 1 96.88 46 LEU B O 1
ATOM 2645 N N . ASP B 1 47 ? 17.453 -15.211 -13.539 1 96.75 47 ASP B N 1
ATOM 2646 C CA . ASP B 1 47 ? 18.609 -15.953 -14.023 1 96.75 47 ASP B CA 1
ATOM 2647 C C . ASP B 1 47 ? 19.672 -15.016 -14.609 1 96.75 47 ASP B C 1
ATOM 2649 O O . ASP B 1 47 ? 20.875 -15.273 -14.5 1 96.75 47 ASP B O 1
ATOM 2653 N N . SER B 1 48 ? 19.109 -13.891 -15.281 1 95.31 48 SER B N 1
ATOM 2654 C CA . SER B 1 48 ? 20.016 -12.906 -15.875 1 95.31 48 SER B CA 1
ATOM 2655 C C . SER B 1 48 ? 19.328 -11.547 -16 1 95.31 48 SER B C 1
ATOM 2657 O O . SER B 1 48 ? 18.109 -11.438 -15.859 1 95.31 48 SER B O 1
ATOM 2659 N N . TRP B 1 49 ? 20.141 -10.484 -16.25 1 93.38 49 TRP B N 1
ATOM 2660 C CA . TRP B 1 49 ? 19.656 -9.125 -16.469 1 93.38 49 TRP B CA 1
ATOM 2661 C C . TRP B 1 49 ? 20.469 -8.406 -17.531 1 93.38 49 TRP B C 1
ATOM 2663 O O . TRP B 1 49 ? 21.703 -8.523 -17.562 1 93.38 49 TRP B O 1
ATOM 2673 N N . PRO B 1 50 ? 19.859 -7.742 -18.375 1 92.5 50 PRO B N 1
ATOM 2674 C CA . PRO B 1 50 ? 18.438 -7.398 -18.5 1 92.5 50 PRO B CA 1
ATOM 2675 C C . PRO B 1 50 ? 17.656 -8.422 -19.328 1 92.5 50 PRO B C 1
ATOM 2677 O O . PRO B 1 50 ? 16.422 -8.398 -19.328 1 92.5 50 PRO B O 1
ATOM 2680 N N . ASP B 1 51 ? 18.359 -9.289 -20.016 1 95.5 51 ASP B N 1
ATOM 2681 C CA . ASP B 1 51 ? 17.688 -10.273 -20.859 1 95.5 51 ASP B CA 1
ATOM 2682 C C . ASP B 1 51 ? 17.344 -11.531 -20.078 1 95.5 51 ASP B C 1
ATOM 2684 O O . ASP B 1 51 ? 17.828 -12.625 -20.391 1 95.5 51 ASP B O 1
ATOM 2688 N N . PHE B 1 52 ? 16.438 -11.406 -19.266 1 97.31 52 PHE B N 1
ATOM 2689 C CA . PHE B 1 52 ? 16.094 -12.539 -18.406 1 97.31 52 PHE B CA 1
ATOM 2690 C C . PHE B 1 52 ? 15.305 -13.586 -19.172 1 97.31 52 PHE B C 1
ATOM 2692 O O . PHE B 1 52 ? 14.555 -13.25 -20.094 1 97.31 52 PHE B O 1
ATOM 2699 N N . LYS B 1 53 ? 15.43 -14.828 -18.719 1 98.25 53 LYS B N 1
ATOM 2700 C CA . LYS B 1 53 ? 14.664 -15.945 -19.266 1 98.25 53 LYS B CA 1
ATOM 2701 C C . LYS B 1 53 ? 13.688 -16.5 -18.219 1 98.25 53 LYS B C 1
ATOM 2703 O O . LYS B 1 53 ? 12.742 -17.219 -18.562 1 98.25 53 LYS B O 1
ATOM 2708 N N . ALA B 1 54 ? 13.945 -16.234 -16.953 1 98.38 54 ALA B N 1
ATOM 2709 C CA . ALA B 1 54 ? 13.047 -16.609 -15.867 1 98.38 54 ALA B CA 1
ATOM 2710 C C . ALA B 1 54 ? 13.102 -15.586 -14.734 1 98.38 54 ALA B C 1
ATOM 2712 O O . ALA B 1 54 ? 14.172 -15.07 -14.406 1 98.38 54 ALA B O 1
ATOM 2713 N N . VAL B 1 55 ? 11.953 -15.297 -14.164 1 98.38 55 VAL B N 1
ATOM 2714 C CA . VAL B 1 55 ? 11.812 -14.375 -13.039 1 98.38 55 VAL B CA 1
ATOM 2715 C C . VAL B 1 55 ? 10.977 -15.023 -11.938 1 98.38 55 VAL B C 1
ATOM 2717 O O . VAL B 1 55 ? 9.93 -15.617 -12.211 1 98.38 55 VAL B O 1
ATOM 2720 N N . ILE B 1 56 ? 11.453 -14.914 -10.664 1 98.38 56 ILE B N 1
ATOM 2721 C CA . ILE B 1 56 ? 10.766 -15.445 -9.492 1 98.38 56 ILE B CA 1
ATOM 2722 C C . ILE B 1 56 ? 10.695 -14.383 -8.406 1 98.38 56 ILE B C 1
ATOM 2724 O O . ILE B 1 56 ? 11.672 -13.672 -8.156 1 98.38 56 ILE B O 1
ATOM 2728 N N . THR B 1 57 ? 9.508 -14.195 -7.828 1 98.06 57 THR B N 1
ATOM 2729 C CA . THR B 1 57 ? 9.422 -13.391 -6.617 1 98.06 57 THR B CA 1
ATOM 2730 C C . THR B 1 57 ? 9.344 -14.273 -5.379 1 98.06 57 THR B C 1
ATOM 2732 O O . THR B 1 57 ? 8.703 -15.328 -5.402 1 98.06 57 THR B O 1
ATOM 2735 N N . ARG B 1 58 ? 9.977 -13.773 -4.316 1 95.94 58 ARG B N 1
ATOM 2736 C CA . ARG B 1 58 ? 10.031 -14.539 -3.074 1 95.94 58 ARG B CA 1
ATOM 2737 C C . ARG B 1 58 ? 10.125 -13.617 -1.864 1 95.94 58 ARG B C 1
ATOM 2739 O O . ARG B 1 58 ? 10.391 -12.422 -2.008 1 95.94 58 ARG B O 1
ATOM 2746 N N . ARG B 1 59 ? 9.875 -14.242 -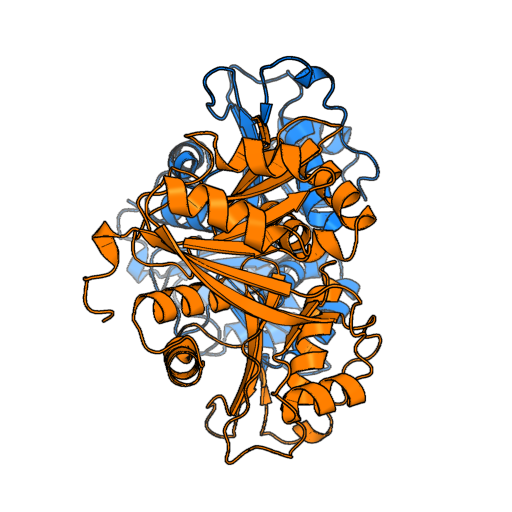0.726 1 92.75 59 ARG B N 1
ATOM 2747 C CA . ARG B 1 59 ? 10.086 -13.508 0.514 1 92.75 59 ARG B CA 1
ATOM 2748 C C . ARG B 1 59 ? 11.578 -13.352 0.806 1 92.75 59 ARG B C 1
ATOM 2750 O O . ARG B 1 59 ? 12.359 -14.273 0.578 1 92.75 59 ARG B O 1
ATOM 2757 N N . GLN B 1 60 ? 11.891 -12.164 1.34 1 89 60 GLN B N 1
ATOM 2758 C CA . GLN B 1 60 ? 13.266 -11.938 1.759 1 89 60 GLN B CA 1
ATOM 2759 C C . GLN B 1 60 ? 13.648 -12.859 2.908 1 89 60 GLN B C 1
ATOM 2761 O O . GLN B 1 60 ? 12.805 -13.25 3.715 1 89 60 GLN B O 1
ATOM 2766 N N . ARG B 1 61 ? 14.883 -13.172 3.012 1 78 61 ARG B N 1
ATOM 2767 C CA . ARG B 1 61 ? 15.383 -14.141 3.982 1 78 61 ARG B CA 1
ATOM 2768 C C . ARG B 1 61 ? 15.242 -13.609 5.406 1 78 61 ARG B C 1
ATOM 2770 O O . ARG B 1 61 ? 15.047 -14.375 6.348 1 78 61 ARG B O 1
ATOM 2777 N N . GLU B 1 62 ? 15.32 -12.344 5.531 1 71.94 62 GLU B N 1
ATOM 2778 C CA . GLU B 1 62 ? 15.297 -11.727 6.855 1 71.94 62 GLU B CA 1
ATOM 2779 C C . GLU B 1 62 ? 13.867 -11.625 7.383 1 71.94 62 GLU B C 1
ATOM 2781 O O . GLU B 1 62 ? 13.656 -11.352 8.57 1 71.94 62 GLU B O 1
ATOM 2786 N N . ALA B 1 63 ? 12.969 -11.938 6.594 1 76 63 ALA B N 1
ATOM 2787 C CA . ALA B 1 63 ? 11.578 -11.812 7.02 1 76 63 ALA B CA 1
ATOM 2788 C C . ALA B 1 63 ? 11.211 -12.906 8.016 1 76 63 ALA B C 1
ATOM 2790 O O . ALA B 1 63 ? 11.805 -13.984 8.016 1 76 63 ALA B O 1
ATOM 2791 N N . GLU B 1 64 ? 10.305 -12.578 8.891 1 71.75 64 GLU B N 1
ATOM 2792 C CA . GLU B 1 64 ? 9.789 -13.57 9.828 1 71.75 64 GLU B CA 1
ATOM 2793 C C . GLU B 1 64 ? 9.18 -14.758 9.102 1 71.75 64 GLU B C 1
ATOM 2795 O O . GLU B 1 64 ? 8.445 -14.586 8.125 1 71.75 64 GLU B O 1
ATOM 2800 N N . VAL B 1 65 ? 9.555 -15.883 9.805 1 76.88 65 VAL B N 1
ATOM 2801 C CA . VAL B 1 65 ? 9.172 -17.062 9.039 1 76.88 65 VAL B CA 1
ATOM 2802 C C . VAL B 1 65 ? 8.273 -17.953 9.898 1 76.88 65 VAL B C 1
ATOM 2804 O O . VAL B 1 65 ? 8.43 -18.016 11.117 1 76.88 65 VAL B O 1
ATOM 2807 N N . ASP B 1 66 ? 7.223 -18.469 9.367 1 91.62 66 ASP B N 1
ATOM 2808 C CA . ASP B 1 66 ? 6.41 -19.609 9.766 1 91.62 66 ASP B CA 1
ATOM 2809 C C . ASP B 1 66 ? 6.449 -20.703 8.711 1 91.62 66 ASP B C 1
ATOM 2811 O O . ASP B 1 66 ? 5.832 -20.578 7.648 1 91.62 66 ASP B O 1
ATOM 2815 N N . ASN B 1 67 ? 7.078 -21.766 9.094 1 93.19 67 ASN B N 1
ATOM 2816 C CA . ASN B 1 67 ? 7.363 -22.812 8.117 1 93.19 67 ASN B CA 1
ATOM 2817 C C . ASN B 1 67 ? 6.09 -23.531 7.668 1 93.19 67 ASN B C 1
ATOM 2819 O O . ASN B 1 67 ? 6.102 -24.266 6.676 1 93.19 67 ASN B O 1
ATOM 2823 N N . LEU B 1 68 ? 5.039 -23.281 8.344 1 94.31 68 LEU B N 1
ATOM 2824 C CA . LEU B 1 68 ? 3.803 -23.984 8.016 1 94.31 68 LEU B CA 1
ATOM 2825 C C . LEU B 1 68 ? 2.836 -23.062 7.273 1 94.31 68 LEU B C 1
ATOM 2827 O O . LEU B 1 68 ? 1.744 -23.484 6.883 1 94.31 68 LEU B O 1
ATOM 2831 N N . ASP B 1 69 ? 3.184 -21.844 7.039 1 96.19 69 ASP B N 1
ATOM 2832 C CA . ASP B 1 69 ? 2.299 -20.828 6.473 1 96.19 69 ASP B CA 1
ATOM 2833 C C . ASP B 1 69 ? 2.467 -20.734 4.957 1 96.19 69 ASP B C 1
ATOM 2835 O O . ASP B 1 69 ? 3.082 -19.797 4.453 1 96.19 69 ASP B O 1
ATOM 2839 N N . HIS B 1 70 ? 1.79 -21.609 4.227 1 95.88 70 HIS B N 1
ATOM 2840 C CA . HIS B 1 70 ? 1.944 -21.625 2.777 1 95.88 70 HIS B CA 1
ATOM 2841 C C . HIS B 1 70 ? 1.209 -20.453 2.137 1 95.88 70 HIS B C 1
ATOM 2843 O O . HIS B 1 70 ? 1.394 -20.172 0.951 1 95.88 70 HIS B O 1
ATOM 2849 N N . TYR B 1 71 ? 0.347 -19.734 2.936 1 96.88 71 TYR B N 1
ATOM 2850 C CA . TYR B 1 71 ? -0.324 -18.562 2.395 1 96.88 71 TYR B CA 1
ATOM 2851 C C . TYR B 1 71 ? 0.669 -17.422 2.15 1 96.88 71 TYR B C 1
ATOM 2853 O O . TYR B 1 71 ? 0.683 -16.828 1.074 1 96.88 71 TYR B O 1
ATOM 2861 N N . THR B 1 72 ? 1.456 -17.172 3.164 1 96.19 72 THR B N 1
ATOM 2862 C CA . THR B 1 72 ? 2.422 -16.078 3.152 1 96.19 72 THR B CA 1
ATOM 2863 C C . THR B 1 72 ? 3.691 -16.484 2.412 1 96.19 72 THR B C 1
ATOM 2865 O O . THR B 1 72 ? 4.297 -15.68 1.713 1 96.19 72 THR B O 1
ATOM 2868 N N . ASN B 1 73 ? 4.105 -17.797 2.619 1 96.88 73 ASN B N 1
ATOM 2869 C CA . ASN B 1 73 ? 5.254 -18.328 1.886 1 96.88 73 ASN B CA 1
ATOM 2870 C C . ASN B 1 73 ? 4.91 -18.594 0.424 1 96.88 73 ASN B C 1
ATOM 2872 O O . ASN B 1 73 ? 4.703 -19.75 0.033 1 96.88 73 ASN B O 1
ATOM 2876 N N . ALA B 1 74 ? 4.957 -17.594 -0.391 1 97.56 74 ALA B N 1
ATOM 2877 C CA . ALA B 1 74 ? 4.426 -17.75 -1.743 1 97.56 74 ALA B CA 1
ATOM 2878 C C . ALA B 1 74 ? 5.383 -17.172 -2.777 1 97.56 74 ALA B C 1
ATOM 2880 O O . ALA B 1 74 ? 5.938 -16.078 -2.578 1 97.56 74 ALA B O 1
ATOM 2881 N N . TYR B 1 75 ? 5.562 -17.891 -3.838 1 98.38 75 TYR B N 1
ATOM 2882 C CA . TYR B 1 75 ? 6.395 -17.516 -4.973 1 98.38 75 TYR B CA 1
ATOM 2883 C C . TYR B 1 75 ? 5.551 -17.297 -6.219 1 98.38 75 TYR B C 1
ATOM 2885 O O . TYR B 1 75 ? 4.625 -18.062 -6.496 1 98.38 75 TYR B O 1
ATOM 2893 N N . ALA B 1 76 ? 5.801 -16.25 -6.949 1 98.69 76 ALA B N 1
ATOM 2894 C CA . ALA B 1 76 ? 5.273 -16.078 -8.297 1 98.69 76 ALA B CA 1
ATOM 2895 C C . ALA B 1 76 ? 6.363 -16.297 -9.344 1 98.69 76 ALA B C 1
ATOM 2897 O O . ALA B 1 76 ? 7.508 -15.875 -9.156 1 98.69 76 ALA B O 1
ATOM 2898 N N . VAL B 1 77 ? 5.91 -16.922 -10.477 1 98.56 77 VAL B N 1
ATOM 2899 C CA . VAL B 1 77 ? 6.922 -17.312 -11.453 1 98.56 77 VAL B CA 1
ATOM 2900 C C . VAL B 1 77 ? 6.469 -16.891 -12.852 1 98.56 77 VAL B C 1
ATOM 2902 O O . VAL B 1 77 ? 5.285 -16.984 -13.18 1 98.56 77 VAL B O 1
ATOM 2905 N N . PHE B 1 78 ? 7.414 -16.469 -13.656 1 98.81 78 PHE B N 1
ATOM 2906 C CA . PHE B 1 78 ? 7.289 -16.266 -15.094 1 98.81 78 PHE B CA 1
ATOM 2907 C C . PHE B 1 78 ? 8.586 -16.609 -15.812 1 98.81 78 PHE B C 1
ATOM 2909 O O . PHE B 1 78 ? 9.68 -16.328 -15.305 1 98.81 78 PHE B O 1
ATOM 2916 N N . TYR B 1 79 ? 8.453 -17.266 -17.016 1 98.69 79 TYR B N 1
ATOM 2917 C CA . TYR B 1 79 ? 9.672 -17.594 -17.75 1 98.69 79 TYR B CA 1
ATOM 2918 C C . TYR B 1 79 ? 9.453 -17.5 -19.25 1 98.69 79 TYR B C 1
ATOM 2920 O O . TYR B 1 79 ? 8.367 -17.797 -19.75 1 98.69 79 TYR B O 1
ATOM 2928 N N . LYS B 1 80 ? 10.453 -17.109 -19.906 1 98.12 80 LYS B N 1
ATOM 2929 C CA . LYS B 1 80 ? 10.516 -17.141 -21.359 1 98.12 80 LYS B CA 1
ATOM 2930 C C . LYS B 1 80 ? 11.094 -18.469 -21.859 1 98.12 80 LYS B C 1
ATOM 2932 O O . LYS B 1 80 ? 10.836 -18.875 -23 1 98.12 80 LYS B O 1
ATOM 2937 N N . ASP B 1 81 ? 11.891 -19.094 -21 1 97.88 81 ASP B N 1
ATOM 2938 C CA . ASP B 1 81 ? 12.5 -20.406 -21.234 1 97.88 81 ASP B CA 1
ATOM 2939 C C . ASP B 1 81 ? 12.32 -21.328 -20.031 1 97.88 81 ASP B C 1
ATOM 2941 O O . ASP B 1 81 ? 12.883 -21.062 -18.953 1 97.88 81 ASP B O 1
ATOM 2945 N N . VAL B 1 82 ? 11.688 -22.406 -20.234 1 97.69 82 VAL B N 1
ATOM 2946 C CA . VAL B 1 82 ? 11.336 -23.312 -19.141 1 97.69 82 VAL B CA 1
ATOM 2947 C C . VAL B 1 82 ? 12.594 -23.906 -18.531 1 97.69 82 VAL B C 1
ATOM 2949 O O . VAL B 1 82 ? 12.641 -24.203 -17.328 1 97.69 82 VAL B O 1
ATOM 2952 N N . ARG B 1 83 ? 13.641 -24.078 -19.266 1 97.56 83 ARG B N 1
ATOM 2953 C CA . ARG B 1 83 ? 14.891 -24.625 -18.75 1 97.56 83 ARG B CA 1
ATOM 2954 C C . ARG B 1 83 ? 15.531 -23.672 -17.75 1 97.56 83 ARG B C 1
ATOM 2956 O O . ARG B 1 83 ? 16.141 -24.125 -16.766 1 97.56 83 ARG B O 1
ATOM 2963 N N . ALA B 1 84 ? 15.398 -22.406 -18.047 1 97.94 84 ALA B N 1
ATOM 2964 C CA . ALA B 1 84 ? 15.914 -21.422 -17.109 1 97.94 84 ALA B CA 1
ATOM 2965 C C . ALA B 1 84 ? 15.156 -21.484 -15.781 1 97.94 84 ALA B C 1
ATOM 2967 O O . ALA B 1 84 ? 15.758 -21.344 -14.711 1 97.94 84 ALA B O 1
ATOM 2968 N N . TYR B 1 85 ? 13.898 -21.672 -15.875 1 98.06 85 TYR B N 1
ATOM 2969 C CA . TYR B 1 85 ? 13.094 -21.828 -14.672 1 98.06 85 TYR B CA 1
ATOM 2970 C C . TYR B 1 85 ? 13.5 -23.062 -13.891 1 98.06 85 TYR B C 1
ATOM 2972 O O . TYR B 1 85 ? 13.695 -23.016 -12.672 1 98.06 85 TYR B O 1
ATOM 2980 N N . GLN B 1 86 ? 13.688 -24.125 -14.57 1 97.88 86 GLN B N 1
ATOM 2981 C CA . GLN B 1 86 ? 14.125 -25.375 -13.938 1 97.88 86 GLN B CA 1
ATOM 2982 C C . GLN B 1 86 ? 15.461 -25.188 -13.219 1 97.88 86 GLN B C 1
ATOM 2984 O O . GLN B 1 86 ? 15.648 -25.703 -12.117 1 97.88 86 GLN B O 1
ATOM 2989 N N . GLN B 1 87 ? 16.328 -24.516 -13.859 1 97.31 87 GLN B N 1
ATOM 2990 C CA . GLN B 1 87 ? 17.641 -24.266 -13.258 1 97.31 87 GLN B CA 1
ATOM 2991 C C . GLN B 1 87 ? 17.5 -23.469 -11.961 1 97.31 87 GL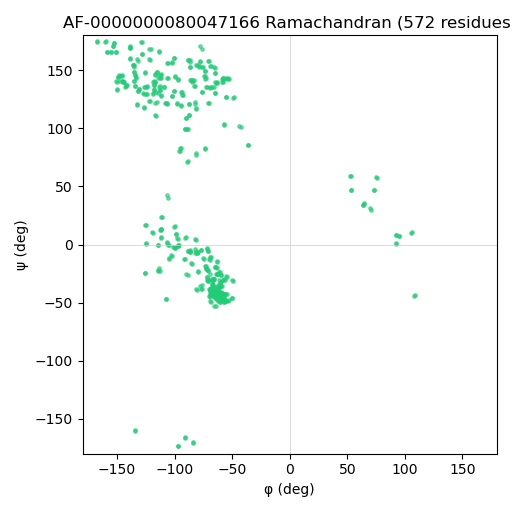N B C 1
ATOM 2993 O O . GLN B 1 87 ? 18.172 -23.766 -10.977 1 97.31 87 GLN B O 1
ATOM 2998 N N . LEU B 1 88 ? 16.609 -22.5 -11.984 1 97.44 88 LEU B N 1
ATOM 2999 C CA . LEU B 1 88 ? 16.406 -21.719 -10.766 1 97.44 88 LEU B CA 1
ATOM 3000 C C . LEU B 1 88 ? 15.773 -22.578 -9.672 1 97.44 88 LEU B C 1
ATOM 3002 O O . LEU B 1 88 ? 16.078 -22.406 -8.492 1 97.44 88 LEU B O 1
ATOM 3006 N N . LEU B 1 89 ? 14.961 -23.469 -10 1 97.19 89 LEU B N 1
ATOM 3007 C CA . LEU B 1 89 ? 14.344 -24.391 -9.055 1 97.19 89 LEU B CA 1
ATOM 3008 C C . LEU B 1 89 ? 15.398 -25.25 -8.359 1 97.19 89 LEU B C 1
ATOM 3010 O O . LEU B 1 89 ? 15.281 -25.547 -7.172 1 97.19 89 LEU B O 1
ATOM 3014 N N . GLU B 1 90 ? 16.375 -25.594 -9.078 1 96.31 90 GLU B N 1
ATOM 3015 C CA . GLU B 1 90 ? 17.406 -26.516 -8.578 1 96.31 90 GLU B CA 1
ATOM 3016 C C . GLU B 1 90 ? 18.484 -25.766 -7.797 1 96.31 90 GLU B C 1
ATOM 3018 O O . GLU B 1 90 ? 19.234 -26.391 -7.043 1 96.31 90 GLU B O 1
ATOM 3023 N N . GLU B 1 91 ? 18.5 -24.516 -7.984 1 93.75 91 GLU B N 1
ATOM 3024 C CA . GLU B 1 91 ? 19.484 -23.719 -7.277 1 93.75 91 GLU B CA 1
ATOM 3025 C C . GLU B 1 91 ? 19.188 -23.656 -5.781 1 93.75 91 GLU B C 1
ATOM 3027 O O . GLU B 1 91 ? 18.031 -23.469 -5.383 1 93.75 91 GLU B O 1
ATOM 3032 N N . CYS B 1 92 ? 20.062 -23.812 -4.887 1 84.81 92 CYS B N 1
ATOM 3033 C CA . CYS B 1 92 ? 19.891 -23.984 -3.449 1 84.81 92 CYS B CA 1
ATOM 3034 C C . CYS B 1 92 ? 19.391 -22.703 -2.791 1 84.81 92 CYS B C 1
ATOM 3036 O O . CYS B 1 92 ? 18.688 -22.766 -1.788 1 84.81 92 CYS B O 1
ATOM 3038 N N . ASP B 1 93 ? 19.594 -21.594 -3.291 1 90.44 93 ASP B N 1
ATOM 3039 C CA . ASP B 1 93 ? 19.297 -20.391 -2.535 1 90.44 93 ASP B CA 1
ATOM 3040 C C . ASP B 1 93 ? 18.109 -19.641 -3.141 1 90.44 93 ASP B C 1
ATOM 3042 O O . ASP B 1 93 ? 17.875 -18.469 -2.816 1 90.44 93 ASP B O 1
ATOM 3046 N N . VAL B 1 94 ? 17.312 -20.391 -3.836 1 94.75 94 VAL B N 1
ATOM 3047 C CA . VAL B 1 94 ? 16.219 -19.672 -4.469 1 94.75 94 VAL B CA 1
ATOM 3048 C C . VAL B 1 94 ? 14.906 -20 -3.748 1 94.75 94 VAL B C 1
ATOM 3050 O O . VAL B 1 94 ? 14.156 -19.109 -3.375 1 94.75 94 VAL B O 1
ATOM 3053 N N . PHE B 1 95 ? 14.688 -21.266 -3.498 1 95.62 95 PHE B N 1
ATOM 3054 C CA . PHE B 1 95 ? 13.508 -21.719 -2.777 1 95.62 95 PHE B CA 1
ATOM 3055 C C . PHE B 1 95 ? 13.891 -22.281 -1.42 1 95.62 95 PHE B C 1
ATOM 3057 O O . PHE B 1 95 ? 14.961 -22.875 -1.27 1 95.62 95 PHE B O 1
ATOM 3064 N N . ASN B 1 96 ? 13.102 -22.062 -0.427 1 94.81 96 ASN B N 1
ATOM 3065 C CA . ASN B 1 96 ? 13.25 -22.75 0.845 1 94.81 96 ASN B CA 1
ATOM 3066 C C . ASN B 1 96 ? 12.461 -24.062 0.862 1 94.81 96 ASN B C 1
ATOM 3068 O O . ASN B 1 96 ? 11.273 -24.078 1.179 1 94.81 96 ASN B O 1
ATOM 3072 N N . TRP B 1 97 ? 13.172 -25.109 0.636 1 95.19 97 TRP B N 1
ATOM 3073 C CA . TRP B 1 97 ? 12.531 -26.422 0.464 1 95.19 97 TRP B CA 1
ATOM 3074 C C . TRP B 1 97 ? 12.211 -27.047 1.814 1 95.19 97 TRP B C 1
ATOM 3076 O O . TRP B 1 97 ? 11.68 -28.156 1.877 1 95.19 97 TRP B O 1
ATOM 3086 N N . GLU B 1 98 ? 12.477 -26.312 2.881 1 92.94 98 GLU B N 1
ATOM 3087 C CA . GLU B 1 98 ? 12.281 -26.859 4.223 1 92.94 98 GLU B CA 1
ATOM 3088 C C . GLU B 1 98 ? 10.969 -26.375 4.836 1 92.94 98 GLU B C 1
ATOM 3090 O O . GLU B 1 98 ? 10.617 -26.766 5.945 1 92.94 98 GLU B O 1
ATOM 3095 N N . GLN B 1 99 ? 10.242 -25.562 4.195 1 95.38 99 GLN B N 1
ATOM 3096 C CA . GLN B 1 99 ? 8.961 -25.047 4.668 1 95.38 99 GLN B CA 1
ATOM 3097 C C . GLN B 1 99 ? 7.844 -25.375 3.689 1 95.38 99 GLN B C 1
ATOM 3099 O O . GLN B 1 99 ? 8.102 -25.75 2.543 1 95.38 99 GLN B O 1
ATOM 3104 N N . VAL B 1 100 ? 6.633 -25.359 4.137 1 96.81 100 VAL B N 1
ATOM 3105 C CA . VAL B 1 100 ? 5.504 -25.438 3.215 1 96.81 100 VAL B CA 1
ATOM 3106 C C . VAL B 1 100 ? 5.363 -24.109 2.469 1 96.81 100 VAL B C 1
ATOM 3108 O O . VAL B 1 100 ? 5.5 -23.031 3.064 1 96.81 100 VAL B O 1
ATOM 3111 N N . PHE B 1 101 ? 5.148 -24.172 1.169 1 97.44 101 PHE B N 1
ATOM 3112 C CA . PHE B 1 101 ? 5.051 -22.938 0.393 1 97.44 101 PHE B CA 1
ATOM 3113 C C . PHE B 1 101 ? 4.199 -23.156 -0.853 1 97.44 101 PHE B C 1
ATOM 3115 O O . PHE B 1 101 ? 3.783 -24.281 -1.143 1 97.44 101 PHE B O 1
ATOM 3122 N N . GLN B 1 102 ? 3.898 -22.047 -1.518 1 98.25 102 GLN B N 1
ATOM 3123 C CA . GLN B 1 102 ? 3.148 -22.172 -2.762 1 98.25 102 GLN B CA 1
ATOM 3124 C C . GLN B 1 102 ? 3.877 -21.484 -3.914 1 98.25 102 GLN B C 1
ATOM 3126 O O . GLN B 1 102 ? 4.621 -20.531 -3.703 1 98.25 102 GLN B O 1
ATOM 3131 N N . ILE B 1 103 ? 3.715 -22.031 -5.082 1 98.69 103 ILE B N 1
ATOM 3132 C CA . ILE B 1 103 ? 4.172 -21.438 -6.336 1 98.69 103 ILE B CA 1
ATOM 3133 C C . ILE B 1 103 ? 2.973 -21.078 -7.211 1 98.69 103 ILE B C 1
ATOM 3135 O O . ILE B 1 103 ? 2.068 -21.906 -7.391 1 98.69 103 ILE B O 1
ATOM 3139 N N . GLN B 1 104 ? 3.02 -19.844 -7.684 1 98.56 104 GLN B N 1
ATOM 3140 C CA . GLN B 1 104 ? 1.959 -19.406 -8.586 1 98.56 104 GLN B CA 1
ATOM 3141 C C . GLN B 1 104 ? 2.52 -19.047 -9.953 1 98.56 104 GLN B C 1
ATOM 3143 O O . GLN B 1 104 ? 3.602 -18.453 -10.055 1 98.56 104 GLN B O 1
ATOM 3148 N N . GLY B 1 105 ? 1.781 -19.422 -10.992 1 98.5 105 GLY B N 1
ATOM 3149 C CA . GLY B 1 105 ? 2.135 -19.047 -12.352 1 98.5 105 GLY B CA 1
ATOM 3150 C C . GLY B 1 105 ? 1.024 -19.312 -13.352 1 98.5 105 GLY B C 1
ATOM 3151 O O . GLY B 1 105 ? 0.01 -19.922 -13.008 1 98.5 105 GLY B O 1
ATOM 3152 N N . MET B 1 106 ? 1.263 -18.859 -14.609 1 98.38 106 MET B N 1
ATOM 3153 C CA . MET B 1 106 ? 0.202 -18.922 -15.609 1 98.38 106 MET B CA 1
ATOM 3154 C C . MET B 1 106 ? 0.668 -19.688 -16.859 1 98.38 106 MET B C 1
ATOM 3156 O O . MET B 1 106 ? 0.073 -19.562 -17.922 1 98.38 106 MET B O 1
ATOM 3160 N N . GLN B 1 107 ? 1.735 -20.406 -16.688 1 98.12 107 GLN B N 1
ATOM 3161 C CA . GLN B 1 107 ? 2.271 -21.125 -17.844 1 98.12 107 GLN B CA 1
ATOM 3162 C C . GLN B 1 107 ? 2.102 -22.641 -17.672 1 98.12 107 GLN B C 1
ATOM 3164 O O . GLN B 1 107 ? 2.236 -23.156 -16.562 1 98.12 107 GLN B O 1
ATOM 3169 N N . SER B 1 108 ? 1.887 -23.344 -18.719 1 93.31 108 SER B N 1
ATOM 3170 C CA . SER B 1 108 ? 1.394 -24.703 -18.719 1 93.31 108 SER B CA 1
ATOM 3171 C C . SER B 1 108 ? 2.447 -25.688 -18.203 1 93.31 108 SER B C 1
ATOM 3173 O O . SER B 1 108 ? 2.113 -26.703 -17.609 1 93.31 108 SER B O 1
ATOM 3175 N N . GLU B 1 109 ? 3.717 -25.453 -18.406 1 96.56 109 GLU B N 1
ATOM 3176 C CA . GLU B 1 109 ? 4.766 -26.391 -18.016 1 96.56 109 GLU B CA 1
ATOM 3177 C C . GLU B 1 109 ? 5.105 -26.266 -16.531 1 96.56 109 GLU B C 1
ATOM 3179 O O . GLU B 1 109 ? 5.871 -27.062 -16 1 96.56 109 GLU B O 1
ATOM 3184 N N . LEU B 1 110 ? 4.52 -25.328 -15.914 1 97.25 110 LEU B N 1
ATOM 3185 C CA . LEU B 1 110 ? 4.852 -24.984 -14.531 1 97.25 110 LEU B CA 1
ATOM 3186 C C . LEU B 1 110 ? 4.773 -26.219 -13.633 1 97.25 110 LEU B C 1
ATOM 3188 O O . LEU B 1 110 ? 5.699 -26.5 -12.867 1 97.25 110 LEU B O 1
ATOM 3192 N N . TYR B 1 111 ? 3.711 -26.938 -13.758 1 97.75 111 TYR B N 1
ATOM 3193 C CA . TYR B 1 111 ? 3.455 -28.062 -12.859 1 97.75 111 TYR B CA 1
ATOM 3194 C C . TYR B 1 111 ? 4.492 -29.156 -13.047 1 97.75 111 TYR B C 1
ATOM 3196 O O . TYR B 1 111 ? 5.145 -29.578 -12.094 1 97.75 111 TYR B O 1
ATOM 3204 N N . ASP B 1 112 ? 4.688 -29.594 -14.25 1 97.94 112 ASP B N 1
ATOM 3205 C CA . ASP B 1 112 ? 5.543 -30.75 -14.531 1 97.94 112 ASP B CA 1
ATOM 3206 C C . ASP B 1 112 ? 6.977 -30.484 -14.078 1 97.94 112 ASP B C 1
ATOM 3208 O O . ASP B 1 112 ? 7.594 -31.328 -13.43 1 97.94 112 ASP B O 1
ATOM 3212 N N . VAL B 1 113 ? 7.434 -29.328 -14.375 1 98.19 113 VAL B N 1
ATOM 3213 C CA . VAL B 1 113 ? 8.82 -28.984 -14.055 1 98.19 113 VAL B CA 1
ATOM 3214 C C . VAL B 1 113 ? 8.977 -28.859 -12.539 1 98.19 113 VAL B C 1
ATOM 3216 O O . VAL B 1 113 ? 9.938 -29.375 -11.961 1 98.19 113 VAL B O 1
ATOM 3219 N N . SER B 1 114 ? 8.078 -28.203 -11.891 1 98.56 114 SER B N 1
ATOM 3220 C CA . SER B 1 114 ? 8.141 -28.016 -10.445 1 98.56 114 SER B CA 1
ATOM 3221 C C . SER B 1 114 ? 8.023 -29.359 -9.719 1 98.56 114 SER B C 1
ATOM 3223 O O . SER B 1 114 ? 8.742 -29.609 -8.75 1 98.56 114 SER B O 1
ATOM 3225 N N . LYS B 1 115 ? 7.125 -30.172 -10.18 1 98.19 115 LYS B N 1
ATOM 3226 C CA . LYS B 1 115 ? 6.898 -31.469 -9.555 1 98.19 115 LYS B CA 1
ATOM 3227 C C . LYS B 1 115 ? 8.148 -32.344 -9.648 1 98.19 115 LYS B C 1
ATOM 3229 O O . LYS B 1 115 ? 8.508 -33.031 -8.688 1 98.19 115 LYS B O 1
ATOM 3234 N N . ALA B 1 116 ? 8.734 -32.375 -10.766 1 97.94 116 ALA B N 1
ATOM 3235 C CA . ALA B 1 116 ? 9.938 -33.188 -10.953 1 97.94 116 ALA B CA 1
ATOM 3236 C C . ALA B 1 116 ? 11.008 -32.812 -9.938 1 97.94 116 ALA B C 1
ATOM 3238 O O . ALA B 1 116 ? 11.586 -33.688 -9.281 1 97.94 116 ALA B O 1
ATOM 3239 N N . VAL B 1 117 ? 11.25 -31.531 -9.812 1 97.94 117 VAL B N 1
ATOM 3240 C CA . VAL B 1 117 ? 12.273 -31.062 -8.883 1 97.94 117 VAL B CA 1
ATOM 3241 C C . VAL B 1 117 ? 11.82 -31.312 -7.445 1 97.94 117 VAL B C 1
ATOM 3243 O O . VAL B 1 117 ? 12.609 -31.75 -6.605 1 97.94 117 VAL B O 1
ATOM 3246 N N . ALA B 1 118 ? 10.586 -31.047 -7.141 1 97.81 118 ALA B N 1
ATOM 3247 C CA . ALA B 1 118 ? 10.039 -31.25 -5.801 1 97.81 118 ALA B CA 1
ATOM 3248 C C . ALA B 1 118 ? 10.164 -32.719 -5.379 1 97.81 118 ALA B C 1
ATOM 3250 O O . ALA B 1 118 ? 10.508 -33 -4.23 1 97.81 118 ALA B O 1
ATOM 3251 N N . ASN B 1 119 ? 9.898 -33.594 -6.289 1 96.81 119 ASN B N 1
ATOM 3252 C CA . ASN B 1 119 ? 10.031 -35.031 -6.012 1 96.81 119 ASN B CA 1
ATOM 3253 C C . ASN B 1 119 ? 11.453 -35.375 -5.609 1 96.81 119 ASN B C 1
ATOM 3255 O O . ASN B 1 119 ? 11.664 -36.156 -4.66 1 96.81 119 ASN B O 1
ATOM 3259 N N . SER B 1 120 ? 12.312 -34.875 -6.312 1 96.5 120 SER B N 1
ATOM 3260 C CA . SER B 1 120 ? 13.719 -35.156 -6.02 1 96.5 120 SER B CA 1
ATOM 3261 C C . SER B 1 120 ? 14.109 -34.625 -4.645 1 96.5 120 SER B C 1
ATOM 3263 O O . SER B 1 120 ? 15.094 -35.062 -4.051 1 96.5 120 SER B O 1
ATOM 3265 N N . LYS B 1 121 ? 13.367 -33.719 -4.133 1 95.44 121 LYS B N 1
ATOM 3266 C CA . LYS B 1 121 ? 13.648 -33.125 -2.834 1 95.44 121 LYS B CA 1
ATOM 3267 C C . LYS B 1 121 ? 12.68 -33.625 -1.768 1 95.44 121 LYS B C 1
ATOM 3269 O O . LYS B 1 121 ? 12.656 -33.125 -0.646 1 95.44 121 LYS B O 1
ATOM 3274 N N . GLN B 1 122 ? 11.82 -34.5 -2.162 1 95.56 122 GLN B N 1
ATOM 3275 C CA . GLN B 1 122 ? 10.914 -35.219 -1.262 1 95.56 122 GLN B CA 1
ATOM 3276 C C . GLN B 1 122 ? 9.805 -34.281 -0.758 1 95.56 122 GLN B C 1
ATOM 3278 O O . GLN B 1 122 ? 9.539 -34.219 0.444 1 95.56 122 GLN B O 1
ATOM 3283 N N . LEU B 1 123 ? 9.219 -33.562 -1.676 1 97.12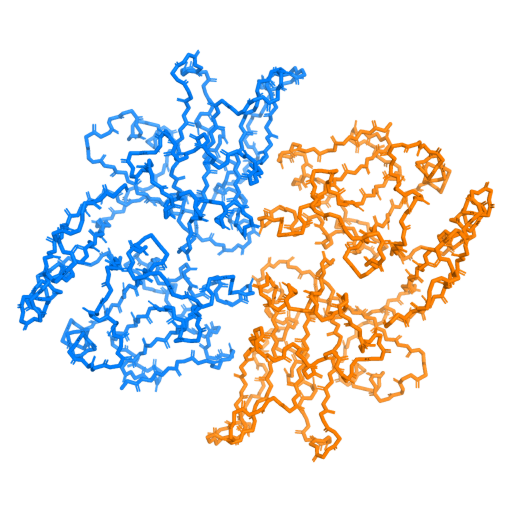 123 LEU B N 1
ATOM 3284 C CA . LEU B 1 123 ? 8.039 -32.781 -1.353 1 97.12 123 LEU B CA 1
ATOM 3285 C C . LEU B 1 123 ? 6.809 -33.312 -2.09 1 97.12 123 LEU B C 1
ATOM 3287 O O . LEU B 1 123 ? 6.906 -33.719 -3.246 1 97.12 123 LEU B O 1
ATOM 3291 N N . ASN B 1 124 ? 5.707 -33.219 -1.436 1 97 124 ASN B N 1
ATOM 3292 C CA . ASN B 1 124 ? 4.418 -33.438 -2.086 1 97 124 ASN B CA 1
ATOM 3293 C C . ASN B 1 124 ? 3.904 -32.188 -2.762 1 97 124 ASN B C 1
ATOM 3295 O O . ASN B 1 124 ? 4.031 -31.094 -2.213 1 97 124 ASN B O 1
ATOM 3299 N N . VAL B 1 125 ? 3.287 -32.375 -3.943 1 97.88 125 VAL B N 1
ATOM 3300 C CA . VAL B 1 125 ? 2.801 -31.203 -4.695 1 97.88 125 VAL B CA 1
ATOM 3301 C C . VAL B 1 125 ? 1.298 -31.344 -4.926 1 97.88 125 VAL B C 1
ATOM 3303 O O . VAL B 1 125 ? 0.833 -32.344 -5.461 1 97.88 125 VAL B O 1
ATOM 3306 N N . LYS B 1 126 ? 0.584 -30.391 -4.504 1 97.56 126 LYS B N 1
ATOM 3307 C CA . LYS B 1 126 ? -0.843 -30.297 -4.801 1 97.56 126 LYS B CA 1
ATOM 3308 C C . LYS B 1 126 ? -1.124 -29.203 -5.82 1 97.56 126 LYS B C 1
ATOM 3310 O O . LYS B 1 126 ? -0.854 -28.031 -5.566 1 97.56 126 LYS B O 1
ATOM 3315 N N . LEU B 1 127 ? -1.712 -29.578 -6.938 1 98 127 LEU B N 1
ATOM 3316 C CA . LEU B 1 127 ? -2.02 -28.641 -8.016 1 98 127 LEU B CA 1
ATOM 3317 C C . LEU B 1 127 ? -3.49 -28.234 -7.984 1 98 127 LEU B C 1
ATOM 3319 O O . LEU B 1 127 ? -4.371 -29.078 -7.824 1 98 127 LEU B O 1
ATOM 3323 N N . THR B 1 128 ? -3.762 -27 -8.07 1 97.62 128 THR B N 1
ATOM 3324 C CA . THR B 1 128 ? -5.082 -26.469 -8.391 1 97.62 128 THR B CA 1
ATOM 3325 C C . THR B 1 128 ? -5.012 -25.5 -9.562 1 97.62 128 THR B C 1
ATOM 3327 O O . THR B 1 128 ? -4.176 -24.594 -9.578 1 97.62 128 THR B O 1
ATOM 3330 N N . SER B 1 129 ? -5.863 -25.703 -10.539 1 97.88 129 SER B N 1
ATOM 3331 C CA . SER B 1 129 ? -5.891 -24.844 -11.727 1 97.88 129 SER B CA 1
ATOM 3332 C C . SER B 1 129 ? -7.211 -24.109 -11.844 1 97.88 129 SER B C 1
ATOM 3334 O O . SER B 1 129 ? -8.266 -24.641 -11.516 1 97.88 129 SER B O 1
ATOM 3336 N N . PHE B 1 130 ? -7.145 -22.891 -12.383 1 98.19 130 PHE B N 1
ATOM 3337 C CA . PHE B 1 130 ? -8.297 -22 -12.469 1 98.19 130 PHE B CA 1
ATOM 3338 C C . PHE B 1 130 ? -8.375 -21.359 -13.844 1 98.19 130 PHE B C 1
ATOM 3340 O O . PHE B 1 130 ? -7.355 -21.203 -14.523 1 98.19 130 PHE B O 1
ATOM 3347 N N . LYS B 1 131 ? -9.57 -20.984 -14.227 1 98.31 131 LYS B N 1
ATOM 3348 C CA . LYS B 1 131 ? -9.664 -20 -15.289 1 98.31 131 LYS B CA 1
ATOM 3349 C C . LYS B 1 131 ? -9.141 -18.641 -14.82 1 98.31 131 LYS B C 1
ATOM 3351 O O . LYS B 1 131 ? -9.414 -18.219 -13.695 1 98.31 131 LYS B O 1
ATOM 3356 N N . ALA B 1 132 ? -8.367 -18.016 -15.641 1 98.38 132 ALA B N 1
ATOM 3357 C CA . ALA B 1 132 ? -7.859 -16.672 -15.344 1 98.38 132 ALA B CA 1
ATOM 3358 C C . ALA B 1 132 ? -8.711 -15.602 -16.016 1 98.38 132 ALA B C 1
ATOM 3360 O O . ALA B 1 132 ? -9.164 -15.781 -17.141 1 98.38 132 ALA B O 1
ATOM 3361 N N . VAL B 1 133 ? -8.922 -14.484 -15.328 1 98.12 133 VAL B N 1
ATOM 3362 C CA . VAL B 1 133 ? -9.773 -13.43 -15.867 1 98.12 133 VAL B CA 1
ATOM 3363 C C . VAL B 1 133 ? -9.117 -12.07 -15.633 1 98.12 133 VAL B C 1
ATOM 3365 O O . VAL B 1 133 ? -8.305 -11.914 -14.719 1 98.12 133 VAL B O 1
ATOM 3368 N N . CYS B 1 134 ? -9.422 -11.117 -16.422 1 97.06 134 CYS B N 1
ATOM 3369 C CA . CYS B 1 134 ? -9.062 -9.719 -16.25 1 97.06 134 CYS B CA 1
ATOM 3370 C C . CYS B 1 134 ? -10.258 -8.812 -16.531 1 97.06 134 CYS B C 1
ATOM 3372 O O . CYS B 1 134 ? -11.023 -9.062 -17.453 1 97.06 134 CYS B O 1
ATOM 3374 N N . PHE B 1 135 ? -10.398 -7.789 -15.758 1 95 135 PHE B N 1
ATOM 3375 C CA . PHE B 1 135 ? -11.453 -6.812 -15.984 1 95 135 PHE B CA 1
ATOM 3376 C C . PHE B 1 135 ? -11.008 -5.75 -16.984 1 95 135 PHE B C 1
ATOM 3378 O O . PHE B 1 135 ? -9.859 -5.309 -16.953 1 95 135 PHE B O 1
ATOM 3385 N N . SER B 1 136 ? -11.898 -5.348 -17.828 1 89.62 136 SER B N 1
ATOM 3386 C CA . SER B 1 136 ? -11.656 -4.188 -18.672 1 89.62 136 SER B CA 1
ATOM 3387 C C . SER B 1 136 ? -11.672 -2.896 -17.859 1 89.62 136 SER B C 1
ATOM 3389 O O . SER B 1 136 ? -12.164 -2.871 -16.734 1 89.62 136 SER B O 1
ATOM 3391 N N . PRO B 1 137 ? -11.016 -1.905 -18.453 1 86.88 137 PRO B N 1
ATOM 3392 C CA . PRO B 1 137 ? -11.062 -0.627 -17.734 1 86.88 137 PRO B CA 1
ATOM 3393 C C . PRO B 1 137 ? -12.477 -0.24 -17.312 1 86.88 137 PRO B C 1
ATOM 3395 O O . PRO B 1 137 ? -13.406 -0.287 -18.125 1 86.88 137 PRO B O 1
ATOM 3398 N N . VAL B 1 138 ? -12.586 0.03 -16.062 1 82.25 138 VAL B N 1
ATOM 3399 C CA . VAL B 1 138 ? -13.875 0.415 -15.5 1 82.25 138 VAL B CA 1
ATOM 3400 C C . VAL B 1 138 ? -14.031 1.934 -15.555 1 82.25 138 VAL B C 1
ATOM 3402 O O . VAL B 1 138 ? -13.32 2.662 -14.852 1 82.25 138 VAL B O 1
ATOM 3405 N N . SER B 1 139 ? -14.68 2.455 -16.453 1 70.94 139 SER B N 1
ATOM 3406 C CA . SER B 1 139 ? -14.766 3.885 -16.734 1 70.94 139 SER B CA 1
ATOM 3407 C C . SER B 1 139 ? -15.695 4.586 -15.742 1 70.94 139 SER B C 1
ATOM 3409 O O . SER B 1 139 ? -15.5 5.762 -15.438 1 70.94 139 SER B O 1
ATOM 3411 N N . THR B 1 140 ? -16.781 3.883 -15.406 1 68 140 THR B N 1
ATOM 3412 C CA . THR B 1 140 ? -17.781 4.57 -14.594 1 68 140 THR B CA 1
ATOM 3413 C C . THR B 1 140 ? -17.938 3.898 -13.234 1 68 140 THR B C 1
ATOM 3415 O O . THR B 1 140 ? -17.703 2.693 -13.102 1 68 140 THR B O 1
ATOM 3418 N N . LEU B 1 141 ? -18.078 4.836 -12.227 1 66.12 141 LEU B N 1
ATOM 3419 C CA . LEU B 1 141 ? -18.422 4.285 -10.922 1 66.12 141 LEU B CA 1
ATOM 3420 C C . LEU B 1 141 ? -19.688 3.443 -11 1 66.12 141 LEU B C 1
ATOM 3422 O O . LEU B 1 141 ? -20.656 3.828 -11.656 1 66.12 141 LEU B O 1
ATOM 3426 N N . PRO B 1 142 ? -19.484 2.236 -10.5 1 60.91 142 PRO B N 1
ATOM 3427 C CA . PRO B 1 142 ? -20.703 1.405 -10.531 1 60.91 142 PRO B CA 1
ATOM 3428 C C . PRO B 1 142 ? -21.891 2.086 -9.875 1 60.91 142 PRO B C 1
ATOM 3430 O O . PRO B 1 142 ? -21.734 2.92 -8.984 1 60.91 142 PRO B O 1
ATOM 3433 N N . ASP B 1 143 ? -22.984 1.892 -10.422 1 56.84 143 ASP B N 1
ATOM 3434 C CA . ASP B 1 143 ? -24.25 2.404 -9.906 1 56.84 143 ASP B CA 1
ATOM 3435 C C . ASP B 1 143 ? -24.484 1.924 -8.477 1 56.84 143 ASP B C 1
ATOM 3437 O O . ASP B 1 143 ? -24.656 0.727 -8.234 1 56.84 143 ASP B O 1
ATOM 3441 N N . ALA B 1 144 ? -24.266 2.801 -7.645 1 56.44 144 ALA B N 1
ATOM 3442 C CA . ALA B 1 144 ? -24.5 2.453 -6.246 1 56.44 144 ALA B CA 1
ATOM 3443 C C . ALA B 1 144 ? -25.844 3.002 -5.773 1 56.44 144 ALA B C 1
ATOM 3445 O O . ALA B 1 144 ? -26.062 3.197 -4.574 1 56.44 144 ALA B O 1
ATOM 3446 N N . SER B 1 145 ? -26.594 3.354 -6.762 1 56.97 145 SER B N 1
ATOM 3447 C CA . SER B 1 145 ? -27.859 3.996 -6.426 1 56.97 145 SER B CA 1
ATOM 3448 C C . SER B 1 145 ? -28.703 3.115 -5.508 1 56.97 145 SER B C 1
ATOM 3450 O O . SER B 1 145 ? -29.531 3.617 -4.742 1 56.97 145 SER B O 1
ATOM 3452 N N . PHE B 1 146 ? -28.484 1.932 -5.723 1 49.69 146 PHE B N 1
ATOM 3453 C CA . PHE B 1 146 ? -29.281 1.044 -4.891 1 49.69 146 PHE B CA 1
ATOM 3454 C C . PHE B 1 146 ? -28.844 1.125 -3.434 1 49.69 146 PHE B C 1
ATOM 3456 O O . PHE B 1 146 ? -29.516 0.613 -2.543 1 49.69 146 PHE B O 1
ATOM 3463 N N . LEU B 1 147 ? -27.75 1.713 -3.266 1 55.19 147 LEU B N 1
ATOM 3464 C CA . LEU B 1 147 ? -27.266 1.91 -1.9 1 55.19 147 LEU B CA 1
ATOM 3465 C C . LEU B 1 147 ? -27.766 3.242 -1.342 1 55.19 147 LEU B C 1
ATOM 3467 O O . LEU B 1 147 ? -27.172 3.779 -0.402 1 55.19 147 LEU B O 1
ATOM 3471 N N . LYS B 1 148 ? -28.641 3.99 -2.039 1 53.69 148 LYS B N 1
ATOM 3472 C CA . LYS B 1 148 ? -29.109 5.332 -1.688 1 53.69 148 LYS B CA 1
ATOM 3473 C C . LYS B 1 148 ? -29.578 5.391 -0.24 1 53.69 148 LYS B C 1
ATOM 3475 O O . LYS B 1 148 ? -29.5 6.438 0.404 1 53.69 148 LYS B O 1
ATOM 3480 N N . GLY B 1 149 ? -30.094 4.242 0.199 1 56.59 149 GLY B N 1
ATOM 3481 C CA . GLY B 1 149 ? -30.516 4.301 1.591 1 56.59 149 GLY B CA 1
ATOM 3482 C C . GLY B 1 149 ? -29.359 4.195 2.566 1 56.59 149 GLY B C 1
ATOM 3483 O O . GLY B 1 149 ? -28.188 4.156 2.156 1 56.59 149 GLY B O 1
ATOM 3484 N N . PRO B 1 150 ? -29.703 4.445 3.803 1 57.75 150 PRO B N 1
ATOM 3485 C CA . PRO B 1 150 ? -28.672 4.363 4.844 1 57.75 150 PRO B CA 1
ATOM 3486 C C . PRO B 1 150 ? -27.969 3.012 4.867 1 57.75 150 PRO B C 1
ATOM 3488 O O . PRO B 1 150 ? -26.828 2.91 5.355 1 57.75 150 PRO B O 1
ATOM 3491 N N . SER B 1 151 ? -28.547 1.966 4.469 1 67.75 151 SER B N 1
ATOM 3492 C CA . SER B 1 151 ? -28.016 0.611 4.402 1 67.75 151 SER B CA 1
ATOM 3493 C C . SER B 1 151 ? -28.516 -0.124 3.164 1 67.75 151 SER B C 1
ATOM 3495 O O . SER B 1 151 ? -29.625 0.127 2.693 1 67.75 151 SER B O 1
ATOM 3497 N N . PRO B 1 152 ? -27.703 -0.833 2.496 1 76.38 152 PRO B N 1
ATOM 3498 C CA . PRO B 1 152 ? -26.328 -1.193 2.838 1 76.38 152 PRO B CA 1
ATOM 3499 C C . PRO B 1 152 ? -25.312 -0.137 2.396 1 76.38 152 PRO B C 1
ATOM 3501 O O . PRO B 1 152 ? -25.641 0.75 1.606 1 76.38 152 PRO B O 1
ATOM 3504 N N . ARG B 1 153 ? -24.281 -0.257 3.088 1 86.19 153 ARG B N 1
ATOM 3505 C CA . ARG B 1 153 ? -23.219 0.709 2.803 1 86.19 153 ARG B CA 1
ATOM 3506 C C . ARG B 1 153 ? -22.047 0.041 2.107 1 86.19 153 ARG B C 1
ATOM 3508 O O . ARG B 1 153 ? -21.672 -1.084 2.447 1 86.19 153 ARG B O 1
ATOM 3515 N N . LEU B 1 154 ? -21.547 0.675 1.088 1 88.25 154 LEU B N 1
ATOM 3516 C CA . LEU B 1 154 ? -20.344 0.244 0.404 1 88.25 154 LEU B CA 1
ATOM 3517 C C . LEU B 1 154 ? -19.094 0.835 1.069 1 88.25 154 LEU B C 1
ATOM 3519 O O . LEU B 1 154 ? -18.906 2.053 1.051 1 88.25 154 LEU B O 1
ATOM 3523 N N . THR B 1 155 ? -18.328 -0.059 1.688 1 90.06 155 THR B N 1
ATOM 3524 C CA . THR B 1 155 ? -17.156 0.362 2.455 1 90.06 155 THR B CA 1
ATOM 3525 C C . THR B 1 155 ? -15.953 -0.52 2.139 1 90.06 155 THR B C 1
ATOM 3527 O O . THR B 1 155 ? -15.852 -1.074 1.042 1 90.06 155 THR B O 1
ATOM 3530 N N . TYR B 1 156 ? -15.008 -0.515 3.016 1 89.12 156 TYR B N 1
ATOM 3531 C CA . TYR B 1 156 ? -13.844 -1.393 2.951 1 89.12 156 TYR B CA 1
ATOM 3532 C C . TYR B 1 156 ? -13.734 -2.246 4.211 1 89.12 156 TYR B C 1
ATOM 3534 O O . TYR B 1 156 ? -14.453 -2.014 5.188 1 89.12 156 TYR B O 1
ATOM 3542 N N . LEU B 1 157 ? -12.891 -3.205 4.125 1 92.81 157 LEU B N 1
ATOM 3543 C CA . LEU B 1 157 ? -12.742 -4.121 5.254 1 92.81 157 LEU B CA 1
ATOM 3544 C C . LEU B 1 157 ? -11.742 -3.578 6.266 1 92.81 157 LEU B C 1
ATOM 3546 O O . LEU B 1 157 ? -10.867 -2.779 5.918 1 92.81 157 LEU B O 1
ATOM 3550 N N . SER B 1 158 ? -11.945 -3.984 7.52 1 86.75 158 SER B N 1
ATOM 3551 C CA . SER B 1 158 ? -10.953 -3.787 8.57 1 86.75 158 SER B CA 1
ATOM 3552 C C . SER B 1 158 ? -10.391 -5.117 9.055 1 86.75 158 SER B C 1
ATOM 3554 O O . SER B 1 158 ? -10.945 -6.18 8.766 1 86.75 158 SER B O 1
ATOM 3556 N N . VAL B 1 159 ? -9.289 -5.016 9.797 1 89.56 159 VAL B N 1
ATOM 3557 C CA . VAL B 1 159 ? -8.641 -6.227 10.289 1 89.56 159 VAL B CA 1
ATOM 3558 C C . VAL B 1 159 ? -9.586 -6.973 11.227 1 89.56 159 VAL B C 1
ATOM 3560 O O . VAL B 1 159 ? -9.539 -8.203 11.312 1 89.56 159 VAL B O 1
ATOM 3563 N N . ALA B 1 160 ? -10.484 -6.254 11.828 1 89.81 160 ALA B N 1
ATOM 3564 C CA . ALA B 1 160 ? -11.453 -6.863 12.727 1 89.81 160 ALA B CA 1
ATOM 3565 C C . ALA B 1 160 ? -12.383 -7.812 11.969 1 89.81 160 ALA B C 1
ATOM 3567 O O . ALA B 1 160 ? -13.031 -8.672 12.578 1 89.81 160 ALA B O 1
ATOM 3568 N N . ASP B 1 161 ? -12.508 -7.723 10.68 1 95.25 161 ASP B N 1
ATOM 3569 C CA . ASP B 1 161 ? -13.383 -8.555 9.859 1 95.25 161 ASP B CA 1
ATOM 3570 C C . ASP B 1 161 ? -12.688 -9.852 9.453 1 95.25 161 ASP B C 1
ATOM 3572 O O . ASP B 1 161 ? -13.312 -10.75 8.891 1 95.25 161 ASP B O 1
ATOM 3576 N N . ALA B 1 162 ? -11.398 -10.023 9.75 1 96.88 162 ALA B N 1
ATOM 3577 C CA . ALA B 1 162 ? -10.57 -11.102 9.203 1 96.88 162 ALA B CA 1
ATOM 3578 C C . ALA B 1 162 ? -11.094 -12.469 9.633 1 96.88 162 ALA B C 1
ATOM 3580 O O . ALA B 1 162 ? -11.047 -13.422 8.859 1 96.88 162 ALA B O 1
ATOM 3581 N N . ASP B 1 163 ? -11.578 -12.523 10.766 1 97.62 163 ASP B N 1
ATOM 3582 C CA . ASP B 1 163 ? -12.062 -13.805 11.266 1 97.62 163 ASP B CA 1
ATOM 3583 C C . ASP B 1 163 ? -13.234 -14.32 10.422 1 97.62 163 ASP B C 1
ATOM 3585 O O . ASP B 1 163 ? -13.305 -15.508 10.117 1 97.62 163 ASP B O 1
ATOM 3589 N N . LEU B 1 164 ? -14.148 -13.461 10.141 1 97.88 164 LEU B N 1
ATOM 3590 C CA . LEU B 1 164 ? -15.273 -13.836 9.297 1 97.88 164 LEU B CA 1
ATOM 3591 C C . LEU B 1 164 ? -14.797 -14.328 7.934 1 97.88 164 LEU B C 1
ATOM 3593 O O . LEU B 1 164 ? -15.281 -15.352 7.434 1 97.88 164 LEU B O 1
ATOM 3597 N N . LEU B 1 165 ? -13.859 -13.625 7.344 1 98.25 165 LEU B N 1
ATOM 3598 C CA . LEU B 1 165 ? -13.32 -14.047 6.055 1 98.25 165 LEU B CA 1
ATOM 3599 C C . LEU B 1 165 ? -12.625 -15.398 6.172 1 98.25 165 LEU B C 1
ATOM 3601 O O . LEU B 1 165 ? -12.766 -16.25 5.293 1 98.25 165 LEU B O 1
ATOM 3605 N N . ASN B 1 166 ? -11.883 -15.578 7.211 1 98.31 166 ASN B N 1
ATOM 3606 C CA . ASN B 1 166 ? -11.18 -16.828 7.438 1 98.31 166 ASN B CA 1
ATOM 3607 C C . ASN B 1 166 ? -12.141 -18.016 7.52 1 98.31 166 ASN B C 1
ATOM 3609 O O . ASN B 1 166 ? -11.859 -19.094 6.992 1 98.31 166 ASN B O 1
ATOM 3613 N N . ARG B 1 167 ? -13.273 -17.812 8.062 1 97.44 167 ARG B N 1
ATOM 3614 C CA . ARG B 1 167 ? -14.242 -18.875 8.266 1 97.44 167 ARG B CA 1
ATOM 3615 C C . ARG B 1 167 ? -15.008 -19.172 6.977 1 97.44 167 ARG B C 1
ATOM 3617 O O . ARG B 1 167 ? -15.539 -20.281 6.805 1 97.44 167 ARG B O 1
ATOM 3624 N N . THR B 1 168 ? -15.062 -18.234 6.125 1 96.56 168 THR B N 1
ATOM 3625 C CA . THR B 1 168 ? -15.922 -18.391 4.957 1 96.56 168 THR B CA 1
ATOM 3626 C C . THR B 1 168 ? -15.086 -18.734 3.721 1 96.56 168 THR B C 1
ATOM 3628 O O . THR B 1 168 ? -15.641 -19.062 2.672 1 96.56 168 THR B O 1
ATOM 3631 N N . TRP B 1 169 ? -13.805 -18.656 3.814 1 94.88 169 TRP B N 1
ATOM 3632 C CA . TRP B 1 169 ? -12.945 -18.969 2.678 1 94.88 169 TRP B CA 1
ATOM 3633 C C . TRP B 1 169 ? -12.711 -20.469 2.564 1 94.88 169 TRP B C 1
ATOM 3635 O O . TRP B 1 169 ? -12.383 -21.125 3.557 1 94.88 169 TRP B O 1
ATOM 3645 N N . SER B 1 170 ? -12.797 -20.938 1.361 1 91.75 170 SER B N 1
ATOM 3646 C CA . SER B 1 170 ? -12.609 -22.375 1.134 1 91.75 170 SER B CA 1
ATOM 3647 C C . SER B 1 170 ? -11.227 -22.812 1.587 1 91.75 170 SER B C 1
ATOM 3649 O O . SER B 1 170 ? -11.039 -23.969 1.973 1 91.75 170 SER B O 1
ATOM 3651 N N . ARG B 1 171 ? -10.25 -21.922 1.594 1 92.81 171 ARG B N 1
ATOM 3652 C CA . ARG B 1 171 ? -8.883 -22.25 1.981 1 92.81 171 ARG B CA 1
ATOM 3653 C C . ARG B 1 171 ? -8.625 -21.891 3.443 1 92.81 171 ARG B C 1
ATOM 3655 O O . ARG B 1 171 ? -7.531 -22.125 3.961 1 92.81 171 ARG B O 1
ATOM 3662 N N . GLY B 1 172 ? -9.633 -21.344 4.062 1 95.62 172 GLY B N 1
ATOM 3663 C CA . GLY B 1 172 ? -9.414 -20.781 5.387 1 95.62 172 GLY B CA 1
ATOM 3664 C C . GLY B 1 172 ? -9.656 -21.766 6.504 1 95.62 172 GLY B C 1
ATOM 3665 O O . GLY B 1 172 ? -9.547 -22.984 6.301 1 95.62 172 GLY B O 1
ATOM 3666 N N . GLY B 1 173 ? -9.742 -21.234 7.707 1 94.69 173 GLY B N 1
ATOM 3667 C CA . GLY B 1 173 ? -10.117 -22.062 8.836 1 94.69 173 GLY B CA 1
ATOM 3668 C C . GLY B 1 173 ? -8.953 -22.391 9.758 1 94.69 173 GLY B C 1
ATOM 3669 O O . GLY B 1 173 ? -9.062 -23.281 10.609 1 94.69 173 GLY B O 1
ATOM 3670 N N . ASN B 1 174 ? -7.82 -21.734 9.562 1 95.81 174 ASN B N 1
ATOM 3671 C CA . ASN B 1 174 ? -6.68 -21.969 10.438 1 95.81 174 ASN B CA 1
ATOM 3672 C C . ASN B 1 174 ? -5.965 -20.656 10.781 1 95.81 174 ASN B C 1
ATOM 3674 O O . ASN B 1 174 ? -6.301 -19.594 10.234 1 95.81 174 ASN B O 1
ATOM 3678 N N . GLU B 1 175 ? -5.066 -20.734 11.703 1 96.12 175 GLU B N 1
ATOM 3679 C CA . GLU B 1 175 ? -4.434 -19.547 12.25 1 96.12 175 GLU B CA 1
ATOM 3680 C C . GLU B 1 175 ? -3.541 -18.875 11.219 1 96.12 175 GLU B C 1
ATOM 3682 O O . GLU B 1 175 ? -3.441 -17.641 11.188 1 96.12 175 GLU B O 1
ATOM 3687 N N . GLN B 1 176 ? -2.848 -19.609 10.406 1 96.25 176 GLN B N 1
ATOM 3688 C CA . GLN B 1 176 ? -1.983 -19.047 9.375 1 96.25 176 GLN B CA 1
ATOM 3689 C C . GLN B 1 176 ? -2.785 -18.234 8.375 1 96.25 176 GLN B C 1
ATOM 3691 O O . GLN B 1 176 ? -2.377 -17.125 8 1 96.25 176 GLN B O 1
ATOM 3696 N N . CYS B 1 177 ? -3.92 -18.766 8.047 1 97.44 177 CYS B N 1
ATOM 3697 C CA . CYS B 1 177 ? -4.777 -18.047 7.109 1 97.44 177 CYS B CA 1
ATOM 3698 C C . CYS B 1 177 ? -5.332 -16.781 7.738 1 97.44 177 CYS B C 1
ATOM 3700 O O . CYS B 1 177 ? -5.438 -15.742 7.078 1 97.44 177 CYS B O 1
ATOM 3702 N N . LEU B 1 178 ? -5.73 -16.875 8.961 1 97.62 178 LEU B N 1
ATOM 3703 C CA . LEU B 1 178 ? -6.234 -15.688 9.656 1 97.62 178 LEU B CA 1
ATOM 3704 C C . LEU B 1 178 ? -5.207 -14.562 9.633 1 97.62 178 LEU B C 1
ATOM 3706 O O . LEU B 1 178 ? -5.535 -13.422 9.289 1 97.62 178 LEU B O 1
ATOM 3710 N N . ARG B 1 179 ? -3.979 -14.844 9.961 1 95.94 179 ARG B N 1
ATOM 3711 C CA . ARG B 1 179 ? -2.912 -13.844 9.961 1 95.94 179 ARG B CA 1
ATOM 3712 C C . ARG B 1 179 ? -2.676 -13.297 8.555 1 95.94 179 ARG B C 1
ATOM 3714 O O . ARG B 1 179 ? -2.477 -12.094 8.375 1 95.94 179 ARG B O 1
ATOM 3721 N N . TYR B 1 180 ? -2.723 -14.188 7.609 1 96.88 180 TYR B N 1
ATOM 3722 C CA . TYR B 1 180 ? -2.521 -13.812 6.215 1 96.88 180 TYR B CA 1
ATOM 3723 C C . TYR B 1 180 ? -3.604 -12.844 5.754 1 96.88 180 TYR B C 1
ATOM 3725 O O . TYR B 1 180 ? -3.303 -11.781 5.195 1 96.88 180 TYR B O 1
ATOM 3733 N N . ILE B 1 181 ? -4.855 -13.172 6.039 1 97.56 181 ILE B N 1
ATOM 3734 C CA . ILE B 1 181 ? -5.984 -12.344 5.633 1 97.56 181 ILE B CA 1
ATOM 3735 C C . ILE B 1 181 ? -5.902 -10.984 6.32 1 97.56 181 ILE B C 1
ATOM 3737 O O . ILE B 1 181 ? -6.133 -9.953 5.688 1 97.56 181 ILE B O 1
ATOM 3741 N N . ALA B 1 182 ? -5.621 -10.992 7.539 1 95.12 182 ALA B N 1
ATOM 3742 C CA . ALA B 1 182 ? -5.477 -9.742 8.273 1 95.12 182 ALA B CA 1
ATOM 3743 C C . ALA B 1 182 ? -4.43 -8.844 7.621 1 95.12 182 ALA B C 1
ATOM 3745 O O . ALA B 1 182 ? -4.637 -7.637 7.477 1 95.12 182 ALA B O 1
ATOM 3746 N N . ASN B 1 183 ? -3.332 -9.438 7.223 1 93.19 183 ASN B N 1
ATOM 3747 C CA . ASN B 1 183 ? -2.268 -8.68 6.566 1 93.19 183 ASN B CA 1
ATOM 3748 C C . ASN B 1 183 ? -2.717 -8.133 5.215 1 93.19 183 ASN B C 1
ATOM 3750 O O . ASN B 1 183 ? -2.396 -7 4.859 1 93.19 183 ASN B O 1
ATOM 3754 N N . LEU B 1 184 ? -3.441 -8.961 4.48 1 96.56 184 LEU B N 1
ATOM 3755 C CA . LEU B 1 184 ? -3.949 -8.508 3.191 1 96.56 184 LEU B CA 1
ATOM 3756 C C . LEU B 1 184 ? -4.859 -7.297 3.365 1 96.56 184 LEU B C 1
ATOM 3758 O O . LEU B 1 184 ? -4.719 -6.301 2.652 1 96.56 184 LEU B O 1
ATOM 3762 N N . ILE B 1 185 ? -5.762 -7.379 4.297 1 94 185 ILE B N 1
ATOM 3763 C CA . ILE B 1 185 ? -6.734 -6.32 4.539 1 94 185 ILE B CA 1
ATOM 3764 C C . ILE B 1 185 ? -6.016 -5.043 4.957 1 94 185 ILE B C 1
ATOM 3766 O O . ILE B 1 185 ? -6.375 -3.947 4.516 1 94 185 ILE B O 1
ATOM 3770 N N . ALA B 1 186 ? -5.016 -5.203 5.699 1 88.31 186 ALA B N 1
ATOM 3771 C CA . ALA B 1 186 ? -4.285 -4.051 6.219 1 88.31 186 ALA B CA 1
ATOM 3772 C C . ALA B 1 186 ? -3.484 -3.365 5.117 1 88.31 186 ALA B C 1
ATOM 3774 O O . ALA B 1 186 ? -3.311 -2.145 5.133 1 88.31 186 ALA B O 1
ATOM 3775 N N . CYS B 1 187 ? -3.084 -4.09 4.121 1 89.81 187 CYS B N 1
ATOM 3776 C CA . CYS B 1 187 ? -2.025 -3.576 3.26 1 89.81 187 CYS B CA 1
ATOM 3777 C C . CYS B 1 187 ? -2.545 -3.314 1.851 1 89.81 187 CYS B C 1
ATOM 3779 O O . CYS B 1 187 ? -1.945 -2.549 1.094 1 89.81 187 CYS B O 1
ATOM 3781 N N . PHE B 1 188 ? -3.641 -3.971 1.493 1 94.12 188 PHE B N 1
ATOM 3782 C CA . PHE B 1 188 ? -4.066 -3.887 0.101 1 94.12 188 PHE B CA 1
ATOM 3783 C C . PHE B 1 188 ? -5.535 -3.482 0.008 1 94.12 188 PHE B C 1
ATOM 3785 O O . PHE B 1 188 ? -6.285 -3.629 0.974 1 94.12 188 PHE B O 1
ATOM 3792 N N . PRO B 1 189 ? -5.988 -3.043 -1.149 1 93.06 189 PRO B N 1
ATOM 3793 C CA . PRO B 1 189 ? -7.375 -2.602 -1.325 1 93.06 189 PRO B CA 1
ATOM 3794 C C . PRO B 1 189 ? -8.383 -3.727 -1.101 1 93.06 189 PRO B C 1
ATOM 3796 O O . PRO B 1 189 ? -8.133 -4.871 -1.484 1 93.06 189 PRO B O 1
ATOM 3799 N N . SER B 1 190 ? -9.445 -3.342 -0.45 1 95.88 190 SER B N 1
ATOM 3800 C CA . SER B 1 190 ? -10.609 -4.203 -0.267 1 95.88 190 SER B CA 1
ATOM 3801 C C . SER B 1 190 ? -11.906 -3.42 -0.445 1 95.88 190 SER B C 1
ATOM 3803 O O . SER B 1 190 ? -11.898 -2.188 -0.446 1 95.88 190 SER B O 1
ATOM 3805 N N . VAL B 1 191 ? -12.984 -4.148 -0.705 1 94.25 191 VAL B N 1
ATOM 3806 C CA . VAL B 1 191 ? -14.32 -3.568 -0.757 1 94.25 191 VAL B CA 1
ATOM 3807 C C . VAL B 1 191 ? -15.297 -4.453 0.009 1 94.25 191 VAL B C 1
ATOM 3809 O O . VAL B 1 191 ? -15.18 -5.68 -0.009 1 94.25 191 VAL B O 1
ATOM 3812 N N . CYS B 1 192 ? -16.281 -3.754 0.64 1 95.5 192 CYS B N 1
ATOM 3813 C CA . CYS B 1 192 ? -17.219 -4.484 1.476 1 95.5 192 CYS B CA 1
ATOM 3814 C C . CYS B 1 192 ? -18.578 -3.797 1.495 1 95.5 192 CYS B C 1
ATOM 3816 O O . CYS B 1 192 ? -18.656 -2.568 1.572 1 95.5 192 CYS B O 1
ATOM 3818 N N . VAL B 1 193 ? -19.594 -4.57 1.33 1 94.38 193 VAL B N 1
ATOM 3819 C CA . VAL B 1 193 ? -20.938 -4.117 1.615 1 94.38 193 VAL B CA 1
ATOM 3820 C C . VAL B 1 193 ? -21.328 -4.492 3.045 1 94.38 193 VAL B C 1
ATOM 3822 O O . VAL B 1 193 ? -21.141 -5.637 3.461 1 94.38 193 VAL B O 1
ATOM 3825 N N . ARG B 1 194 ? -21.797 -3.52 3.775 1 93.19 194 ARG B N 1
ATOM 3826 C CA . ARG B 1 194 ? -22.203 -3.754 5.156 1 93.19 194 ARG B CA 1
ATOM 3827 C C . ARG B 1 194 ? -23.703 -3.535 5.332 1 93.19 194 ARG B C 1
ATOM 3829 O O . ARG B 1 194 ? -24.297 -2.662 4.684 1 93.19 194 ARG B O 1
ATOM 3836 N N . ASP B 1 195 ? -24.25 -4.309 6.266 1 92.19 195 ASP B N 1
ATOM 3837 C CA . ASP B 1 195 ? -25.672 -4.148 6.543 1 92.19 195 ASP B CA 1
ATOM 3838 C C . ASP B 1 195 ? -25.906 -3.002 7.52 1 92.19 195 ASP B C 1
ATOM 3840 O O . ASP B 1 195 ? -25 -2.232 7.82 1 92.19 195 ASP B O 1
ATOM 3844 N N . GLU B 1 196 ? -27.156 -2.865 8.023 1 86.81 196 GLU B N 1
ATOM 3845 C CA . GLU B 1 196 ? -27.562 -1.743 8.859 1 86.81 196 GLU B CA 1
ATOM 3846 C C . GLU B 1 196 ? -26.828 -1.749 10.195 1 86.81 196 GLU B C 1
ATOM 3848 O O . GLU B 1 196 ? -26.609 -0.694 10.797 1 86.81 196 GLU B O 1
ATOM 3853 N N . LYS B 1 197 ? -26.484 -2.896 10.633 1 89.56 197 LYS B N 1
ATOM 3854 C CA . LYS B 1 197 ? -25.797 -3.021 11.922 1 89.56 197 LYS B CA 1
ATOM 3855 C C . LYS B 1 197 ? -24.297 -2.863 11.766 1 89.56 197 LYS B C 1
ATOM 3857 O O . LYS B 1 197 ? -23.547 -2.971 12.734 1 89.56 197 LYS B O 1
ATOM 3862 N N . GLY B 1 198 ? -23.797 -2.748 10.484 1 89.44 198 GLY B N 1
ATOM 3863 C CA . GLY B 1 198 ? -22.375 -2.543 10.234 1 89.44 198 GLY B CA 1
ATOM 3864 C C . GLY B 1 198 ? -21.625 -3.834 9.969 1 89.44 198 GLY B C 1
ATOM 3865 O O . GLY B 1 198 ? -20.406 -3.826 9.828 1 89.44 198 GLY B O 1
ATOM 3866 N N . ASN B 1 199 ? -22.375 -4.891 9.852 1 93.81 199 ASN B N 1
ATOM 3867 C CA . ASN B 1 199 ? -21.734 -6.18 9.602 1 93.81 199 ASN B CA 1
ATOM 3868 C C . ASN B 1 199 ? -21.469 -6.395 8.117 1 93.81 199 ASN B C 1
ATOM 3870 O O . ASN B 1 199 ? -22.297 -6.047 7.273 1 93.81 199 ASN B O 1
ATOM 3874 N N . PRO B 1 200 ? -20.297 -6.973 7.832 1 96.5 200 PRO B N 1
ATOM 3875 C CA . PRO B 1 200 ? -20.047 -7.301 6.426 1 96.5 200 PRO B CA 1
ATOM 3876 C C . PRO B 1 200 ? -21.016 -8.352 5.883 1 96.5 200 PRO B C 1
ATOM 3878 O O . PRO B 1 200 ? -21.281 -9.352 6.551 1 96.5 200 PRO B O 1
ATOM 3881 N N . VAL B 1 201 ? -21.469 -8.133 4.633 1 96.94 201 VAL B N 1
ATOM 3882 C CA . VAL B 1 201 ? -22.375 -9.125 4.051 1 96.94 201 VAL B CA 1
ATOM 3883 C C . VAL B 1 201 ? -21.828 -9.602 2.707 1 96.94 201 VAL B C 1
ATOM 3885 O O . VAL B 1 201 ? -22.172 -10.68 2.23 1 96.94 201 VAL B O 1
ATOM 3888 N N . SER B 1 202 ? -21 -8.773 2.053 1 97.38 202 SER B N 1
ATOM 3889 C CA . SER B 1 202 ? -20.312 -9.109 0.812 1 97.38 202 SER B CA 1
ATOM 3890 C C . SER B 1 202 ? -18.969 -8.398 0.717 1 97.38 202 SER B C 1
ATOM 3892 O O . SER B 1 202 ? -18.844 -7.238 1.111 1 97.38 202 SER B O 1
ATOM 3894 N N . TRP B 1 203 ? -18.016 -9.109 0.145 1 98 203 TRP B N 1
ATOM 3895 C CA . TRP B 1 203 ? -16.703 -8.469 0.115 1 98 203 TRP B CA 1
ATOM 3896 C C . TRP B 1 203 ? -15.82 -9.086 -0.971 1 98 203 TRP B C 1
ATOM 3898 O O . TRP B 1 203 ? -16.156 -10.125 -1.54 1 98 203 TRP B O 1
ATOM 3908 N N . SER B 1 204 ? -14.75 -8.43 -1.283 1 97.69 204 SER B N 1
ATOM 3909 C CA . SER B 1 204 ? -13.617 -8.891 -2.078 1 97.69 204 SER B CA 1
ATOM 3910 C C . SER B 1 204 ? -12.32 -8.242 -1.612 1 97.69 204 SER B C 1
ATOM 3912 O O . SER B 1 204 ? -12.312 -7.086 -1.191 1 97.69 204 SER B O 1
ATOM 3914 N N . ILE B 1 205 ? -11.234 -9.008 -1.697 1 97.81 205 ILE B N 1
ATOM 3915 C CA . ILE B 1 205 ? -9.945 -8.492 -1.259 1 97.81 205 ILE B CA 1
ATOM 3916 C C . ILE B 1 205 ? -8.906 -8.703 -2.357 1 97.81 205 ILE B C 1
ATOM 3918 O O . ILE B 1 205 ? -9.211 -9.258 -3.414 1 97.81 205 ILE B O 1
ATOM 3922 N N . THR B 1 206 ? -7.68 -8.156 -2.143 1 97.81 206 THR B N 1
ATOM 3923 C CA . THR B 1 206 ? -6.539 -8.281 -3.045 1 97.81 206 THR B CA 1
ATOM 3924 C C . THR B 1 206 ? -5.387 -9.008 -2.359 1 97.81 206 THR B C 1
ATOM 3926 O O . THR B 1 206 ? -5.082 -8.742 -1.194 1 97.81 206 THR B O 1
ATOM 3929 N N . ASP B 1 207 ? -4.762 -9.898 -3.066 1 97.5 207 ASP B N 1
ATOM 3930 C CA . ASP B 1 207 ? -3.715 -10.672 -2.404 1 97.5 207 ASP B CA 1
ATOM 3931 C C . ASP B 1 207 ? -2.334 -10.078 -2.688 1 97.5 207 ASP B C 1
ATOM 3933 O O . ASP B 1 207 ? -2.223 -8.977 -3.225 1 97.5 207 ASP B O 1
ATOM 3937 N N . GLN B 1 208 ? -1.261 -10.766 -2.262 1 96.5 208 GLN B N 1
ATOM 3938 C CA . GLN B 1 208 ? 0.111 -10.266 -2.285 1 96.5 208 GLN B CA 1
ATOM 3939 C C . GLN B 1 208 ? 0.651 -10.219 -3.713 1 96.5 208 GLN B C 1
ATOM 3941 O O . GLN B 1 208 ? 1.742 -9.695 -3.949 1 96.5 208 GLN B O 1
ATOM 3946 N N . PHE B 1 209 ? -0.098 -10.672 -4.738 1 98 209 PHE B N 1
ATOM 3947 C CA . PHE B 1 209 ? 0.267 -10.617 -6.148 1 98 209 PHE B CA 1
ATOM 3948 C C . PHE B 1 209 ? -0.64 -9.656 -6.906 1 98 209 PHE B C 1
ATOM 3950 O O . PHE B 1 209 ? -0.736 -9.719 -8.133 1 98 209 PHE B O 1
ATOM 3957 N N . ALA B 1 210 ? -1.377 -8.875 -6.156 1 96.56 210 ALA B N 1
ATOM 3958 C CA . ALA B 1 210 ? -2.322 -7.898 -6.688 1 96.56 210 ALA B CA 1
ATOM 3959 C C . ALA B 1 210 ? -3.461 -8.586 -7.438 1 96.56 210 ALA B C 1
ATOM 3961 O O . ALA B 1 210 ? -3.928 -8.094 -8.461 1 96.56 210 ALA B O 1
ATOM 3962 N N . THR B 1 211 ? -3.865 -9.688 -6.992 1 98.25 211 THR B N 1
ATOM 3963 C CA . THR B 1 211 ? -4.965 -10.461 -7.566 1 98.25 211 THR B CA 1
ATOM 3964 C C . THR B 1 211 ? -6.23 -10.289 -6.73 1 98.25 211 THR B C 1
ATOM 3966 O O . THR B 1 211 ? -6.203 -10.469 -5.508 1 98.25 211 THR B O 1
ATOM 3969 N N . MET B 1 212 ? -7.301 -9.93 -7.441 1 97.88 212 MET B N 1
ATOM 3970 C CA . MET B 1 212 ? -8.586 -9.93 -6.75 1 97.88 212 MET B CA 1
ATOM 3971 C C . MET B 1 212 ? -8.977 -11.344 -6.34 1 97.88 212 MET B C 1
ATOM 3973 O O . MET B 1 212 ? -8.93 -12.273 -7.152 1 97.88 212 MET B O 1
ATOM 3977 N N . CYS B 1 213 ? -9.367 -11.508 -5.059 1 97 213 CYS B N 1
ATOM 3978 C CA . CYS B 1 213 ? -9.695 -12.852 -4.59 1 97 213 CYS B CA 1
ATOM 3979 C C . CYS B 1 213 ? -10.695 -12.789 -3.441 1 97 213 CYS B C 1
ATOM 3981 O O . CYS B 1 213 ? -11.109 -11.711 -3.027 1 97 213 CYS B O 1
ATOM 3983 N N . HIS B 1 214 ? -11.148 -13.984 -3.047 1 96.19 214 HIS B N 1
ATOM 3984 C CA . HIS B 1 214 ? -12.07 -14.164 -1.931 1 96.19 214 HIS B CA 1
ATOM 3985 C C . HIS B 1 214 ? -13.312 -13.289 -2.094 1 96.19 214 HIS B C 1
ATOM 3987 O O . HIS B 1 214 ? -13.68 -12.547 -1.181 1 96.19 214 HIS B O 1
ATOM 3993 N N . GLY B 1 215 ? -13.906 -13.289 -3.277 1 96.31 215 GLY B N 1
ATOM 3994 C CA . GLY B 1 215 ? -15.234 -12.734 -3.453 1 96.31 215 GLY B CA 1
ATOM 3995 C C . GLY B 1 215 ? -16.328 -13.578 -2.816 1 96.31 215 GLY B C 1
ATOM 3996 O O . GLY B 1 215 ? -16.453 -14.766 -3.113 1 96.31 215 GLY B O 1
ATOM 3997 N N . TYR B 1 216 ? -17.047 -12.93 -1.925 1 97.25 216 TYR B N 1
ATOM 3998 C CA . TYR B 1 216 ? -18.031 -13.719 -1.194 1 97.25 216 TYR B CA 1
ATOM 3999 C C . TYR B 1 216 ? -19.219 -12.859 -0.781 1 97.25 216 TYR B C 1
ATOM 4001 O O . TYR B 1 216 ? -19.062 -11.688 -0.434 1 97.25 216 TYR B O 1
ATOM 4009 N N . THR B 1 217 ? -20.328 -13.398 -0.872 1 97.06 217 THR B N 1
ATOM 4010 C CA . THR B 1 217 ? -21.562 -12.844 -0.328 1 97.06 217 THR B CA 1
ATOM 4011 C C . THR B 1 217 ? -22.25 -13.844 0.598 1 97.06 217 THR B C 1
ATOM 4013 O O . THR B 1 217 ? -22.438 -15.008 0.237 1 97.06 217 THR B O 1
ATOM 4016 N N . LEU B 1 218 ? -22.609 -13.391 1.785 1 97.25 218 LEU B N 1
ATOM 4017 C CA . LEU B 1 218 ? -23.328 -14.266 2.701 1 97.25 218 LEU B CA 1
ATOM 4018 C C . LEU B 1 218 ? -24.578 -14.82 2.041 1 97.25 218 LEU B C 1
ATOM 4020 O O . LEU B 1 218 ? -25.281 -14.102 1.324 1 97.25 218 LEU B O 1
ATOM 4024 N N . PRO B 1 219 ? -24.891 -16.047 2.342 1 96.25 219 PRO B N 1
ATOM 4025 C CA . PRO B 1 219 ? -25.984 -16.719 1.646 1 96.25 219 PRO B CA 1
ATOM 4026 C C . PRO B 1 219 ? -27.297 -15.961 1.731 1 96.25 219 PRO B C 1
ATOM 4028 O O . PRO B 1 219 ? -28 -15.82 0.728 1 96.25 219 PRO B O 1
ATOM 4031 N N . GLU B 1 220 ? -27.656 -15.43 2.844 1 95.62 220 GLU B N 1
ATOM 4032 C CA . GLU B 1 220 ? -28.938 -14.766 3.057 1 95.62 220 GLU B CA 1
ATOM 4033 C C . GLU B 1 220 ? -29 -13.438 2.312 1 95.62 220 GLU B C 1
ATOM 4035 O O . GLU B 1 220 ? -30.062 -12.82 2.223 1 95.62 220 GLU B O 1
ATOM 4040 N N . HIS B 1 221 ? -27.922 -13.055 1.723 1 94.62 221 HIS B N 1
ATOM 4041 C CA . HIS B 1 221 ? -27.859 -11.75 1.067 1 94.62 221 HIS B CA 1
ATOM 4042 C C . HIS B 1 221 ? -27.578 -11.891 -0.423 1 94.62 221 HIS B C 1
ATOM 4044 O O . HIS B 1 221 ? -27.25 -10.914 -1.094 1 94.62 221 HIS B O 1
ATOM 4050 N N . ARG B 1 222 ? -27.641 -13.086 -0.929 1 94.12 222 ARG B N 1
ATOM 4051 C CA . ARG B 1 222 ? -27.297 -13.352 -2.322 1 94.12 222 ARG B CA 1
ATOM 4052 C C . ARG B 1 222 ? -28.438 -12.93 -3.254 1 94.12 222 ARG B C 1
ATOM 4054 O O . ARG B 1 222 ? -29.562 -12.695 -2.809 1 94.12 222 ARG B O 1
ATOM 4061 N N . ARG B 1 223 ? -28.078 -12.695 -4.5 1 91.88 223 ARG B N 1
ATOM 4062 C CA . ARG B 1 223 ? -28.984 -12.336 -5.59 1 91.88 223 ARG B CA 1
ATOM 4063 C C . ARG B 1 223 ? -29.531 -10.922 -5.402 1 91.88 223 ARG B C 1
ATOM 4065 O O . ARG B 1 223 ? -30.688 -10.656 -5.727 1 91.88 223 ARG B O 1
ATOM 4072 N N . LYS B 1 224 ? -28.766 -10.062 -4.781 1 90.19 224 LYS B N 1
ATOM 4073 C CA . LYS B 1 224 ? -29.109 -8.656 -4.59 1 90.19 224 LYS B CA 1
ATOM 4074 C C . LYS B 1 224 ? -28.156 -7.742 -5.355 1 90.19 224 LYS B C 1
ATOM 4076 O O . LYS B 1 224 ? -28.219 -6.52 -5.219 1 90.19 224 LYS B O 1
ATOM 4081 N N . GLY B 1 225 ? -27.188 -8.336 -6.043 1 90.88 225 GLY B N 1
ATOM 4082 C CA . GLY B 1 225 ? -26.281 -7.555 -6.863 1 90.88 225 GLY B CA 1
ATOM 4083 C C . GLY B 1 225 ? -25.016 -7.129 -6.125 1 90.88 225 GLY B C 1
ATOM 4084 O O . GLY B 1 225 ? -24.188 -6.391 -6.672 1 90.88 225 GLY B O 1
ATOM 4085 N N . TYR B 1 226 ? -24.781 -7.617 -4.922 1 92.69 226 TYR B N 1
ATOM 4086 C CA . TYR B 1 226 ? -23.672 -7.16 -4.09 1 92.69 226 TYR B CA 1
ATOM 4087 C C . TYR B 1 226 ? -22.344 -7.609 -4.664 1 92.69 226 TYR B C 1
ATOM 4089 O O . TYR B 1 226 ? -21.359 -6.852 -4.66 1 92.69 226 TYR B O 1
ATOM 4097 N N . SER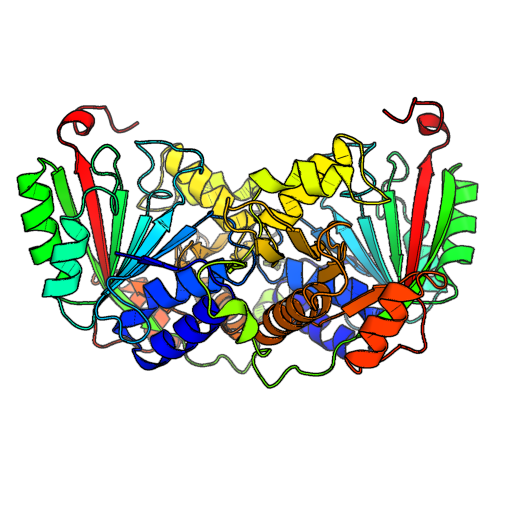 B 1 227 ? -22.297 -8.789 -5.184 1 94.5 227 SER B N 1
ATOM 4098 C CA . SER B 1 227 ? -21.031 -9.312 -5.719 1 94.5 227 SER B CA 1
ATOM 4099 C C . SER B 1 227 ? -20.562 -8.484 -6.91 1 94.5 227 SER B C 1
ATOM 4101 O O . SER B 1 227 ? -19.359 -8.211 -7.043 1 94.5 227 SER B O 1
ATOM 4103 N N . ARG B 1 228 ? -21.484 -8.125 -7.715 1 92.38 228 ARG B N 1
ATOM 4104 C CA . ARG B 1 228 ? -21.172 -7.266 -8.852 1 92.38 228 ARG B CA 1
ATOM 4105 C C . ARG B 1 228 ? -20.594 -5.93 -8.391 1 92.38 228 ARG B C 1
ATOM 4107 O O . ARG B 1 228 ? -19.562 -5.48 -8.906 1 92.38 228 ARG B O 1
ATOM 4114 N N . LEU B 1 229 ? -21.25 -5.328 -7.484 1 90.94 229 LEU B N 1
ATOM 4115 C CA . LEU B 1 229 ? -20.859 -4.027 -6.961 1 90.94 229 LEU B CA 1
ATOM 4116 C C . LEU B 1 229 ? -19.453 -4.09 -6.355 1 90.94 229 LEU B C 1
ATOM 4118 O O . LEU B 1 229 ? -18.609 -3.246 -6.652 1 90.94 229 LEU B O 1
ATOM 4122 N N . VAL B 1 230 ? -19.25 -5.105 -5.555 1 93.94 230 VAL B N 1
ATOM 4123 C CA . VAL B 1 230 ? -17.984 -5.27 -4.859 1 93.94 230 VAL B CA 1
ATOM 4124 C C . VAL B 1 230 ? -16.859 -5.523 -5.875 1 93.94 230 VAL B C 1
ATOM 4126 O O . VAL B 1 230 ? -15.797 -4.91 -5.797 1 93.94 230 VAL B O 1
ATOM 4129 N N . ALA B 1 231 ? -17.062 -6.352 -6.816 1 94.69 231 ALA B N 1
ATOM 4130 C CA . ALA B 1 231 ? -16.062 -6.707 -7.812 1 94.69 231 ALA B CA 1
ATOM 4131 C C . ALA B 1 231 ? -15.688 -5.5 -8.672 1 94.69 231 ALA B C 1
ATOM 4133 O O . ALA B 1 231 ? -14.508 -5.211 -8.867 1 94.69 231 ALA B O 1
ATOM 4134 N N . LEU B 1 232 ? -16.625 -4.762 -9.148 1 92.81 232 LEU B N 1
ATOM 4135 C CA . LEU B 1 232 ? -16.375 -3.627 -10.031 1 92.81 232 LEU B CA 1
ATOM 4136 C C . LEU B 1 232 ? -15.695 -2.49 -9.266 1 92.81 232 LEU B C 1
ATOM 4138 O O . LEU B 1 232 ? -14.805 -1.825 -9.805 1 92.81 232 LEU B O 1
ATOM 4142 N N . THR B 1 233 ? -16.141 -2.283 -8.055 1 91.19 233 THR B N 1
ATOM 4143 C CA . THR B 1 233 ? -15.523 -1.226 -7.258 1 91.19 233 THR B CA 1
ATOM 4144 C C . THR B 1 233 ? -14.055 -1.546 -6.969 1 91.19 233 THR B C 1
ATOM 4146 O O . THR B 1 233 ? -13.195 -0.673 -7.078 1 91.19 233 THR B O 1
ATOM 4149 N N . LEU B 1 234 ? -13.773 -2.789 -6.598 1 94.81 234 LEU B N 1
ATOM 4150 C CA . LEU B 1 234 ? -12.391 -3.184 -6.336 1 94.81 234 LEU B CA 1
ATOM 4151 C C . LEU B 1 234 ? -11.547 -3.08 -7.598 1 94.81 234 LEU B C 1
ATOM 4153 O O . LEU B 1 234 ? -10.414 -2.594 -7.555 1 94.81 234 LEU B O 1
ATOM 4157 N N . ALA B 1 235 ? -12.062 -3.498 -8.688 1 94.25 235 ALA B N 1
ATOM 4158 C CA . ALA B 1 235 ? -11.359 -3.377 -9.961 1 94.25 235 ALA B CA 1
ATOM 4159 C C . ALA B 1 235 ? -11 -1.922 -10.25 1 94.25 235 ALA B C 1
ATOM 4161 O O . ALA B 1 235 ? -9.875 -1.619 -10.656 1 94.25 235 ALA B O 1
ATOM 4162 N N . ARG B 1 236 ? -11.914 -1.088 -10.055 1 89.81 236 ARG B N 1
ATOM 4163 C CA . ARG B 1 236 ? -11.68 0.333 -10.297 1 89.81 236 ARG B CA 1
ATOM 4164 C C . ARG B 1 236 ? -10.578 0.871 -9.383 1 89.81 236 ARG B C 1
ATOM 4166 O O . ARG B 1 236 ? -9.727 1.641 -9.82 1 89.81 236 ARG B O 1
ATOM 4173 N N . LYS B 1 237 ? -10.672 0.484 -8.141 1 89.81 237 LYS B N 1
ATOM 4174 C CA . LYS B 1 237 ? -9.633 0.908 -7.199 1 89.81 237 LYS B CA 1
ATOM 4175 C C . LYS B 1 237 ? -8.25 0.491 -7.68 1 89.81 237 LYS B C 1
ATOM 4177 O O . LYS B 1 237 ? -7.316 1.299 -7.684 1 89.81 237 LYS B O 1
ATOM 4182 N N . LEU B 1 238 ? -8.109 -0.698 -8.062 1 93.5 238 LEU B N 1
ATOM 4183 C CA . LEU B 1 238 ? -6.824 -1.218 -8.523 1 93.5 238 LEU B CA 1
ATOM 4184 C C . LEU B 1 238 ? -6.379 -0.508 -9.797 1 93.5 238 LEU B C 1
ATOM 4186 O O . LEU B 1 238 ? -5.238 -0.047 -9.883 1 93.5 238 LEU B O 1
ATOM 4190 N N . GLN B 1 239 ? -7.23 -0.334 -10.68 1 90.25 239 GLN B N 1
ATOM 4191 C CA . GLN B 1 239 ? -6.914 0.289 -11.953 1 90.25 239 GLN B CA 1
ATOM 4192 C C . GLN B 1 239 ? -6.523 1.753 -11.773 1 90.25 239 GLN B C 1
ATOM 4194 O O . GLN B 1 239 ? -5.648 2.26 -12.477 1 90.25 239 GLN B O 1
ATOM 4199 N N . SER B 1 240 ? -7.156 2.383 -10.883 1 84.06 240 SER B N 1
ATOM 4200 C CA . SER B 1 240 ? -6.863 3.791 -10.648 1 84.06 240 SER B CA 1
ATOM 4201 C C . SER B 1 240 ? -5.43 3.984 -10.164 1 84.06 240 SER B C 1
ATOM 4203 O O . SER B 1 240 ? -4.887 5.09 -10.242 1 84.06 240 SER B O 1
ATOM 4205 N N . ARG B 1 241 ? -4.789 2.863 -9.742 1 87.12 241 ARG B N 1
ATOM 4206 C CA . ARG B 1 241 ? -3.412 2.934 -9.258 1 87.12 241 ARG B CA 1
ATOM 4207 C C . ARG B 1 241 ? -2.457 2.232 -10.219 1 87.12 241 ARG B C 1
ATOM 4209 O O . ARG B 1 241 ? -1.302 1.975 -9.875 1 87.12 241 ARG B O 1
ATOM 4216 N N . GLY B 1 242 ? -2.984 1.832 -11.297 1 87.06 242 GLY B N 1
ATOM 4217 C CA . GLY B 1 242 ? -2.146 1.266 -12.336 1 87.06 242 GLY B CA 1
ATOM 4218 C C . GLY B 1 242 ? -2.008 -0.242 -12.242 1 87.06 242 GLY B C 1
ATOM 4219 O O . GLY B 1 242 ? -1.278 -0.855 -13.023 1 87.06 242 GLY B O 1
ATOM 4220 N N . PHE B 1 243 ? -2.648 -0.81 -11.289 1 93.19 243 PHE B N 1
ATOM 4221 C CA . PHE B 1 243 ? -2.604 -2.26 -11.148 1 93.19 243 PHE B CA 1
ATOM 4222 C C . PHE B 1 243 ? -3.541 -2.93 -12.148 1 93.19 243 PHE B C 1
ATOM 4224 O O . PHE B 1 243 ? -4.562 -2.355 -12.531 1 93.19 243 PHE B O 1
ATOM 4231 N N . PRO B 1 244 ? -3.174 -4.137 -12.469 1 91.62 244 PRO B N 1
ATOM 4232 C CA . PRO B 1 244 ? -4.16 -4.918 -13.219 1 91.62 244 PRO B CA 1
ATOM 4233 C C . PRO B 1 244 ? -5.312 -5.406 -12.344 1 91.62 244 PRO B C 1
ATOM 4235 O O . PRO B 1 244 ? -5.133 -5.637 -11.148 1 91.62 244 PRO B O 1
ATOM 4238 N N . SER B 1 245 ? -6.48 -5.445 -12.945 1 95.06 245 SER B N 1
ATOM 4239 C CA . SER B 1 245 ? -7.613 -6.059 -12.258 1 95.06 245 SER B CA 1
ATOM 4240 C C . SER B 1 245 ? -7.793 -7.512 -12.68 1 95.06 245 SER B C 1
ATOM 4242 O O . SER B 1 245 ? -8.664 -7.824 -13.5 1 95.06 245 SER B O 1
ATOM 4244 N N . GLN B 1 246 ? -6.992 -8.352 -12.078 1 97.19 246 GLN B N 1
ATOM 4245 C CA . GLN B 1 246 ? -6.945 -9.773 -12.414 1 97.19 246 GLN B CA 1
ATOM 4246 C C . GLN B 1 246 ? -7.625 -10.617 -11.344 1 97.19 246 GLN B C 1
ATOM 4248 O O . GLN B 1 246 ? -7.758 -10.18 -10.195 1 97.19 246 GLN B O 1
ATOM 4253 N N . GLY B 1 247 ? -8.062 -11.812 -11.781 1 97.88 247 GLY B N 1
ATOM 4254 C CA . GLY B 1 247 ? -8.641 -12.789 -10.875 1 97.88 247 GLY B CA 1
ATOM 4255 C C . GLY B 1 247 ? -8.625 -14.203 -11.438 1 97.88 247 GLY B C 1
ATOM 4256 O O . GLY B 1 247 ? -8.164 -14.422 -12.555 1 97.88 247 GLY B O 1
ATOM 4257 N N . ASN B 1 248 ? -9.047 -15.102 -10.57 1 97.94 248 ASN B N 1
ATOM 4258 C CA . ASN B 1 248 ? -9.141 -16.516 -10.922 1 97.94 248 ASN B CA 1
ATOM 4259 C C . ASN B 1 248 ? -10.453 -17.125 -10.445 1 97.94 248 ASN B C 1
ATOM 4261 O O . ASN B 1 248 ? -10.977 -16.75 -9.398 1 97.94 248 ASN B O 1
ATOM 4265 N N . VAL B 1 249 ? -10.922 -18.125 -11.234 1 97.88 249 VAL B N 1
ATOM 4266 C CA . VAL B 1 249 ? -12.172 -18.766 -10.859 1 97.88 249 VAL B CA 1
ATOM 4267 C C . VAL B 1 249 ? -12.109 -20.25 -11.203 1 97.88 249 VAL B C 1
ATOM 4269 O O . VAL B 1 249 ? -11.586 -20.625 -12.25 1 97.88 249 VAL B O 1
ATOM 4272 N N . LEU B 1 250 ? -12.648 -21.031 -10.312 1 97.38 250 LEU B N 1
ATOM 4273 C CA . LEU B 1 250 ? -12.695 -22.469 -10.547 1 97.38 250 LEU B CA 1
ATOM 4274 C C . LEU B 1 250 ? -13.664 -22.797 -11.68 1 97.38 250 LEU B C 1
ATOM 4276 O O . LEU B 1 250 ? -14.711 -22.156 -11.812 1 97.38 250 LEU B O 1
ATOM 4280 N N . ASP B 1 251 ? -13.398 -23.875 -12.305 1 97 251 ASP B N 1
ATOM 4281 C CA . ASP B 1 251 ? -14.18 -24.266 -13.477 1 97 251 ASP B CA 1
ATOM 4282 C C . ASP B 1 251 ? -15.617 -24.609 -13.094 1 97 251 ASP B C 1
ATOM 4284 O O . ASP B 1 251 ? -16.547 -24.406 -13.891 1 97 251 ASP B O 1
ATOM 4288 N N . ASP B 1 252 ? -15.789 -25.078 -11.93 1 96.69 252 ASP B N 1
ATOM 4289 C CA . ASP B 1 252 ? -17.109 -25.562 -11.547 1 96.69 252 ASP B CA 1
ATOM 4290 C C . ASP B 1 252 ? -17.891 -24.5 -10.773 1 96.69 252 ASP B C 1
ATOM 4292 O O . ASP B 1 252 ? -19.016 -24.75 -10.328 1 96.69 252 ASP B O 1
ATOM 4296 N N . ASN B 1 253 ? -17.266 -23.422 -10.594 1 95.88 253 ASN B N 1
ATOM 4297 C CA . ASN B 1 253 ? -17.969 -22.328 -9.922 1 95.88 253 ASN B CA 1
ATOM 4298 C C . ASN B 1 253 ? -18.859 -21.562 -10.883 1 95.88 253 ASN B C 1
ATOM 4300 O O . ASN B 1 253 ? -18.562 -20.422 -11.25 1 95.88 253 ASN B O 1
ATOM 4304 N N . ILE B 1 254 ? -19.922 -22.094 -11.148 1 96.25 254 ILE B N 1
ATOM 4305 C CA . ILE B 1 254 ? -20.828 -21.609 -12.195 1 96.25 254 ILE B CA 1
ATOM 4306 C C . ILE B 1 254 ? -21.344 -20.219 -11.812 1 96.25 254 ILE B C 1
ATOM 4308 O O . ILE B 1 254 ? -21.484 -19.344 -12.672 1 96.25 254 ILE B O 1
ATOM 4312 N N . ALA B 1 255 ? -21.656 -20.047 -10.562 1 93.75 255 ALA B N 1
ATOM 4313 C CA . ALA B 1 255 ? -22.172 -18.766 -10.102 1 93.75 255 ALA B CA 1
ATOM 4314 C C . ALA B 1 255 ? -21.188 -17.641 -10.367 1 93.75 255 ALA B C 1
ATOM 4316 O O . ALA B 1 255 ? -21.547 -16.594 -10.898 1 93.75 255 ALA B O 1
ATOM 4317 N N . SER B 1 256 ? -19.953 -17.859 -10.055 1 95.12 256 SER B N 1
ATOM 4318 C CA . SER B 1 256 ? -18.922 -16.844 -10.266 1 95.12 256 SER B CA 1
ATOM 4319 C C . SER B 1 256 ? -18.641 -16.625 -11.75 1 95.12 256 SER B C 1
ATOM 4321 O O . SER B 1 256 ? -18.469 -15.492 -12.188 1 95.12 256 SER B O 1
ATOM 4323 N N . ILE B 1 257 ? -18.656 -17.672 -12.5 1 97.44 257 ILE B N 1
ATOM 4324 C CA . ILE B 1 257 ? -18.438 -17.578 -13.938 1 97.44 257 ILE B CA 1
ATOM 4325 C C . ILE B 1 257 ? -19.531 -16.734 -14.57 1 97.44 257 ILE B C 1
ATOM 4327 O O . ILE B 1 257 ? -19.266 -15.867 -15.398 1 97.44 257 ILE B O 1
ATOM 4331 N N . SER B 1 258 ? -20.734 -17 -14.195 1 96.38 258 SER B N 1
ATOM 4332 C CA . SER B 1 258 ? -21.875 -16.25 -14.711 1 96.38 258 SER B CA 1
ATOM 4333 C C . SER B 1 258 ? -21.75 -14.758 -14.375 1 96.38 258 SER B C 1
ATOM 4335 O O . SER B 1 258 ? -22.016 -13.898 -15.219 1 96.38 258 SER B O 1
ATOM 4337 N N . LEU B 1 259 ? -21.375 -14.477 -13.164 1 94.88 259 LEU B N 1
ATOM 4338 C CA . LEU B 1 259 ? -21.156 -13.094 -12.75 1 94.88 259 LEU B CA 1
ATOM 4339 C C . LEU B 1 259 ? -20.094 -12.43 -13.609 1 94.88 259 LEU B C 1
ATOM 4341 O O . LEU B 1 259 ? -20.297 -11.32 -14.117 1 94.88 259 LEU B O 1
ATOM 4345 N N . LEU B 1 260 ? -18.984 -13.086 -13.805 1 96.75 260 LEU B N 1
ATOM 4346 C CA . LEU B 1 260 ? -17.875 -12.531 -14.555 1 96.75 260 LEU B CA 1
ATOM 4347 C C . LEU B 1 260 ? -18.25 -12.281 -16 1 96.75 260 LEU B C 1
ATOM 4349 O O . LEU B 1 260 ? -17.859 -11.273 -16.594 1 96.75 260 LEU B O 1
ATOM 4353 N N . LYS B 1 261 ? -19.016 -13.172 -16.516 1 96.12 261 LYS B N 1
ATOM 4354 C CA . LYS B 1 261 ? -19.531 -12.977 -17.875 1 96.12 261 LYS B CA 1
ATOM 4355 C C . LYS B 1 261 ? -20.438 -11.758 -17.953 1 96.12 261 LYS B C 1
ATOM 4357 O O . LYS B 1 261 ? -20.344 -10.961 -18.891 1 96.12 261 LYS B O 1
ATOM 4362 N N . SER B 1 262 ? -21.266 -11.641 -17 1 93.44 262 SER B N 1
ATOM 4363 C CA . SER B 1 262 ? -22.188 -10.516 -16.969 1 93.44 262 SER B CA 1
ATOM 4364 C C . SER B 1 262 ? -21.453 -9.188 -16.844 1 93.44 262 SER B C 1
ATOM 4366 O O . SER B 1 262 ? -21.953 -8.148 -17.281 1 93.44 262 SER B O 1
ATOM 4368 N N . LEU B 1 263 ? -20.297 -9.25 -16.297 1 91.62 263 LEU B N 1
ATOM 4369 C CA . LEU B 1 263 ? -19.469 -8.062 -16.125 1 91.62 263 LEU B CA 1
ATOM 4370 C C . LEU B 1 263 ? -18.594 -7.836 -17.359 1 91.62 263 LEU B C 1
ATOM 4372 O O . LEU B 1 263 ? -17.812 -6.891 -17.391 1 91.62 263 LEU B O 1
ATOM 4376 N N . HIS B 1 264 ? -18.641 -8.727 -18.25 1 92.44 264 HIS B N 1
ATOM 4377 C CA . HIS B 1 264 ? -17.844 -8.688 -19.453 1 92.44 264 HIS B CA 1
ATOM 4378 C C . HIS B 1 264 ? -16.359 -8.758 -19.141 1 92.44 264 HIS B C 1
ATOM 4380 O O . HIS B 1 264 ? -15.547 -8.055 -19.75 1 92.44 264 HIS B O 1
ATOM 4386 N N . ALA B 1 265 ? -16.078 -9.5 -18.109 1 95.31 265 ALA B N 1
ATOM 4387 C CA . ALA B 1 265 ? -14.664 -9.805 -17.844 1 95.31 265 ALA B CA 1
ATOM 4388 C C . ALA B 1 265 ? -14.07 -10.648 -18.969 1 95.31 265 ALA B C 1
ATOM 4390 O O . ALA B 1 265 ? -14.766 -11.445 -19.594 1 95.31 265 ALA B O 1
ATOM 4391 N N . GLU B 1 266 ? -12.852 -10.453 -19.203 1 96.81 266 GLU B N 1
ATOM 4392 C CA . GLU B 1 266 ? -12.148 -11.242 -20.219 1 96.81 266 GLU B CA 1
ATOM 4393 C C . GLU B 1 266 ? -11.586 -12.531 -19.625 1 96.81 266 GLU B C 1
ATOM 4395 O O . GLU B 1 266 ? -10.789 -12.484 -18.688 1 96.81 266 GLU B O 1
ATOM 4400 N N . PHE B 1 267 ? -12.008 -13.602 -20.156 1 97.81 267 PHE B N 1
ATOM 4401 C CA . PHE B 1 267 ? -11.375 -14.867 -19.812 1 97.81 267 PHE B CA 1
ATOM 4402 C C . PHE B 1 267 ? -10.102 -15.07 -20.625 1 97.81 267 PHE B C 1
ATOM 4404 O O . PHE B 1 267 ? -10.148 -15.102 -21.859 1 97.81 267 PHE B O 1
ATOM 4411 N N . LEU B 1 268 ? -9.039 -15.242 -19.969 1 98 268 LEU B N 1
ATOM 4412 C CA . LEU B 1 268 ? -7.734 -15.305 -20.609 1 98 268 LEU B CA 1
ATOM 4413 C C . LEU B 1 268 ? -7.473 -16.688 -21.172 1 98 268 LEU B C 1
ATOM 4415 O O . LEU B 1 268 ? -8.047 -17.672 -20.703 1 98 268 LEU B O 1
ATOM 4419 N N . PRO B 1 269 ? -6.633 -16.719 -22.172 1 96.56 269 PRO B N 1
ATOM 4420 C CA . PRO B 1 269 ? -6.355 -18.016 -22.797 1 96.56 269 PRO B CA 1
ATOM 4421 C C . PRO B 1 269 ? -5.516 -18.922 -21.906 1 96.56 269 PRO B C 1
ATOM 4423 O O . PRO B 1 269 ? -5.613 -20.156 -22.016 1 96.56 269 PRO B O 1
ATOM 4426 N N . CYS B 1 270 ? -4.711 -18.391 -21.125 1 96.75 270 CYS B N 1
ATOM 4427 C CA . CYS B 1 270 ? -3.914 -19.203 -20.203 1 96.75 270 CYS B CA 1
ATOM 4428 C C . CYS B 1 270 ? -4.652 -19.438 -18.891 1 96.75 270 CYS B C 1
ATOM 4430 O O . CYS B 1 270 ? -5.594 -18.703 -18.578 1 96.75 270 CYS B O 1
ATOM 4432 N N . ARG B 1 271 ? -4.227 -20.469 -18.219 1 97.75 271 ARG B N 1
ATOM 4433 C CA . ARG B 1 271 ? -4.797 -20.797 -16.906 1 97.75 271 ARG B CA 1
ATOM 4434 C C . ARG B 1 271 ? -3.871 -20.359 -15.781 1 97.75 271 ARG B C 1
ATOM 4436 O O . ARG B 1 271 ? -2.664 -20.203 -15.984 1 97.75 271 ARG B O 1
ATOM 4443 N N . PHE B 1 272 ? -4.504 -20.172 -14.703 1 98.38 272 PHE B N 1
ATOM 4444 C CA . PHE B 1 272 ? -3.746 -19.953 -13.484 1 98.38 272 PHE B CA 1
ATOM 4445 C C . PHE B 1 272 ? -3.521 -21.25 -12.727 1 98.38 272 PHE B C 1
ATOM 4447 O O . PHE B 1 272 ? -4.465 -22.016 -12.492 1 98.38 272 PHE B O 1
ATOM 4454 N N . HIS B 1 273 ? -2.24 -21.453 -12.336 1 98.62 273 HIS B N 1
ATOM 4455 C CA . HIS B 1 273 ? -1.881 -22.656 -11.578 1 98.62 273 HIS B CA 1
ATOM 4456 C C . HIS B 1 273 ? -1.319 -22.281 -10.203 1 98.62 273 HIS B C 1
ATOM 4458 O O . HIS B 1 273 ? -0.456 -21.422 -10.094 1 98.62 273 HIS B O 1
ATOM 4464 N N . ARG B 1 274 ? -1.832 -22.906 -9.211 1 98.44 274 ARG B N 1
ATOM 4465 C CA . ARG B 1 274 ? -1.297 -22.812 -7.859 1 98.44 274 ARG B CA 1
ATOM 4466 C C . ARG B 1 274 ? -0.79 -24.172 -7.379 1 98.44 274 ARG B C 1
ATOM 4468 O O . ARG B 1 274 ? -1.539 -25.141 -7.363 1 98.44 274 ARG B O 1
ATOM 4475 N N . LEU B 1 275 ? 0.482 -24.25 -7.016 1 98.69 275 LEU B N 1
ATOM 4476 C CA . LEU B 1 275 ? 1.088 -25.438 -6.445 1 98.69 275 LEU B CA 1
ATOM 4477 C C . LEU B 1 275 ? 1.35 -25.266 -4.953 1 98.69 275 LEU B C 1
ATOM 4479 O O . LEU B 1 275 ? 2.006 -24.297 -4.547 1 98.69 275 LEU B O 1
ATOM 4483 N N . ILE B 1 276 ? 0.821 -26.078 -4.156 1 98.31 276 ILE B N 1
ATOM 4484 C CA . ILE B 1 276 ? 1.196 -26.125 -2.748 1 98.31 276 ILE B CA 1
ATOM 4485 C C . ILE B 1 276 ? 2.203 -27.25 -2.523 1 98.31 276 ILE B C 1
ATOM 4487 O O . ILE B 1 276 ? 1.913 -28.406 -2.801 1 98.31 276 ILE B O 1
ATOM 4491 N N . LEU B 1 277 ? 3.355 -26.938 -2.033 1 98.25 277 LEU B N 1
ATOM 4492 C CA . LEU B 1 277 ? 4.434 -27.906 -1.827 1 98.25 277 LEU B CA 1
ATOM 4493 C C . LEU B 1 277 ? 4.688 -28.125 -0.34 1 98.25 277 LEU B C 1
ATOM 4495 O O . LEU B 1 277 ? 4.895 -27.156 0.406 1 98.25 277 LEU B O 1
ATOM 4499 N N . THR B 1 278 ? 4.695 -29.328 0.054 1 97.62 278 THR B N 1
ATOM 4500 C CA . THR B 1 278 ? 4.84 -29.703 1.456 1 97.62 278 THR B CA 1
ATOM 4501 C C . THR B 1 278 ? 5.98 -30.688 1.636 1 97.62 278 THR B C 1
ATOM 4503 O O . THR B 1 278 ? 5.922 -31.812 1.122 1 97.62 278 THR B O 1
ATOM 4506 N N . PRO B 1 279 ? 6.973 -30.328 2.371 1 96.38 279 PRO B N 1
ATOM 4507 C CA . PRO B 1 279 ? 8.023 -31.297 2.668 1 96.38 279 PRO B CA 1
ATOM 4508 C C . PRO B 1 279 ? 7.484 -32.562 3.359 1 96.38 279 PRO B C 1
ATOM 4510 O O . PRO B 1 279 ? 6.594 -32.469 4.207 1 96.38 279 PRO B O 1
ATOM 4513 N N . ALA B 1 280 ? 8.047 -33.656 3.016 1 92.94 280 ALA B N 1
ATOM 4514 C CA . ALA B 1 280 ? 7.621 -34.906 3.6 1 92.94 280 ALA B CA 1
ATOM 4515 C C . ALA B 1 280 ? 7.746 -34.906 5.121 1 92.94 280 ALA B C 1
ATOM 4517 O O . ALA B 1 280 ? 6.941 -35.5 5.824 1 92.94 280 ALA B O 1
ATOM 4518 N N . THR B 1 281 ? 8.672 -34.188 5.609 1 90 281 THR B N 1
ATOM 4519 C CA . THR B 1 281 ? 8.938 -34.125 7.043 1 90 281 THR B CA 1
ATOM 4520 C C . THR B 1 281 ? 7.824 -33.344 7.754 1 90 281 THR B C 1
ATOM 4522 O O . THR B 1 281 ? 7.668 -33.469 8.969 1 90 281 THR B O 1
ATOM 4525 N N . LEU B 1 282 ? 7.098 -32.531 7.07 1 87.5 282 LEU B N 1
ATOM 4526 C CA . LEU B 1 282 ? 6.055 -31.703 7.668 1 87.5 282 LEU B CA 1
ATOM 4527 C C . LEU B 1 282 ? 4.672 -32.25 7.34 1 87.5 282 LEU B C 1
ATOM 4529 O O . LEU B 1 282 ? 3.66 -31.719 7.805 1 87.5 282 LEU B O 1
ATOM 4533 N N . SER B 1 283 ? 4.496 -33.188 6.438 1 74.19 283 SER B N 1
ATOM 4534 C CA . SER B 1 283 ? 3.213 -33.75 6.02 1 74.19 283 SER B CA 1
ATOM 4535 C C . SER B 1 283 ? 2.492 -34.406 7.184 1 74.19 283 SER B C 1
ATOM 4537 O O . SER B 1 283 ? 1.26 -34.438 7.223 1 74.19 283 SER B O 1
ATOM 4539 N N . GLY B 1 284 ? 3.125 -35 8.125 1 64.25 284 GLY B N 1
ATOM 4540 C CA . GLY B 1 284 ? 2.504 -35.688 9.234 1 64.25 284 GLY B CA 1
ATOM 4541 C C . GLY B 1 284 ? 2.049 -34.781 10.352 1 64.25 284 GLY B C 1
ATOM 4542 O O . GLY B 1 284 ? 1.481 -35.219 11.352 1 64.25 284 GLY B O 1
ATOM 4543 N N . GLN B 1 285 ? 2.385 -33.562 10.25 1 55.72 285 GLN B N 1
ATOM 4544 C CA . GLN B 1 285 ? 1.972 -32.688 11.352 1 55.72 285 GLN B CA 1
ATOM 4545 C C . GLN B 1 285 ? 0.516 -32.25 11.195 1 55.72 285 GLN B C 1
ATOM 4547 O O . GLN B 1 285 ? 0.064 -31.969 10.078 1 55.72 285 GLN B O 1
ATOM 4552 N N . PRO B 1 286 ? -0.395 -32.594 12.117 1 44.41 286 PRO B N 1
ATOM 4553 C CA . PRO B 1 286 ? -1.833 -32.344 12.047 1 44.41 286 PRO B CA 1
ATOM 4554 C C . PRO B 1 286 ? -2.143 -30.922 11.57 1 44.41 286 PRO B C 1
ATOM 4556 O O . PRO B 1 286 ? -1.438 -29.969 11.93 1 44.41 286 PRO B O 1
ATOM 4559 N N . HIS B 1 287 ? -2.494 -30.703 10.398 1 44.88 287 HIS B N 1
ATOM 4560 C CA . HIS B 1 287 ? -3.061 -29.438 9.977 1 44.88 287 HIS B CA 1
ATOM 4561 C C . HIS B 1 287 ? -3.945 -28.844 11.062 1 44.88 287 HIS B C 1
ATOM 4563 O O . HIS B 1 287 ? -4.938 -29.453 11.469 1 44.88 287 HIS B O 1
ATOM 4569 N N . LEU B 1 288 ? -3.355 -28.125 11.969 1 32.34 288 LEU B N 1
ATOM 4570 C CA . LEU B 1 288 ? -4.332 -27.516 12.859 1 32.34 288 LEU B CA 1
ATOM 4571 C C . LEU B 1 288 ? -5.223 -26.531 12.094 1 32.34 288 LEU B C 1
ATOM 4573 O O . LEU B 1 288 ? -4.75 -25.828 11.188 1 32.34 288 LEU B O 1
#

Foldseek 3Di:
DDWDDDLVLLVVVLVVLVVVPPFSLLVNLLSVCVNVPNLLQKTKDFPDPPPTFKIKIFHDPPDDDDLAQQQSGEMEIDGNDVVRVLVLLQDPPRHDLRGKYKYKTFDDCVVVSNVVSLVVVAKDKDKDKWFKWFADAQPDQPPPVVCVDPPFDKDADALVCLVVLQVPDPPHDDDSSSVQSSSQSVRFTKIFTAGPVRHTAWIWTAHSSREIDSTDGHPVCPPPCRSVNRLSVRQNVQVVVPRTHMYTDHPPPVVVVVSCVVSVIDGDPTMMMMMIIGHPVCVPPPPD/DDWDDDLVLLVVVLVVLVVVPPFSLLVNLLSVCVNVVNLLQKTKDFPDPPPTFKIKIFHDPPDDDDQAQQQSGEMEIDGNDVVRVLVLLQDPPRHDLRGKYKYKTFDDCVVVSNVVSLVVVAKDKDKDKWFKWFADAQPDQPPPVVCVDPPFDKDADALVCLVVLQVPDPPHDDDSSSVQSSSQSVRFTKIFTAGPVRHTAWIWTAHSSREIDSTDGHPVCPPPCRSVNRLSVRQNVQVVVPRTHMYTHHPPPVVVVVSCVVSVIDGDPTMMMMMIIGHPVCVPPPPD

Nearest PDB structures (foldseek):
  7pk1-assembly2_B  TM=9.268E-01  e=5.619E-32  Bos taurus
  7pk1-assembly1_A  TM=9.291E-01  e=5.962E-32  Bos taurus
  7pk2-assembly2_B  TM=9.170E-01  e=1.450E-31  Bos taurus
  1sqh-assembly1_A  TM=7.905E-01  e=2.070E-16  Drosophila melanogaster
  3ec4-assembly2_B  TM=6.778E-01  e=7.213E-08  Novosphingobium aromaticivorans DSM 12444

Secondary structure (DSSP, 8-state):
-EEE--HHHHHHHHHHHHTTTTTTHHHHHHHHHHHTT-TT-EEEEESSSSS-SEEEEEE-TTS---TT-TTTSEEEEEESSHHHHHHHHHSTTTS-TTS-EEEEE--TTHHHHHHHHHHHTTEEEEEEEEEEEEPPP--S----GGG-SSSSEEE---GGGHHHHHHHSTT-SSHHHHHHHHHHHHHS-EEEEE-TTS-EEEEEEE-TTSEEEEEEE-GGG-SSSHHHHHHHHHHHHHHHTT---EEEE-TT-HHHHHHHHHTTPEEEEEEEEEEEEEEHHHHTS---/-EEE--HHHHHHHHHHHHTTTTTTHHHHHHHHHHHTT-TT-EEEEESSSSS-SEEEEEE-TTS---TT-TTTSEEEEEES-HHHHHHHHHSTTTS-TTS-EEEEE--TTHHHHHHHHHHHTTEEEEEEEEEEEEPPP--S----GGG-SSSSEEE---GGGHHHHHHHSTT-SSHHHHHHHHHHHHHS-EEEEE-TTS-EEEEEEE-TTSEEEEEEE-GGG-SSSHHHHHHHHHHHHHHHTT---EEEE-TT-HHHHHHHHHTTPEEEEEEEEEEEEEEHHHHTS---

InterPro domains:
  IPR010313 Glycine N-acyltransferase [PTHR15298] (1-285)
  IPR013652 Glycine N-acyltransferase, C-terminal [PF08444] (192-279)
  IPR015938 Glycine N-acyltransferase, N-terminal [PF06021] (1-189)
  IPR016181 Acyl-CoA N-acyltransferase [SSF55729] (43-263)

pLDDT: mean 91.88, std 10.52, range [32.06, 98.81]

Radius of gyration: 24.15 Å; Cα contacts (8 Å, |Δi|>4): 1176; chains: 2; bounding box: 62×66×55 Å